Protein AF-A0A8J2SAT2-F1 (afdb_monomer_lite)

Foldseek 3Di:
DDPPPDFAFLLPDDADQKDKDDDPLDVLLQVLLVLVCVVLVCVPDDDPLNLQQPPPDDPPDLVPQDDDPADQDDDPDDDDDDDPVVSSVVVVVCVVVVVPPPPDPPPPPPVPQWFWGKGQSCSNDDNVSVNSRLCSVLVSCCVQVVFNHWHRKMKIFAFAFGKGHKDFQQSAAFKKKKWWSAAPQLEADPPDPHGHQKYFQWKKWFDPCCVPDPVPDDPVDDDDPVNTIDTHDSDDHGMMMMGGRGIIIMTTGMRHGPSRSSTTIIIITGGHQHAKFKDDFQHDPRHGHPQRVVLLVVLVVQLVVVLVVVVFAFKFGKWKWKWKAFLQQATDGIGTSHDNIDGPPVRDDDDDPPDDHSSSVSSNSSRVSSNPGGGHRGPGIMMMIHMDGGD

InterPro domains:
  IPR005123 Oxoglutarate/iron-dependent dioxygenase domain [PS51471] (148-273)
  IPR044862 Prolyl 4-hydroxylase alpha subunit, Fe(2+) 2OG dioxygenase domain [PF13640] (154-271)

Structure (mmCIF, N/CA/C/O backbone):
data_AF-A0A8J2SAT2-F1
#
_entry.id   AF-A0A8J2SAT2-F1
#
loop_
_atom_site.group_PDB
_atom_site.id
_atom_site.type_symbol
_atom_site.label_atom_id
_atom_site.label_alt_id
_atom_site.label_comp_id
_atom_site.label_asym_id
_atom_site.label_entity_id
_atom_site.label_seq_id
_atom_site.pdbx_PDB_ins_code
_atom_site.Cartn_x
_atom_site.Cartn_y
_atom_site.Cartn_z
_atom_site.occupancy
_atom_site.B_iso_or_equiv
_atom_site.auth_seq_id
_atom_site.auth_comp_id
_atom_site.auth_asym_id
_atom_site.auth_atom_id
_atom_site.pdbx_PDB_model_num
ATOM 1 N N . MET A 1 1 ? 15.779 -8.392 3.634 1.00 29.31 1 MET A N 1
ATOM 2 C CA . MET A 1 1 ? 15.142 -9.074 4.784 1.00 29.31 1 MET A CA 1
ATOM 3 C C . MET A 1 1 ? 13.706 -9.402 4.384 1.00 29.31 1 MET A C 1
ATOM 5 O O . MET A 1 1 ? 12.976 -8.477 4.062 1.00 29.31 1 MET A O 1
ATOM 9 N N . ARG A 1 2 ? 13.322 -10.683 4.261 1.00 31.28 2 ARG A N 1
ATOM 10 C CA . ARG A 1 2 ? 11.950 -11.072 3.873 1.00 31.28 2 ARG A CA 1
ATOM 11 C C . ARG A 1 2 ? 11.012 -10.817 5.053 1.00 31.28 2 ARG A C 1
ATOM 13 O O . ARG A 1 2 ? 10.958 -11.637 5.964 1.00 31.28 2 ARG A O 1
ATOM 20 N N . LEU A 1 3 ? 10.304 -9.693 5.050 1.00 35.06 3 LEU A N 1
ATOM 21 C CA . LEU A 1 3 ? 9.169 -9.490 5.945 1.00 35.06 3 LEU A CA 1
ATOM 22 C C . LEU A 1 3 ? 7.981 -10.250 5.350 1.00 35.06 3 LEU A C 1
ATOM 24 O O . LEU A 1 3 ? 7.232 -9.729 4.534 1.00 35.06 3 LEU A O 1
ATOM 28 N N . LEU A 1 4 ? 7.820 -11.513 5.751 1.00 37.09 4 LEU A N 1
ATOM 29 C CA . LEU A 1 4 ? 6.471 -12.064 5.843 1.00 37.09 4 LEU A CA 1
ATOM 30 C C . LEU A 1 4 ? 5.760 -11.162 6.853 1.00 37.09 4 LEU A C 1
ATOM 32 O O . LEU A 1 4 ? 6.168 -11.128 8.011 1.00 37.09 4 LEU A O 1
ATOM 36 N N . SER A 1 5 ? 4.815 -10.353 6.376 1.00 47.59 5 SER A N 1
ATOM 37 C CA . SER A 1 5 ? 4.057 -9.375 7.160 1.00 47.59 5 SER A CA 1
ATOM 38 C C . SER A 1 5 ? 3.298 -10.086 8.287 1.00 47.59 5 SER A C 1
ATOM 40 O O . SER A 1 5 ? 2.155 -10.516 8.140 1.00 47.59 5 SER A O 1
ATOM 42 N N . ALA A 1 6 ? 3.983 -10.300 9.409 1.00 60.56 6 ALA A N 1
ATOM 43 C CA . ALA A 1 6 ? 3.332 -10.515 10.681 1.00 60.56 6 ALA A CA 1
ATOM 44 C C . ALA A 1 6 ? 2.753 -9.163 11.096 1.00 60.56 6 ALA A C 1
ATOM 46 O O . ALA A 1 6 ? 3.448 -8.143 11.036 1.00 60.56 6 ALA A O 1
ATOM 47 N N . LEU A 1 7 ? 1.482 -9.178 11.484 1.00 77.31 7 LEU A N 1
ATOM 48 C CA . LEU A 1 7 ? 0.841 -8.046 12.133 1.00 77.31 7 LEU A CA 1
ATOM 49 C C . LEU A 1 7 ? 1.718 -7.565 13.294 1.00 77.31 7 LEU A C 1
ATOM 51 O O . LEU A 1 7 ? 2.286 -8.381 14.027 1.00 77.31 7 LEU A O 1
ATOM 55 N N . VAL A 1 8 ? 1.869 -6.248 13.413 1.00 84.81 8 VAL A N 1
ATOM 56 C CA . VAL A 1 8 ? 2.630 -5.627 14.499 1.00 84.81 8 VAL A CA 1
ATOM 57 C C . VAL A 1 8 ? 1.641 -4.974 15.452 1.00 84.81 8 VAL A C 1
ATOM 59 O O . VAL A 1 8 ? 0.794 -4.222 14.971 1.00 84.81 8 VAL A O 1
ATOM 62 N N . PRO A 1 9 ? 1.747 -5.210 16.773 1.00 93.25 9 PRO A N 1
ATOM 63 C CA . PRO A 1 9 ? 0.893 -4.535 17.742 1.00 93.25 9 PRO A CA 1
ATOM 64 C C . PRO A 1 9 ? 0.947 -3.021 17.546 1.00 93.25 9 PRO A C 1
ATOM 66 O O . PRO A 1 9 ? 2.048 -2.457 17.478 1.00 93.25 9 PRO A O 1
ATOM 69 N N . LEU A 1 10 ? -0.219 -2.372 17.465 1.00 93.25 10 LEU A N 1
ATOM 70 C CA . LEU A 1 10 ? -0.330 -0.969 17.054 1.00 93.25 10 LEU A CA 1
ATOM 71 C C . LEU A 1 10 ? 0.529 -0.032 17.919 1.00 93.25 10 LEU A C 1
ATOM 73 O O . LEU A 1 10 ? 1.277 0.775 17.375 1.00 93.25 10 LEU A O 1
ATOM 77 N N . ALA A 1 11 ? 0.526 -0.223 19.240 1.00 87.75 11 ALA A N 1
ATOM 78 C CA . ALA A 1 11 ? 1.330 0.559 20.189 1.00 87.75 11 ALA A CA 1
ATOM 79 C C . ALA A 1 11 ? 2.845 0.537 19.886 1.00 87.75 11 ALA A C 1
ATOM 81 O O . ALA A 1 11 ? 3.583 1.471 20.176 1.00 87.75 11 ALA A O 1
ATOM 82 N N . THR A 1 12 ? 3.333 -0.535 19.257 1.00 88.50 12 THR A N 1
ATOM 83 C CA . THR A 1 12 ? 4.752 -0.688 18.891 1.00 88.50 12 THR A CA 1
ATOM 84 C C . THR A 1 12 ? 5.023 -0.421 17.415 1.00 88.50 12 THR A C 1
ATOM 86 O O . THR A 1 12 ? 6.165 -0.545 16.962 1.00 88.50 12 THR A O 1
ATOM 89 N N . SER A 1 13 ? 3.989 -0.063 16.651 1.00 91.56 13 SER A N 1
ATOM 90 C CA . SER A 1 13 ? 4.128 0.267 15.241 1.00 91.56 13 SER A CA 1
ATOM 91 C C . SER A 1 13 ? 4.982 1.521 15.061 1.00 91.56 13 SER A C 1
ATOM 93 O O . SER A 1 13 ? 5.127 2.358 15.955 1.00 91.56 13 SER A O 1
ATOM 95 N N . ARG A 1 14 ? 5.628 1.603 13.904 1.00 88.75 14 ARG A N 1
ATOM 96 C CA . ARG A 1 14 ? 6.507 2.701 13.508 1.00 88.75 14 ARG A CA 1
ATOM 97 C C . ARG A 1 14 ? 6.238 3.010 12.048 1.00 88.75 14 ARG A C 1
ATOM 99 O O . ARG A 1 14 ? 5.882 2.103 11.294 1.00 88.75 14 ARG A O 1
ATOM 106 N N . TYR A 1 15 ? 6.511 4.254 11.664 1.00 91.06 15 TYR A N 1
ATOM 107 C CA . TYR A 1 15 ? 6.443 4.705 10.281 1.00 91.06 15 TYR A CA 1
ATOM 108 C C . TYR A 1 15 ? 7.145 3.735 9.320 1.00 91.06 15 TYR A C 1
ATOM 110 O O . TYR A 1 15 ? 8.320 3.393 9.498 1.00 91.06 15 TYR A O 1
ATOM 118 N N . ARG A 1 16 ? 6.434 3.332 8.266 1.00 91.88 16 ARG A N 1
ATOM 119 C CA . ARG A 1 16 ? 6.941 2.487 7.184 1.00 91.88 16 ARG A CA 1
ATOM 120 C C . ARG A 1 16 ? 6.669 3.168 5.844 1.00 91.88 16 ARG A C 1
ATOM 122 O O . ARG A 1 16 ? 5.519 3.192 5.415 1.00 91.88 16 ARG A O 1
ATOM 129 N N . PRO A 1 17 ? 7.709 3.656 5.141 1.00 91.38 17 PRO A N 1
ATOM 130 C CA . PRO A 1 17 ? 7.518 4.335 3.860 1.00 91.38 17 PRO A CA 1
ATOM 131 C C . PRO A 1 17 ? 7.028 3.389 2.761 1.00 91.38 17 PRO A C 1
ATOM 133 O O . PRO A 1 17 ? 6.446 3.842 1.785 1.00 91.38 17 PRO A O 1
ATOM 136 N N . PHE A 1 18 ? 7.269 2.082 2.891 1.00 94.12 18 PHE A N 1
ATOM 137 C CA . PHE A 1 18 ? 6.818 1.084 1.929 1.00 94.12 18 PHE A CA 1
ATOM 138 C C . PHE A 1 18 ? 6.648 -0.296 2.563 1.00 94.12 18 PHE A C 1
ATOM 140 O O . PHE A 1 18 ? 7.211 -0.610 3.616 1.00 94.12 18 PHE A O 1
ATOM 147 N N . GLN A 1 19 ? 5.889 -1.141 1.876 1.00 93.50 19 GLN A N 1
ATOM 148 C CA . GLN A 1 19 ? 5.701 -2.553 2.166 1.00 93.50 19 GLN A CA 1
ATOM 149 C C . GLN A 1 19 ? 5.877 -3.367 0.884 1.00 93.50 19 GLN A C 1
ATOM 151 O O . GLN A 1 19 ? 5.484 -2.942 -0.203 1.00 93.50 19 GLN A O 1
ATOM 156 N N . ILE A 1 20 ? 6.489 -4.543 1.019 1.00 94.31 20 ILE A N 1
ATOM 157 C CA . ILE A 1 20 ? 6.752 -5.462 -0.089 1.00 94.31 20 ILE A CA 1
ATOM 158 C C . ILE A 1 20 ? 6.026 -6.769 0.190 1.00 94.31 20 ILE A C 1
ATOM 160 O O . ILE A 1 20 ? 6.215 -7.378 1.244 1.00 94.31 20 ILE A O 1
ATOM 164 N N . PHE A 1 21 ? 5.258 -7.222 -0.791 1.00 93.44 21 PHE A N 1
ATOM 165 C CA . PHE A 1 21 ? 4.515 -8.468 -0.747 1.00 93.44 21 PHE A CA 1
ATOM 166 C C . PHE A 1 21 ? 4.997 -9.359 -1.889 1.00 93.44 21 PHE A C 1
ATOM 168 O O . PHE A 1 21 ? 4.803 -9.053 -3.063 1.00 93.44 21 PHE A O 1
ATOM 175 N N . ASP A 1 22 ? 5.667 -10.450 -1.526 1.00 89.88 22 ASP A N 1
ATOM 176 C CA . ASP A 1 22 ? 6.164 -11.459 -2.461 1.00 89.88 22 ASP A CA 1
ATOM 177 C C . ASP A 1 22 ? 5.229 -12.674 -2.505 1.00 89.88 22 ASP A C 1
ATOM 179 O O . ASP A 1 22 ? 4.592 -13.016 -1.508 1.00 89.88 22 ASP A O 1
ATOM 183 N N . GLY A 1 23 ? 5.235 -13.386 -3.634 1.00 73.81 23 GLY A N 1
ATOM 184 C CA . GLY A 1 23 ? 4.463 -14.614 -3.843 1.00 73.81 23 GLY A CA 1
ATOM 185 C C . GLY A 1 23 ? 3.230 -14.389 -4.716 1.00 73.81 23 GLY A C 1
ATOM 186 O O . GLY A 1 23 ? 3.149 -13.397 -5.435 1.00 73.81 23 GLY A O 1
ATOM 187 N N . ASP A 1 24 ? 2.268 -15.307 -4.645 1.00 70.88 24 ASP A N 1
ATOM 188 C CA . ASP A 1 24 ? 1.013 -15.244 -5.408 1.00 70.88 24 ASP A CA 1
ATOM 189 C C . ASP A 1 24 ? -0.002 -14.304 -4.724 1.00 70.88 24 ASP A C 1
ATOM 191 O O . ASP A 1 24 ? -1.126 -14.700 -4.412 1.00 70.88 24 ASP A O 1
ATOM 195 N N . ALA A 1 25 ? 0.422 -13.071 -4.415 1.00 81.12 25 ALA A N 1
ATOM 196 C CA . ALA A 1 25 ? -0.420 -12.061 -3.765 1.00 81.12 25 ALA A CA 1
ATOM 197 C C . ALA A 1 25 ? -1.638 -11.694 -4.628 1.00 81.12 25 ALA A C 1
ATOM 199 O O . ALA A 1 25 ? -2.727 -11.492 -4.097 1.00 81.12 25 ALA A O 1
ATOM 200 N N . ILE A 1 26 ? -1.441 -11.668 -5.948 1.00 92.31 26 ILE A N 1
ATOM 201 C CA . ILE A 1 26 ? -2.459 -11.464 -6.980 1.00 92.31 26 ILE A CA 1
ATOM 202 C C . ILE A 1 26 ? -2.243 -12.570 -8.018 1.00 92.31 26 ILE A C 1
ATOM 204 O O . ILE A 1 26 ? -1.152 -12.677 -8.586 1.00 92.31 26 ILE A O 1
ATOM 208 N N . ARG A 1 27 ? -3.231 -13.445 -8.228 1.00 94.00 27 ARG A N 1
ATOM 209 C CA . ARG A 1 27 ? -3.041 -14.697 -8.985 1.00 94.00 27 ARG A CA 1
ATOM 210 C C . ARG A 1 27 ? -3.110 -14.452 -10.486 1.00 94.00 27 ARG A C 1
ATOM 212 O O . ARG A 1 27 ? -2.312 -15.022 -11.230 1.00 94.00 27 ARG A O 1
ATOM 219 N N . SER A 1 28 ? -3.999 -13.556 -10.904 1.00 95.81 28 SER A N 1
ATOM 220 C CA . SER A 1 28 ? -4.216 -13.128 -12.293 1.00 95.81 28 SER A CA 1
ATOM 221 C C . SER A 1 28 ? -2.967 -12.539 -12.968 1.00 95.81 28 SER A C 1
ATOM 223 O O . SER A 1 28 ? -2.866 -12.541 -14.196 1.00 95.81 28 SER A O 1
ATOM 225 N N . VAL A 1 29 ? -1.954 -12.109 -12.198 1.00 95.62 29 VAL A N 1
ATOM 226 C CA . VAL A 1 29 ? -0.681 -11.563 -12.713 1.00 95.62 29 VAL A CA 1
ATOM 227 C C . VAL A 1 29 ? -0.002 -12.500 -13.717 1.00 95.62 29 VAL A C 1
ATOM 229 O O . VAL A 1 29 ? 0.600 -12.032 -14.689 1.00 95.62 29 VAL A O 1
ATOM 232 N N . LYS A 1 30 ? -0.117 -13.822 -13.533 1.00 95.75 30 LYS A N 1
ATOM 233 C CA . LYS A 1 30 ? 0.448 -14.800 -14.471 1.00 95.75 30 LYS A CA 1
ATOM 234 C C . LYS A 1 30 ? -0.234 -14.740 -15.838 1.00 95.75 30 LYS A C 1
ATOM 236 O O . LYS A 1 30 ? 0.456 -14.618 -16.848 1.00 95.75 30 LYS A O 1
ATOM 241 N N . GLN A 1 31 ? -1.561 -14.780 -15.869 1.00 97.12 31 GLN A N 1
ATOM 242 C CA . GLN A 1 31 ? -2.353 -14.716 -17.094 1.00 97.12 31 GLN A CA 1
ATOM 243 C C . GLN A 1 31 ? -2.179 -13.362 -17.793 1.00 97.12 31 GLN A C 1
ATOM 245 O O . GLN A 1 31 ? -1.996 -13.318 -19.008 1.00 97.12 31 GLN A O 1
ATOM 250 N N . LEU A 1 32 ? -2.132 -12.257 -17.039 1.00 96.50 32 LEU A N 1
ATOM 251 C CA . LEU A 1 32 ? -1.835 -10.930 -17.593 1.00 96.50 32 LEU A CA 1
ATOM 252 C C . LEU A 1 32 ? -0.473 -10.917 -18.300 1.00 96.50 32 LEU A C 1
ATOM 254 O O . LEU A 1 32 ? -0.332 -10.406 -19.414 1.00 96.50 32 LEU A O 1
ATOM 258 N N . ARG A 1 33 ? 0.545 -11.535 -17.692 1.00 95.31 33 ARG A N 1
ATOM 259 C CA . ARG A 1 33 ? 1.854 -11.665 -18.331 1.00 95.31 33 ARG A CA 1
ATOM 260 C C . ARG A 1 33 ? 1.808 -12.531 -19.596 1.00 95.31 33 ARG A C 1
ATOM 262 O O . ARG A 1 33 ? 2.442 -12.167 -20.585 1.00 95.31 33 ARG A O 1
ATOM 269 N N . GLU A 1 34 ? 1.070 -13.636 -19.588 1.00 95.62 34 GLU A N 1
ATOM 270 C CA . GLU A 1 34 ? 0.899 -14.501 -20.764 1.00 95.62 34 GLU A CA 1
ATOM 271 C C . GLU A 1 34 ? 0.256 -13.739 -21.935 1.00 95.62 34 GLU A C 1
ATOM 273 O O . GLU A 1 34 ? 0.784 -13.790 -23.047 1.00 95.62 34 GLU A O 1
ATOM 278 N N . VAL A 1 35 ? -0.783 -12.935 -21.674 1.00 93.94 35 VAL A N 1
ATOM 279 C CA . VAL A 1 35 ? -1.395 -12.044 -22.678 1.00 93.94 35 VAL A CA 1
ATOM 280 C C . VAL A 1 35 ? -0.370 -11.061 -23.243 1.00 93.94 35 VAL A C 1
ATOM 282 O O . VAL A 1 35 ? -0.306 -10.848 -24.457 1.00 93.94 35 VAL A O 1
ATOM 285 N N . PHE A 1 36 ? 0.455 -10.457 -22.381 1.00 91.94 36 PHE A N 1
ATOM 286 C CA . PHE A 1 36 ? 1.506 -9.551 -22.838 1.00 91.94 36 PHE A CA 1
ATOM 287 C C . PHE A 1 36 ? 2.501 -10.265 -23.764 1.00 91.94 36 PHE A C 1
ATOM 289 O O . PHE A 1 36 ? 2.794 -9.768 -24.852 1.00 91.94 36 PHE A O 1
ATOM 296 N N . ASP A 1 37 ? 2.994 -11.441 -23.373 1.00 91.31 37 ASP A N 1
ATOM 297 C CA . ASP A 1 37 ? 3.945 -12.212 -24.178 1.00 91.31 37 ASP A CA 1
ATOM 298 C C . ASP A 1 37 ? 3.346 -12.687 -25.508 1.00 91.31 37 ASP A C 1
ATOM 300 O O . ASP A 1 37 ? 4.030 -12.641 -26.535 1.00 91.31 37 ASP A O 1
ATOM 304 N N . GLU A 1 38 ? 2.075 -13.094 -25.519 1.00 89.94 38 GLU A N 1
ATOM 305 C CA . GLU A 1 38 ? 1.357 -13.498 -26.728 1.00 89.94 38 GLU A CA 1
ATOM 306 C C . GLU A 1 38 ? 1.243 -12.339 -27.723 1.00 89.94 38 GLU A C 1
ATOM 308 O O . GLU A 1 38 ? 1.615 -12.495 -28.892 1.00 89.94 38 GLU A O 1
ATOM 313 N N . ARG A 1 39 ? 0.837 -11.149 -27.262 1.00 86.31 39 ARG A N 1
ATOM 314 C CA . ARG A 1 39 ? 0.727 -9.944 -28.104 1.00 86.31 39 ARG A CA 1
ATOM 315 C C . ARG A 1 39 ? 2.073 -9.513 -28.700 1.00 86.31 39 ARG A C 1
ATOM 317 O O . ARG A 1 39 ? 2.116 -8.993 -29.815 1.00 86.31 39 ARG A O 1
ATOM 324 N N . PHE A 1 40 ? 3.186 -9.797 -28.019 1.00 81.75 40 PHE A N 1
ATOM 325 C CA . PHE A 1 40 ? 4.546 -9.558 -28.524 1.00 81.75 40 PHE A CA 1
ATOM 326 C C . PHE A 1 40 ? 5.200 -10.778 -29.206 1.00 81.75 40 PHE A C 1
ATOM 328 O O . PHE A 1 40 ? 6.345 -10.683 -29.663 1.00 81.75 40 PHE A O 1
ATOM 335 N N . SER A 1 41 ? 4.515 -11.923 -29.316 1.00 81.25 41 SER A N 1
ATOM 336 C CA . SER A 1 41 ? 5.086 -13.167 -29.862 1.00 81.25 41 SER A CA 1
ATOM 337 C C . SER A 1 41 ? 5.421 -13.069 -31.355 1.00 81.25 41 SER A C 1
ATOM 339 O O . SER A 1 41 ? 6.366 -13.707 -31.831 1.00 81.25 41 SER A O 1
ATOM 341 N N . LYS A 1 42 ? 4.698 -12.214 -32.088 1.00 77.69 42 LYS A N 1
ATOM 342 C CA . LYS A 1 42 ? 4.849 -12.009 -33.532 1.00 77.69 42 LYS A CA 1
ATOM 343 C C . LYS A 1 42 ? 5.026 -10.525 -33.880 1.00 77.69 42 LYS A C 1
ATOM 345 O O . LYS A 1 42 ? 4.162 -9.921 -34.510 1.00 77.69 42 LYS A O 1
ATOM 350 N N . PRO A 1 43 ? 6.185 -9.920 -33.564 1.00 67.31 43 PRO A N 1
ATOM 351 C CA . PRO A 1 43 ? 6.384 -8.464 -33.630 1.00 67.31 43 PRO A CA 1
ATOM 352 C C . PRO A 1 43 ? 6.308 -7.855 -35.044 1.00 67.31 43 PRO A C 1
ATOM 354 O O . PRO A 1 43 ? 6.326 -6.632 -35.192 1.00 67.31 43 PRO A O 1
ATOM 357 N N . ARG A 1 44 ? 6.271 -8.698 -36.087 1.00 69.25 44 ARG A N 1
ATOM 358 C CA . ARG A 1 44 ? 6.185 -8.308 -37.504 1.00 69.25 44 ARG A CA 1
ATOM 359 C C . ARG A 1 44 ? 4.768 -8.390 -38.077 1.00 69.25 44 ARG A C 1
ATOM 361 O O . ARG A 1 44 ? 4.562 -7.915 -39.190 1.00 69.25 44 ARG A O 1
ATOM 368 N N . GLU A 1 45 ? 3.823 -9.003 -37.367 1.00 69.62 45 GLU A N 1
ATOM 369 C CA . GLU A 1 45 ? 2.419 -9.040 -37.780 1.00 69.62 45 GLU A CA 1
ATOM 370 C C . GLU A 1 45 ? 1.716 -7.754 -37.310 1.00 69.62 45 G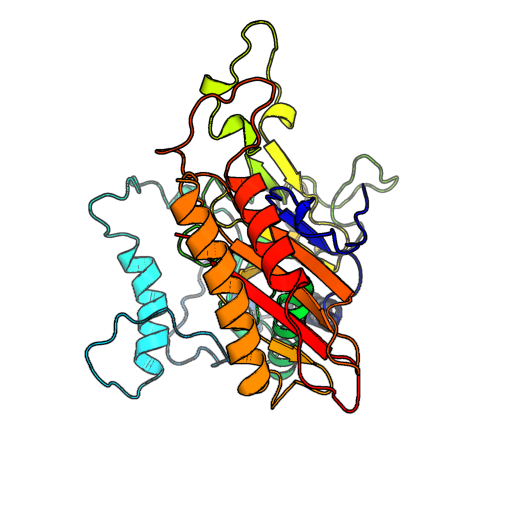LU A C 1
ATOM 372 O O . GLU A 1 45 ? 2.053 -7.183 -36.272 1.00 69.62 45 GLU A O 1
ATOM 377 N N . SER A 1 46 ? 0.777 -7.249 -38.113 1.00 62.03 46 SER A N 1
ATOM 378 C CA . SER A 1 46 ? -0.021 -6.070 -37.760 1.00 62.03 46 SER A CA 1
ATOM 379 C C . SER A 1 46 ? -1.326 -6.530 -37.112 1.00 62.03 46 SER A C 1
ATOM 381 O O . SER A 1 46 ? -2.078 -7.286 -37.718 1.00 62.03 46 SER A O 1
ATOM 383 N N . HIS A 1 47 ? -1.580 -6.089 -35.879 1.00 65.94 47 HIS A N 1
ATOM 384 C CA . HIS A 1 47 ? -2.836 -6.309 -35.156 1.00 65.94 47 HIS A CA 1
ATOM 385 C C . HIS A 1 47 ? -3.246 -5.001 -34.456 1.00 65.94 47 HIS A C 1
ATOM 387 O O . HIS A 1 47 ? -2.346 -4.258 -34.051 1.00 65.94 47 HIS A O 1
ATOM 393 N N . PRO A 1 48 ? -4.550 -4.693 -34.305 1.00 62.41 48 PRO A N 1
ATOM 394 C CA . PRO A 1 48 ? -5.031 -3.507 -33.586 1.00 62.41 48 PRO A CA 1
ATOM 395 C C . PRO A 1 48 ? -4.398 -3.314 -32.198 1.00 62.41 48 PRO A C 1
ATOM 397 O O . PRO A 1 48 ? -4.017 -2.206 -31.837 1.00 62.41 48 PRO A O 1
ATOM 400 N N . ASP A 1 49 ? -4.159 -4.410 -31.479 1.00 62.72 49 ASP A N 1
ATOM 401 C CA . ASP A 1 49 ? -3.559 -4.409 -30.135 1.00 62.72 49 ASP A CA 1
ATOM 402 C C . ASP A 1 49 ? -2.071 -4.029 -30.093 1.00 62.72 49 ASP A C 1
ATOM 404 O O . ASP A 1 49 ? -1.508 -3.781 -29.028 1.00 62.72 49 ASP A O 1
ATOM 408 N N . ARG A 1 50 ? -1.401 -3.977 -31.252 1.00 62.66 50 ARG A N 1
ATOM 409 C CA . ARG A 1 50 ? -0.009 -3.513 -31.351 1.00 62.66 50 ARG A CA 1
ATOM 410 C C . ARG A 1 50 ? 0.102 -2.017 -31.064 1.00 62.66 50 ARG A C 1
ATOM 412 O O . ARG A 1 50 ? 1.171 -1.551 -30.675 1.00 62.66 50 ARG A O 1
ATOM 419 N N . PHE A 1 51 ? -0.977 -1.267 -31.287 1.00 55.94 51 PHE A N 1
ATOM 420 C CA . PHE A 1 51 ? -0.956 0.188 -31.225 1.00 55.94 51 PHE A CA 1
ATOM 421 C C . PHE A 1 51 ? -1.052 0.747 -29.805 1.00 55.94 51 PHE A C 1
ATOM 423 O O . PHE A 1 51 ? -0.716 1.908 -29.631 1.00 55.94 51 PHE A O 1
ATOM 430 N N . SER A 1 52 ? -1.374 -0.045 -28.775 1.00 57.69 52 SER A N 1
ATOM 431 C CA . SER A 1 52 ? -1.426 0.444 -27.383 1.00 57.69 52 SER A CA 1
ATOM 432 C C . SER A 1 52 ? -0.091 1.017 -26.873 1.00 57.69 52 SER A C 1
ATOM 434 O O . SER A 1 52 ? -0.072 1.694 -25.850 1.00 57.69 52 SER A O 1
ATOM 436 N N . TRP A 1 53 ? 1.011 0.752 -27.587 1.00 57.62 53 TRP A N 1
ATOM 437 C CA . TRP A 1 53 ? 2.384 1.159 -27.265 1.00 57.62 53 TRP A CA 1
ATOM 438 C C . TRP A 1 53 ? 3.056 2.006 -28.348 1.00 57.62 53 TRP A C 1
ATOM 440 O O . TRP A 1 53 ? 4.234 2.344 -28.219 1.00 57.62 53 TRP A O 1
ATOM 450 N N . ASP A 1 54 ? 2.361 2.275 -29.455 1.00 52.25 54 ASP A N 1
ATOM 451 C CA . ASP A 1 54 ? 2.944 3.027 -30.558 1.00 52.25 54 ASP A CA 1
ATOM 452 C C . ASP A 1 54 ? 3.021 4.508 -30.147 1.00 52.25 54 ASP A C 1
ATOM 454 O O . ASP A 1 54 ? 1.989 5.079 -29.791 1.00 52.25 54 ASP A O 1
ATOM 458 N N . PRO A 1 55 ? 4.194 5.167 -30.194 1.00 41.56 55 PRO A N 1
ATOM 459 C CA . PRO A 1 55 ? 4.299 6.602 -29.921 1.00 41.56 55 PRO A CA 1
ATOM 460 C C . PRO A 1 55 ? 3.435 7.472 -30.856 1.00 41.56 55 PRO A C 1
ATOM 462 O O . PRO A 1 55 ? 3.252 8.656 -30.587 1.00 41.56 55 PRO A O 1
ATOM 465 N N . TRP A 1 56 ? 2.889 6.903 -31.939 1.00 36.38 56 TRP A N 1
ATOM 466 C CA . TRP A 1 56 ? 1.930 7.545 -32.843 1.00 36.38 56 TRP A CA 1
ATOM 467 C C . TRP A 1 56 ? 0.461 7.191 -32.562 1.00 36.38 56 TRP A C 1
ATOM 469 O O . TRP A 1 56 ? -0.425 7.628 -33.303 1.00 36.38 56 TRP A O 1
ATOM 479 N N . HIS A 1 57 ? 0.174 6.389 -31.534 1.00 41.25 57 HIS A N 1
ATOM 480 C CA . HIS A 1 57 ? -1.190 6.039 -31.165 1.00 41.25 57 HIS A CA 1
ATOM 481 C C . HIS A 1 57 ? -1.893 7.227 -30.512 1.00 41.25 57 HIS A C 1
ATOM 483 O O . HIS A 1 57 ? -1.596 7.629 -29.391 1.00 41.25 57 HIS A O 1
ATOM 489 N N . VAL A 1 58 ? -2.853 7.783 -31.245 1.00 38.06 58 VAL A N 1
ATOM 490 C CA . VAL A 1 58 ? -3.791 8.790 -30.758 1.00 38.06 58 VAL A CA 1
ATOM 491 C C . VAL A 1 58 ? -5.100 8.063 -30.479 1.00 38.06 58 VAL A C 1
ATOM 493 O O . VAL A 1 58 ? -5.749 7.601 -31.423 1.00 38.06 58 VAL A O 1
ATOM 496 N N . THR A 1 59 ? -5.494 7.950 -29.208 1.00 38.78 59 THR A N 1
ATOM 497 C CA . THR A 1 59 ? -6.830 7.470 -28.842 1.00 38.78 59 THR A CA 1
ATOM 498 C C . THR A 1 59 ? -7.863 8.390 -29.485 1.00 38.78 59 THR A C 1
ATOM 500 O O . THR A 1 59 ? -7.922 9.596 -29.233 1.00 38.78 59 THR A O 1
ATOM 503 N N . ARG A 1 60 ? -8.663 7.841 -30.402 1.00 34.38 60 ARG A N 1
ATOM 504 C CA . ARG A 1 60 ? -9.762 8.577 -31.018 1.00 34.38 60 ARG A CA 1
ATOM 505 C C . ARG A 1 60 ? -10.965 8.467 -30.090 1.00 34.38 60 ARG A C 1
ATOM 507 O O . ARG A 1 60 ? -11.817 7.646 -30.363 1.00 34.38 60 ARG A O 1
ATOM 514 N N . ARG A 1 61 ? -11.031 9.368 -29.101 1.00 37.62 61 ARG A N 1
ATOM 515 C CA . ARG A 1 61 ? -12.163 9.657 -28.189 1.00 37.62 61 ARG A CA 1
ATOM 516 C C . ARG A 1 61 ? -12.056 9.017 -26.802 1.00 37.62 61 ARG A C 1
ATOM 518 O O . ARG A 1 61 ? -11.576 7.906 -26.637 1.00 37.62 61 ARG A O 1
ATOM 525 N N . ALA A 1 62 ? -12.507 9.783 -25.808 1.00 40.94 62 ALA A N 1
ATOM 526 C CA . ALA A 1 62 ? -12.626 9.382 -24.404 1.00 40.94 62 ALA A CA 1
ATOM 527 C C . ALA A 1 62 ? -13.809 8.420 -24.153 1.00 40.94 62 ALA A C 1
ATOM 529 O O . ALA A 1 62 ? -13.933 7.877 -23.065 1.00 40.94 62 ALA A O 1
ATOM 530 N N . GLU A 1 63 ? -14.646 8.219 -25.173 1.00 41.44 63 GLU A N 1
ATOM 531 C CA . GLU A 1 63 ? -15.885 7.428 -25.183 1.00 41.44 63 GLU A CA 1
ATOM 532 C C . GLU A 1 63 ? -15.633 5.902 -25.125 1.00 41.44 63 GLU A C 1
ATOM 534 O O . GLU A 1 63 ? -16.552 5.145 -24.843 1.00 41.44 63 GLU A O 1
ATOM 539 N N . ASP A 1 64 ? -14.394 5.452 -25.377 1.00 38.09 64 ASP A N 1
ATOM 540 C CA . ASP A 1 64 ? -14.035 4.035 -25.575 1.00 38.09 64 ASP A CA 1
ATOM 541 C C . ASP A 1 64 ? -13.274 3.402 -24.380 1.00 38.09 64 ASP A C 1
ATOM 543 O O . ASP A 1 64 ? -12.690 2.324 -24.512 1.00 38.09 64 ASP A O 1
ATOM 547 N N . ALA A 1 65 ? -13.221 4.061 -23.215 1.00 36.44 65 ALA A N 1
ATOM 548 C CA . ALA A 1 65 ? -12.587 3.505 -22.013 1.00 36.44 65 ALA A CA 1
ATOM 549 C C . ALA A 1 65 ? -13.584 2.627 -21.221 1.00 36.44 65 ALA A C 1
ATOM 551 O O . ALA A 1 65 ? -14.623 3.143 -20.806 1.00 36.44 65 ALA A O 1
ATOM 552 N N . PRO A 1 66 ? -13.303 1.330 -20.974 1.00 35.44 66 PRO A N 1
ATOM 553 C CA . PRO A 1 66 ? -14.206 0.470 -20.212 1.00 35.44 66 PRO A CA 1
ATOM 554 C C . PRO A 1 66 ? -14.271 0.889 -18.734 1.00 35.44 66 PRO A C 1
ATOM 556 O O . PRO A 1 66 ? -13.253 1.133 -18.080 1.00 35.44 66 PRO A O 1
ATOM 559 N N . THR A 1 67 ? -15.495 0.978 -18.215 1.00 35.62 67 THR A N 1
ATOM 560 C CA . THR A 1 67 ? -15.829 1.324 -16.829 1.00 35.62 67 THR A CA 1
ATOM 561 C C . THR A 1 67 ? -15.595 0.134 -15.900 1.00 35.62 67 THR A C 1
ATOM 563 O O . THR A 1 67 ? -16.470 -0.713 -15.749 1.00 35.62 67 THR A O 1
ATOM 566 N N . ALA A 1 68 ? -14.440 0.077 -15.237 1.00 33.41 68 ALA A N 1
ATOM 567 C CA . ALA A 1 68 ? -14.284 -0.740 -14.033 1.00 33.41 68 ALA A CA 1
ATOM 568 C C . ALA A 1 68 ? -14.910 -0.012 -12.825 1.00 33.41 68 ALA A C 1
ATOM 570 O O . ALA A 1 68 ? -15.103 1.206 -12.864 1.00 33.41 68 ALA A O 1
ATOM 571 N N . ARG A 1 69 ? -15.212 -0.735 -11.736 1.00 35.50 69 ARG A N 1
ATOM 572 C CA . ARG A 1 69 ? -15.597 -0.150 -10.435 1.00 35.50 69 ARG A CA 1
ATOM 573 C C . ARG A 1 69 ? -14.426 0.659 -9.868 1.00 35.50 69 ARG A C 1
ATOM 575 O O . ARG A 1 69 ? -13.608 0.162 -9.106 1.00 35.50 69 ARG A O 1
ATOM 582 N N . VAL A 1 70 ? -14.336 1.896 -10.324 1.00 38.22 70 VAL A N 1
ATOM 583 C CA . VAL A 1 70 ? -13.283 2.871 -10.068 1.00 38.22 70 VAL A CA 1
ATOM 584 C C . VAL A 1 70 ? -13.871 3.907 -9.128 1.00 38.22 70 VAL A C 1
ATOM 586 O O . VAL A 1 70 ? -14.974 4.392 -9.376 1.00 38.22 70 VAL A O 1
ATOM 589 N N . ALA A 1 71 ? -13.161 4.241 -8.051 1.00 33.75 71 ALA A N 1
ATOM 590 C CA . ALA A 1 71 ? -13.551 5.376 -7.228 1.00 33.75 71 ALA A CA 1
ATOM 591 C C . ALA A 1 71 ? -13.619 6.622 -8.122 1.00 33.75 71 ALA A C 1
ATOM 593 O O . ALA A 1 71 ? -12.622 6.999 -8.746 1.00 33.75 71 ALA A O 1
ATOM 594 N N . ALA A 1 72 ? -14.800 7.237 -8.208 1.00 35.41 72 ALA A N 1
ATOM 595 C CA . ALA A 1 72 ? -14.901 8.602 -8.691 1.00 35.41 72 ALA A CA 1
ATOM 596 C C . ALA A 1 72 ? -13.971 9.460 -7.820 1.00 35.41 72 ALA A C 1
ATOM 598 O O . ALA A 1 72 ? -13.910 9.274 -6.602 1.00 35.41 72 ALA A O 1
ATOM 599 N N . ALA A 1 73 ? -13.196 10.338 -8.457 1.00 32.28 73 ALA A N 1
ATOM 600 C CA . ALA A 1 73 ? -12.373 11.315 -7.754 1.00 32.28 73 ALA A CA 1
ATOM 601 C C . ALA A 1 73 ? -13.226 12.060 -6.703 1.00 32.28 73 ALA A C 1
ATOM 603 O O . ALA A 1 73 ? -14.423 12.236 -6.935 1.00 32.28 73 ALA A O 1
ATOM 604 N N . PRO A 1 74 ? -12.656 12.485 -5.562 1.00 30.66 74 PRO A N 1
ATOM 605 C CA . PRO A 1 74 ? -13.435 13.139 -4.519 1.00 30.66 74 PRO A CA 1
ATOM 606 C C . PRO A 1 74 ? -14.055 14.435 -5.061 1.00 30.66 74 PRO A C 1
ATOM 608 O O . PRO A 1 74 ? -13.344 15.377 -5.413 1.00 30.66 74 PRO A O 1
ATOM 611 N N . GLU A 1 75 ? -15.384 14.460 -5.158 1.00 33.97 75 GLU A N 1
ATOM 612 C CA . GLU A 1 75 ? -16.157 15.651 -5.498 1.00 33.97 75 GLU A CA 1
ATOM 613 C C . GLU A 1 75 ? -16.276 16.565 -4.278 1.00 33.97 75 GLU A C 1
ATOM 615 O O . GLU A 1 75 ? -16.783 16.181 -3.223 1.00 33.97 75 GLU A O 1
ATOM 620 N N . VAL A 1 76 ? -15.883 17.823 -4.463 1.00 30.75 76 VAL A N 1
ATOM 621 C CA . VAL A 1 76 ? -16.556 18.936 -3.796 1.00 30.75 76 VAL A CA 1
ATOM 622 C C . VAL A 1 76 ? -17.926 19.043 -4.467 1.00 30.75 76 VAL A C 1
ATOM 624 O O . VAL A 1 76 ? -18.024 19.497 -5.604 1.00 30.75 76 VAL A O 1
ATOM 627 N N . ILE A 1 77 ? -18.965 18.548 -3.796 1.00 31.67 77 ILE A N 1
ATOM 628 C CA . ILE A 1 77 ? -20.343 18.584 -4.297 1.00 31.67 77 ILE A CA 1
ATOM 629 C C . ILE A 1 77 ? -20.877 20.007 -4.157 1.00 31.67 77 ILE A C 1
ATOM 631 O O . ILE A 1 77 ? -21.072 20.455 -3.034 1.00 31.67 77 ILE A O 1
ATOM 635 N N . GLU A 1 78 ? -21.199 20.651 -5.277 1.00 29.25 78 GLU A N 1
ATOM 636 C CA . GLU A 1 78 ? -22.472 21.364 -5.464 1.00 29.25 78 GLU A CA 1
ATOM 637 C C . GLU A 1 78 ? -22.824 21.340 -6.963 1.00 29.25 78 GLU A C 1
ATOM 639 O O . GLU A 1 78 ? -22.443 22.240 -7.700 1.00 29.25 78 GLU A O 1
ATOM 644 N N . GLU A 1 79 ? -23.477 20.263 -7.417 1.00 30.03 79 GLU A N 1
ATOM 645 C CA . GLU A 1 79 ? -24.612 20.233 -8.368 1.00 30.03 79 GLU A CA 1
ATOM 646 C C . GLU A 1 79 ? -24.829 18.790 -8.875 1.00 30.03 79 GLU A C 1
ATOM 648 O O . GLU A 1 79 ? -23.923 18.157 -9.412 1.00 30.03 79 GLU A O 1
ATOM 653 N N . GLU A 1 80 ? -26.043 18.256 -8.680 1.00 38.12 80 GLU A N 1
ATOM 654 C CA . GLU A 1 80 ? -26.477 16.942 -9.180 1.00 38.12 80 GLU A CA 1
ATOM 655 C C . GLU A 1 80 ? -26.226 16.813 -10.692 1.00 38.12 80 GLU A C 1
ATOM 657 O O . GLU A 1 80 ? -26.902 17.468 -11.490 1.00 38.12 80 GLU A O 1
ATOM 662 N N . THR A 1 81 ? -25.310 15.930 -11.105 1.00 33.25 81 THR A N 1
ATOM 663 C CA . THR A 1 81 ? -25.167 15.533 -12.514 1.00 33.25 81 THR A CA 1
ATOM 664 C C . THR A 1 81 ? -24.934 14.021 -12.651 1.00 33.25 81 THR A C 1
ATOM 666 O O . THR A 1 81 ? -23.925 13.455 -12.251 1.00 33.25 81 THR A O 1
ATOM 669 N N . ASP A 1 82 ? -25.923 13.345 -13.237 1.00 34.69 82 ASP A N 1
ATOM 670 C CA . ASP A 1 82 ? -26.080 11.883 -13.319 1.00 34.69 82 ASP A CA 1
ATOM 671 C C . ASP A 1 82 ? -25.270 11.214 -14.457 1.00 34.69 82 ASP A C 1
ATOM 673 O O . ASP A 1 82 ? -25.706 10.218 -15.041 1.00 34.69 82 ASP A O 1
ATOM 677 N N .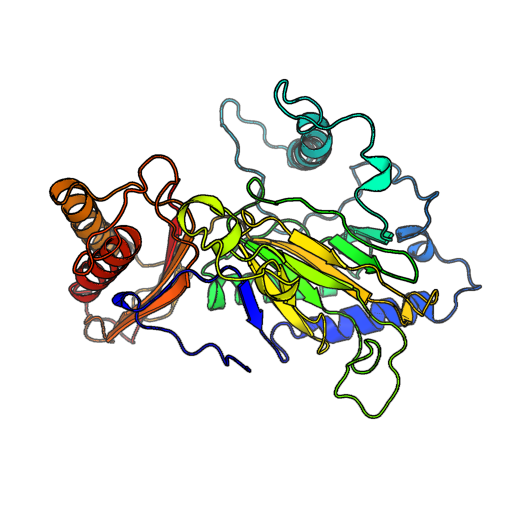 SER A 1 83 ? -24.100 11.740 -14.844 1.00 38.91 83 SER A N 1
ATOM 678 C CA . SER A 1 83 ? -23.368 11.171 -15.989 1.00 38.91 83 SER A CA 1
ATOM 679 C C . SER A 1 83 ? -21.891 10.871 -15.729 1.00 38.91 83 SER A C 1
ATOM 681 O O . SER A 1 83 ? -21.039 11.743 -15.593 1.00 38.91 83 SER A O 1
ATOM 683 N N . ILE A 1 84 ? -21.586 9.570 -15.762 1.00 38.06 84 ILE A N 1
ATOM 684 C CA . ILE A 1 84 ? -20.248 8.957 -15.706 1.00 38.06 84 ILE A CA 1
ATOM 685 C C . ILE A 1 84 ? -19.307 9.521 -16.797 1.00 38.06 84 ILE A C 1
ATOM 687 O O . ILE A 1 84 ? -18.086 9.542 -16.627 1.00 38.06 84 ILE A O 1
ATOM 691 N N . GLU A 1 85 ? -19.868 10.035 -17.899 1.00 37.28 85 GLU A N 1
ATOM 692 C CA . GLU A 1 85 ? -19.138 10.708 -18.983 1.00 37.28 85 GLU A CA 1
ATOM 693 C C . GLU A 1 85 ? -18.367 11.951 -18.499 1.00 37.28 85 GLU A C 1
ATOM 695 O O . GLU A 1 85 ? -17.253 12.210 -18.971 1.00 37.28 85 GLU A O 1
ATOM 700 N N . GLU A 1 86 ? -18.894 12.692 -17.517 1.00 38.31 86 GLU A N 1
ATOM 701 C CA . GLU A 1 86 ? -18.205 13.861 -16.961 1.00 38.31 86 GLU A CA 1
ATOM 702 C C . GLU A 1 86 ? -17.070 13.494 -16.004 1.00 38.31 86 GLU A C 1
ATOM 704 O O . GLU A 1 86 ? -16.061 14.203 -15.993 1.00 38.31 86 GLU A O 1
ATOM 709 N N . ALA A 1 87 ? -17.151 12.354 -15.310 1.00 38.12 87 ALA A N 1
ATOM 710 C CA . ALA A 1 87 ? -16.118 11.872 -14.388 1.00 38.12 87 ALA A CA 1
ATOM 711 C C . ALA A 1 87 ? -14.839 11.400 -15.115 1.00 38.12 87 ALA A C 1
ATOM 713 O O . ALA A 1 87 ? -13.721 11.734 -14.715 1.00 38.12 87 ALA A O 1
ATOM 714 N N . VAL A 1 88 ? -14.974 10.694 -16.246 1.00 36.53 88 VAL A N 1
ATOM 715 C CA . VAL A 1 88 ? -13.830 10.290 -17.095 1.00 36.53 88 VAL A CA 1
ATOM 716 C C . VAL A 1 88 ? -13.202 11.509 -17.778 1.00 36.53 88 VAL A C 1
ATOM 718 O O . VAL A 1 88 ? -11.974 11.642 -17.855 1.00 36.53 88 VAL A O 1
ATOM 721 N N . ALA A 1 89 ? -14.034 12.456 -18.218 1.00 35.41 89 ALA A N 1
ATOM 722 C CA . ALA A 1 89 ? -13.563 13.735 -18.730 1.00 35.41 89 ALA A CA 1
ATOM 723 C C . ALA A 1 89 ? -12.915 14.599 -17.629 1.00 35.41 89 ALA A C 1
ATOM 725 O O . ALA A 1 89 ? -11.992 15.356 -17.929 1.00 35.41 89 ALA A O 1
ATOM 726 N N . ALA A 1 90 ? -13.336 14.476 -16.366 1.00 35.75 90 ALA A N 1
ATOM 727 C CA . ALA A 1 90 ? -12.724 15.131 -15.212 1.00 35.75 90 ALA A CA 1
ATOM 728 C C . ALA A 1 90 ? -11.340 14.551 -14.886 1.00 35.75 90 ALA A C 1
ATOM 730 O O . ALA A 1 90 ? -10.418 15.331 -14.691 1.00 35.75 90 ALA A O 1
ATOM 731 N N . ALA A 1 91 ? -11.127 13.232 -14.959 1.00 34.38 91 ALA A N 1
ATOM 732 C CA . ALA A 1 91 ? -9.798 12.626 -14.787 1.00 34.38 91 ALA A CA 1
ATOM 733 C C . ALA A 1 91 ? -8.796 13.071 -15.878 1.00 34.38 91 ALA A C 1
ATOM 735 O O . ALA A 1 91 ? -7.660 13.443 -15.584 1.00 34.38 91 ALA A O 1
ATOM 736 N N . GLY A 1 92 ? -9.240 13.141 -17.141 1.00 32.44 92 GLY A N 1
ATOM 737 C CA . GLY A 1 92 ? -8.444 13.691 -18.251 1.00 32.44 92 GLY A CA 1
ATOM 738 C C . GLY A 1 92 ? -8.315 15.226 -18.255 1.00 32.44 92 GLY A C 1
ATOM 739 O O . GLY A 1 92 ? -7.496 15.782 -19.001 1.00 32.44 92 GLY A O 1
ATOM 740 N N . ARG A 1 93 ? -9.132 15.926 -17.453 1.00 33.31 93 ARG A N 1
ATOM 741 C CA . ARG A 1 93 ? -9.000 17.358 -17.144 1.00 33.31 93 ARG A CA 1
ATOM 742 C C . ARG A 1 93 ? -8.143 17.594 -15.902 1.00 33.31 93 ARG A C 1
ATOM 744 O O . ARG A 1 93 ? -7.461 18.601 -15.896 1.00 33.31 93 ARG A O 1
ATOM 751 N N . ALA A 1 94 ? -8.072 16.679 -14.937 1.00 34.06 94 ALA A N 1
ATOM 752 C CA . ALA A 1 94 ? -7.216 16.771 -13.754 1.00 34.06 94 ALA A CA 1
ATOM 753 C C . ALA A 1 94 ? -5.723 16.684 -14.119 1.00 34.06 94 ALA A C 1
ATOM 755 O O . ALA A 1 94 ? -4.939 17.480 -13.619 1.00 34.06 94 ALA A O 1
ATOM 756 N N . GLU A 1 95 ? -5.336 15.854 -15.100 1.00 37.38 95 GLU A N 1
ATOM 757 C CA . GLU A 1 95 ? -3.975 15.889 -15.684 1.00 37.38 95 GLU A CA 1
ATOM 758 C C . GLU A 1 95 ? -3.674 17.218 -16.419 1.00 37.38 95 GLU A C 1
ATOM 760 O O . GLU A 1 95 ? -2.515 17.601 -16.561 1.00 37.38 95 GLU A O 1
ATOM 765 N N . ARG A 1 96 ? -4.703 17.948 -16.883 1.00 32.56 96 ARG A N 1
ATOM 766 C CA . ARG A 1 96 ? -4.563 19.271 -17.529 1.00 32.56 96 ARG A CA 1
ATOM 767 C C . ARG A 1 96 ? -4.740 20.458 -16.575 1.00 32.56 96 ARG A C 1
ATOM 769 O O . ARG A 1 96 ? -4.240 21.531 -16.881 1.00 32.56 96 ARG A O 1
ATOM 776 N N . GLY A 1 97 ? -5.426 20.275 -15.451 1.00 27.20 97 GLY A N 1
ATOM 777 C CA . GLY A 1 97 ? -5.671 21.268 -14.402 1.00 27.20 97 GLY A CA 1
ATOM 778 C C . GLY A 1 97 ? -4.584 21.265 -13.328 1.00 27.20 97 GLY A C 1
ATOM 779 O O . GLY A 1 97 ? -4.240 22.324 -12.820 1.00 27.20 97 GLY A O 1
ATOM 780 N N . ALA A 1 98 ? -3.928 20.122 -13.094 1.00 33.56 98 ALA A N 1
ATOM 781 C CA . ALA A 1 98 ? -2.656 20.063 -12.368 1.00 33.56 98 ALA A CA 1
ATOM 782 C C . ALA A 1 98 ? -1.526 20.822 -13.099 1.00 33.56 98 ALA A C 1
ATOM 784 O O . ALA A 1 98 ? -0.507 21.141 -12.497 1.00 33.56 98 ALA A O 1
ATOM 785 N N . ALA A 1 99 ? -1.717 21.144 -14.386 1.00 33.88 99 ALA A N 1
ATOM 786 C CA . ALA A 1 99 ? -0.825 22.006 -15.158 1.00 33.88 99 ALA A CA 1
ATOM 787 C C . ALA A 1 99 ? -1.147 23.511 -15.024 1.00 33.88 99 ALA A C 1
ATOM 789 O O . ALA A 1 99 ? -0.471 24.326 -15.651 1.00 33.88 99 ALA A O 1
ATOM 790 N N . SER A 1 100 ? -2.174 23.901 -14.257 1.00 29.86 100 SER A N 1
ATOM 791 C CA . SER A 1 100 ? -2.591 25.304 -14.109 1.00 29.86 100 SER A CA 1
ATOM 792 C C . SER A 1 100 ? -2.735 25.789 -12.668 1.00 29.86 100 SER A C 1
ATOM 794 O O . SER A 1 100 ? -3.236 26.894 -12.472 1.00 29.86 100 SER A O 1
ATOM 796 N N . ASP A 1 101 ? -2.286 25.027 -11.668 1.00 32.09 101 ASP A N 1
ATOM 797 C CA . ASP A 1 101 ? -2.144 25.592 -10.327 1.00 32.09 101 ASP A CA 1
ATOM 798 C C . ASP A 1 101 ? -1.089 26.698 -10.382 1.00 32.09 101 ASP A C 1
ATOM 800 O O . ASP A 1 101 ? 0.088 26.439 -10.655 1.00 32.09 101 ASP A O 1
ATOM 804 N N . GLU A 1 102 ? -1.518 27.934 -10.116 1.00 33.84 102 GLU A N 1
ATOM 805 C CA . GLU A 1 102 ? -0.714 29.167 -10.157 1.00 33.84 102 GLU A CA 1
ATOM 806 C C . GLU A 1 102 ? 0.477 29.163 -9.166 1.00 33.84 102 GLU A C 1
ATOM 808 O O . GLU A 1 102 ? 1.260 30.112 -9.131 1.00 33.84 102 GLU A O 1
ATOM 813 N N . GLY A 1 103 ? 0.655 28.083 -8.391 1.00 33.69 103 GLY A N 1
ATOM 814 C CA . GLY A 1 103 ? 1.809 27.820 -7.524 1.00 33.69 103 GLY A CA 1
ATOM 815 C C . GLY A 1 103 ? 2.682 26.619 -7.921 1.00 33.69 103 GLY A C 1
ATOM 816 O O . GLY A 1 103 ? 3.719 26.397 -7.294 1.00 33.69 103 GLY A O 1
ATOM 817 N N . SER A 1 104 ? 2.313 25.838 -8.942 1.00 33.38 104 SER A N 1
ATOM 818 C CA . SER A 1 104 ? 3.121 24.700 -9.388 1.00 33.38 104 SER A CA 1
ATOM 819 C C . SER A 1 104 ? 4.319 25.197 -10.205 1.00 33.38 104 SER A C 1
ATOM 821 O O . SER A 1 104 ? 4.193 25.738 -11.302 1.00 33.38 104 SER A O 1
ATOM 823 N N . ILE A 1 105 ? 5.535 25.013 -9.682 1.00 38.22 105 ILE A N 1
ATOM 824 C CA . ILE A 1 105 ? 6.767 25.198 -10.462 1.00 38.22 105 ILE A CA 1
ATOM 825 C C . ILE A 1 105 ? 6.928 23.974 -11.380 1.00 38.22 105 ILE A C 1
ATOM 827 O O . ILE A 1 105 ? 7.886 23.214 -11.273 1.00 38.22 105 ILE A O 1
ATOM 831 N N . GLN A 1 106 ? 5.977 23.739 -12.283 1.00 37.25 106 GLN A N 1
ATOM 832 C CA . GLN A 1 106 ? 6.211 22.873 -13.433 1.00 37.25 106 GLN A CA 1
ATOM 833 C C . GLN A 1 106 ? 6.822 23.739 -14.534 1.00 37.25 106 GLN A C 1
ATOM 835 O O . GLN A 1 106 ? 6.147 24.255 -15.420 1.00 37.25 106 GLN A O 1
ATOM 840 N N . GLY A 1 107 ? 8.136 23.954 -14.424 1.00 31.56 107 GLY A N 1
ATOM 841 C CA . GLY A 1 107 ? 8.923 24.577 -15.485 1.00 31.56 107 GLY A CA 1
ATOM 842 C C . GLY A 1 107 ? 8.768 23.814 -16.804 1.00 31.56 107 GLY A C 1
ATOM 843 O O . GLY A 1 107 ? 8.458 22.625 -16.807 1.00 31.56 107 GLY A O 1
ATOM 844 N N . GLU A 1 108 ? 9.011 24.508 -17.916 1.00 31.83 108 GLU A N 1
ATOM 845 C CA . GLU A 1 108 ? 8.842 24.123 -19.332 1.00 31.83 108 GLU A CA 1
ATOM 846 C C . GLU A 1 108 ? 9.625 22.859 -19.811 1.00 31.83 108 GLU A C 1
ATOM 848 O O . GLU A 1 108 ? 10.118 22.808 -20.936 1.00 31.83 108 GLU A O 1
ATOM 853 N N . GLY A 1 109 ? 9.767 21.813 -18.987 1.00 31.36 109 GLY A N 1
ATOM 854 C CA . GLY A 1 109 ? 10.617 20.635 -19.202 1.00 31.36 109 GLY A CA 1
ATOM 855 C C . GLY A 1 109 ? 9.947 19.266 -19.000 1.00 31.36 109 GLY A C 1
ATOM 856 O O . GLY A 1 109 ? 10.660 18.263 -18.961 1.00 31.36 109 GLY A O 1
ATOM 857 N N . SER A 1 110 ? 8.613 19.180 -18.902 1.00 39.12 110 SER A N 1
ATOM 858 C CA . SER A 1 110 ? 7.879 17.922 -18.621 1.00 39.12 110 SER A CA 1
ATOM 859 C C . SER A 1 110 ? 8.148 16.778 -19.617 1.00 39.12 110 SER A C 1
ATOM 861 O O . SER A 1 110 ? 7.987 15.607 -19.277 1.00 39.12 110 SER A O 1
ATOM 863 N N . GLY A 1 111 ? 8.658 17.081 -20.818 1.00 40.75 111 GLY A N 1
ATOM 864 C CA . GLY A 1 111 ? 9.097 16.080 -21.800 1.00 40.75 111 GLY A CA 1
ATOM 865 C C . GLY A 1 111 ? 10.328 15.249 -21.397 1.00 40.75 111 GLY A C 1
ATOM 866 O O . GLY A 1 111 ? 10.645 14.285 -22.089 1.00 40.75 111 GLY A O 1
ATOM 867 N N . LEU A 1 112 ? 11.027 15.598 -20.307 1.00 51.19 112 LEU A N 1
ATOM 868 C CA . LEU A 1 112 ? 12.189 14.863 -19.774 1.00 51.19 112 LEU A CA 1
ATOM 869 C C . LEU A 1 112 ? 11.902 14.125 -18.454 1.00 51.19 112 LEU A C 1
ATOM 871 O O . LEU A 1 112 ? 12.786 13.450 -17.933 1.00 51.19 112 LEU A O 1
ATOM 875 N N . GLN A 1 113 ? 10.695 14.256 -17.899 1.00 64.06 113 GLN A N 1
ATOM 876 C CA . GLN A 1 113 ? 10.367 13.753 -16.560 1.00 64.06 113 GLN A CA 1
ATOM 877 C C . GLN A 1 113 ? 10.060 12.245 -16.544 1.00 64.06 113 GLN A C 1
ATOM 879 O O . GLN A 1 113 ? 10.324 11.560 -15.556 1.00 64.06 113 GLN A O 1
ATOM 884 N N . TYR A 1 114 ? 9.567 11.707 -17.662 1.00 73.75 114 TYR A N 1
ATOM 885 C CA . TYR A 1 114 ? 9.191 10.303 -17.806 1.00 73.75 114 TYR A CA 1
ATOM 886 C C . TYR A 1 114 ? 9.681 9.769 -19.152 1.00 73.75 114 TYR A C 1
ATOM 888 O O . TYR A 1 114 ? 9.342 10.304 -20.205 1.00 73.75 114 TYR A O 1
ATOM 896 N N . SER A 1 115 ? 10.456 8.689 -19.128 1.00 81.25 115 SER A N 1
ATOM 897 C CA . SER A 1 115 ? 10.892 7.968 -20.322 1.00 81.25 115 SER A CA 1
ATOM 898 C C . SER A 1 115 ? 10.447 6.524 -20.154 1.00 81.25 115 SER A C 1
ATOM 900 O O . SER A 1 115 ? 11.177 5.715 -19.595 1.00 81.25 115 SER A O 1
ATOM 902 N N . MET A 1 116 ? 9.207 6.211 -20.535 1.00 84.06 116 MET A N 1
ATOM 903 C CA . MET A 1 116 ? 8.655 4.855 -20.481 1.00 84.06 116 MET A CA 1
ATOM 904 C C . MET A 1 116 ? 7.525 4.681 -21.494 1.00 84.06 116 MET A C 1
ATOM 906 O O . MET A 1 116 ? 6.877 5.651 -21.886 1.00 84.06 116 MET A O 1
ATOM 910 N N . LEU A 1 117 ? 7.251 3.435 -21.881 1.00 85.56 117 LEU A N 1
ATOM 911 C CA . LEU A 1 117 ? 6.025 3.111 -22.607 1.00 85.56 117 LEU A CA 1
ATOM 912 C C . LEU A 1 117 ? 4.914 2.933 -21.574 1.00 85.56 117 LEU A C 1
ATOM 914 O O . LEU A 1 117 ? 5.100 2.166 -20.628 1.00 85.56 117 LEU A O 1
ATOM 918 N N . ARG A 1 118 ? 3.776 3.615 -21.740 1.00 85.62 118 ARG A N 1
ATOM 919 C CA . ARG A 1 118 ? 2.629 3.499 -20.828 1.00 85.62 118 ARG A CA 1
ATOM 920 C C . ARG A 1 118 ? 1.306 3.465 -21.582 1.00 85.62 118 ARG A C 1
ATOM 922 O O . ARG A 1 118 ? 1.158 4.161 -22.582 1.00 85.62 118 ARG A O 1
ATOM 929 N N . THR A 1 119 ? 0.353 2.694 -21.076 1.00 84.94 119 THR A N 1
ATOM 930 C CA . THR A 1 119 ? -1.016 2.624 -21.600 1.00 84.94 119 THR A CA 1
ATOM 931 C C . THR A 1 119 ? -1.987 2.267 -20.469 1.00 84.94 119 THR A C 1
ATOM 933 O O . THR A 1 119 ? -1.561 1.589 -19.526 1.00 84.94 119 THR A O 1
ATOM 936 N N . PRO A 1 120 ? -3.259 2.704 -20.494 1.00 88.69 120 PRO A N 1
ATOM 937 C CA . PRO A 1 120 ? -4.248 2.230 -19.529 1.00 88.69 120 PRO A CA 1
ATOM 938 C C . PRO A 1 120 ? -4.356 0.702 -19.593 1.00 88.69 120 PRO A C 1
ATOM 940 O O . PRO A 1 120 ? -4.523 0.135 -20.674 1.00 88.69 120 PRO A O 1
ATOM 943 N N . ALA A 1 121 ? -4.258 0.017 -18.452 1.00 90.00 121 ALA A N 1
ATOM 944 C CA . ALA A 1 121 ? -4.220 -1.446 -18.435 1.00 90.00 121 ALA A CA 1
ATOM 945 C C . ALA A 1 121 ? -5.525 -2.070 -18.959 1.00 90.00 121 ALA A C 1
ATOM 947 O O . ALA A 1 121 ? -5.478 -3.059 -19.690 1.00 90.00 121 ALA A O 1
ATOM 948 N N . ALA A 1 122 ? -6.665 -1.434 -18.675 1.00 89.00 122 ALA A N 1
ATOM 949 C CA . ALA A 1 122 ? -7.983 -1.853 -19.149 1.00 89.00 122 ALA A CA 1
ATOM 950 C C . ALA A 1 122 ? -8.097 -1.866 -20.685 1.00 89.00 122 ALA A C 1
ATOM 952 O O . ALA A 1 122 ? -8.793 -2.697 -21.252 1.00 89.00 122 ALA A O 1
ATOM 953 N N . ALA A 1 123 ? -7.372 -0.977 -21.374 1.00 85.56 123 ALA A N 1
ATOM 954 C CA . ALA A 1 123 ? -7.336 -0.941 -22.837 1.00 85.56 123 ALA A CA 1
ATOM 955 C C . ALA A 1 123 ? -6.396 -2.004 -23.438 1.00 85.56 123 ALA A C 1
ATOM 957 O O . ALA A 1 123 ? -6.393 -2.226 -24.650 1.00 85.56 123 ALA A O 1
ATOM 958 N N . TYR A 1 124 ? -5.559 -2.636 -22.609 1.00 86.38 124 TYR A N 1
ATOM 959 C CA . TYR A 1 124 ? -4.574 -3.621 -23.043 1.00 86.38 124 TYR A CA 1
ATOM 960 C C . TYR A 1 124 ? -4.962 -5.063 -22.705 1.00 86.38 124 TYR A C 1
ATOM 962 O O . TYR A 1 124 ? -4.607 -5.968 -23.451 1.00 86.38 124 TYR A O 1
ATOM 970 N N . PHE A 1 125 ? -5.653 -5.326 -21.602 1.00 90.94 125 PHE A N 1
ATOM 971 C CA . PHE A 1 125 ? -5.997 -6.695 -21.209 1.00 90.94 125 PHE A CA 1
ATOM 972 C C . PHE A 1 125 ? -7.433 -7.064 -21.601 1.00 90.94 125 PHE A C 1
ATOM 974 O O . PHE A 1 125 ? -8.270 -6.175 -21.730 1.00 90.94 125 PHE A O 1
ATOM 981 N N . PRO A 1 126 ? -7.731 -8.360 -21.825 1.00 94.00 126 PRO A N 1
ATOM 982 C CA . PRO A 1 126 ? -9.106 -8.828 -21.950 1.00 94.00 126 PRO A CA 1
ATOM 983 C C . PRO A 1 126 ? -9.929 -8.388 -20.739 1.00 94.00 126 PRO A C 1
ATOM 985 O O . PRO A 1 126 ? -9.458 -8.530 -19.613 1.00 94.00 126 PRO A O 1
ATOM 988 N N . GLU A 1 127 ? -11.137 -7.887 -20.989 1.00 92.94 127 GLU A N 1
ATOM 989 C CA . GLU A 1 127 ? -12.019 -7.289 -19.979 1.00 92.94 127 GLU A CA 1
ATOM 990 C C . GLU A 1 127 ? -12.222 -8.211 -18.770 1.00 92.94 127 GLU A C 1
ATOM 992 O O . GLU A 1 127 ? -11.823 -7.847 -17.670 1.00 92.94 127 GLU A O 1
ATOM 997 N N . GLU A 1 128 ? -12.681 -9.448 -18.991 1.00 96.12 128 GLU A N 1
ATOM 998 C CA . GLU A 1 128 ? -12.920 -10.435 -17.922 1.00 96.12 128 GLU A CA 1
ATOM 999 C C . GLU A 1 128 ? -11.673 -10.693 -17.052 1.00 96.12 128 GLU A C 1
ATOM 1001 O O . GLU A 1 128 ? -11.756 -10.779 -15.829 1.00 96.12 128 GLU A O 1
ATOM 1006 N N . LEU A 1 129 ? -10.490 -10.787 -17.672 1.00 96.94 129 LEU A N 1
ATOM 1007 C CA . LEU A 1 129 ? -9.238 -11.022 -16.947 1.00 96.94 129 LEU A CA 1
ATOM 1008 C C . LEU A 1 129 ? -8.789 -9.778 -16.165 1.00 96.94 129 LEU A C 1
ATOM 1010 O O . LEU A 1 129 ? -8.181 -9.886 -15.099 1.00 96.94 129 LEU A O 1
ATOM 1014 N N . PHE A 1 130 ? -9.037 -8.590 -16.711 1.00 96.06 130 PHE A N 1
ATOM 1015 C CA . PHE A 1 130 ? -8.703 -7.341 -16.044 1.00 96.06 130 PHE A CA 1
ATOM 1016 C C . PHE A 1 130 ? -9.637 -7.051 -14.864 1.00 96.06 130 PHE A C 1
ATOM 1018 O O . PHE A 1 130 ? -9.174 -6.556 -13.836 1.00 96.06 130 PHE A O 1
ATOM 1025 N N . GLU A 1 131 ? -10.917 -7.400 -14.982 1.00 96.19 131 GLU A N 1
ATOM 1026 C CA . GLU A 1 131 ? -11.879 -7.368 -13.879 1.00 96.19 131 GLU A CA 1
ATOM 1027 C C . GLU A 1 131 ? -11.458 -8.313 -12.749 1.00 96.19 131 GLU A C 1
ATOM 1029 O O . GLU A 1 131 ? -11.357 -7.865 -11.607 1.00 96.19 131 GLU A O 1
ATOM 1034 N N . GLU A 1 132 ? -11.089 -9.563 -13.063 1.00 96.88 132 GLU A N 1
ATOM 1035 C CA . GLU A 1 132 ? -10.549 -10.517 -12.077 1.00 96.88 132 GLU A CA 1
ATOM 1036 C C . GLU A 1 132 ? -9.332 -9.931 -11.341 1.00 96.88 132 GLU A C 1
ATOM 1038 O O . GLU A 1 132 ? -9.255 -9.967 -10.112 1.00 96.88 132 GLU A O 1
ATOM 1043 N N . PHE A 1 133 ? -8.396 -9.317 -12.073 1.00 97.12 133 PHE A N 1
ATOM 1044 C CA . PHE A 1 133 ? -7.249 -8.636 -11.468 1.00 97.12 133 PHE A CA 1
ATOM 1045 C C . PHE A 1 133 ? -7.660 -7.498 -10.527 1.00 97.12 133 PHE A C 1
ATOM 1047 O O . PHE A 1 133 ? -7.071 -7.340 -9.456 1.00 97.12 133 PHE A O 1
ATOM 1054 N N . CYS A 1 134 ? -8.655 -6.699 -10.910 1.00 96.25 134 CYS A N 1
ATOM 1055 C CA . CYS A 1 134 ? -9.123 -5.579 -10.103 1.00 96.25 134 CYS A CA 1
ATOM 1056 C C . CYS A 1 134 ? -9.807 -6.052 -8.811 1.00 96.25 134 CYS A C 1
ATOM 1058 O O . CYS A 1 134 ? -9.567 -5.472 -7.752 1.00 96.25 134 CYS A O 1
ATOM 1060 N N . GLU A 1 135 ? -10.595 -7.127 -8.865 1.00 94.62 135 GLU A N 1
ATOM 1061 C CA . GLU A 1 135 ? -11.189 -7.752 -7.676 1.00 94.62 135 GLU A CA 1
ATOM 1062 C C . GLU A 1 135 ? -10.114 -8.298 -6.726 1.00 94.62 135 GLU A C 1
ATOM 1064 O O . GLU A 1 135 ? -10.165 -8.063 -5.515 1.00 94.62 135 GLU A O 1
ATOM 1069 N N . GLU A 1 136 ? -9.096 -8.974 -7.267 1.00 95.62 136 GLU A N 1
ATOM 1070 C CA . GLU A 1 136 ? -7.961 -9.458 -6.478 1.00 95.62 136 GLU A CA 1
ATOM 1071 C C . GLU A 1 136 ? -7.160 -8.308 -5.849 1.00 95.62 136 GLU A C 1
ATOM 1073 O O . GLU A 1 136 ? -6.750 -8.412 -4.690 1.00 95.62 136 GLU A O 1
ATOM 1078 N N . LEU A 1 137 ? -6.956 -7.205 -6.577 1.00 95.38 137 LEU A N 1
ATOM 1079 C CA . LEU A 1 137 ? -6.248 -6.023 -6.083 1.00 95.38 137 LEU A CA 1
ATOM 1080 C C . LEU A 1 137 ? -7.040 -5.293 -4.984 1.00 95.38 137 LEU A C 1
ATOM 1082 O O . LEU A 1 137 ? -6.438 -4.882 -3.991 1.00 95.38 137 LEU A O 1
ATOM 1086 N N . ALA A 1 138 ? -8.367 -5.187 -5.112 1.00 92.69 138 ALA A N 1
ATOM 1087 C CA . ALA A 1 138 ? -9.242 -4.632 -4.072 1.00 92.69 138 ALA A CA 1
ATOM 1088 C C . ALA A 1 138 ? -9.182 -5.486 -2.798 1.00 92.69 138 ALA A C 1
ATOM 1090 O O . ALA A 1 138 ? -8.946 -4.980 -1.700 1.00 92.69 138 ALA A O 1
ATOM 1091 N N . ALA A 1 139 ? -9.317 -6.808 -2.943 1.00 91.12 139 ALA A N 1
ATOM 1092 C CA . ALA A 1 139 ? -9.222 -7.739 -1.823 1.00 91.12 139 ALA A CA 1
ATOM 1093 C C . ALA A 1 139 ? -7.834 -7.701 -1.161 1.00 91.12 139 ALA A C 1
ATOM 1095 O O . ALA A 1 139 ? -7.719 -7.771 0.068 1.00 91.12 139 ALA A O 1
ATOM 1096 N N . PHE A 1 140 ? -6.772 -7.570 -1.962 1.00 93.75 140 PHE A N 1
ATOM 1097 C CA . PHE A 1 140 ? -5.409 -7.377 -1.478 1.00 93.75 140 PHE A CA 1
ATOM 1098 C C . PHE A 1 140 ? -5.287 -6.088 -0.656 1.00 93.75 140 PHE A C 1
ATOM 1100 O O . PHE A 1 140 ? -4.800 -6.138 0.478 1.00 93.75 140 PHE A O 1
ATOM 1107 N N . GLY A 1 141 ? -5.752 -4.960 -1.200 1.00 92.44 141 GLY A N 1
ATOM 1108 C CA . GLY A 1 141 ? -5.720 -3.664 -0.532 1.00 92.44 141 GLY A CA 1
ATOM 1109 C C . GLY A 1 141 ? -6.460 -3.708 0.802 1.00 92.44 141 GLY A C 1
ATOM 1110 O O . GLY A 1 141 ? -5.890 -3.328 1.827 1.00 92.44 141 GLY A O 1
ATOM 1111 N N . GLN A 1 142 ? -7.664 -4.284 0.834 1.00 89.44 142 GLN A N 1
ATOM 1112 C CA . GLN A 1 142 ? -8.462 -4.361 2.056 1.00 89.44 142 GLN A CA 1
ATOM 1113 C C . GLN A 1 142 ? -7.759 -5.200 3.120 1.00 89.44 142 GLN A C 1
ATOM 1115 O O . GLN A 1 142 ? -7.673 -4.841 4.296 1.00 89.44 142 GLN A O 1
ATOM 1120 N N . LYS A 1 143 ? -7.186 -6.327 2.700 1.00 88.88 143 LYS A N 1
ATOM 1121 C CA . LYS A 1 143 ? -6.513 -7.259 3.599 1.00 88.88 143 LYS A CA 1
ATOM 1122 C C . LYS A 1 143 ? -5.217 -6.699 4.185 1.00 88.88 143 LYS A C 1
ATOM 1124 O O . LYS A 1 143 ? -4.919 -7.004 5.347 1.00 88.88 143 LYS A O 1
ATOM 1129 N N . HIS A 1 144 ? -4.440 -5.949 3.405 1.00 90.88 144 HIS A N 1
ATOM 1130 C CA . HIS A 1 144 ? -3.060 -5.588 3.748 1.00 90.88 144 HIS A CA 1
ATOM 1131 C C . HIS A 1 144 ? -2.837 -4.109 4.063 1.00 90.88 144 HIS A C 1
ATOM 1133 O O . HIS A 1 144 ? -1.896 -3.797 4.786 1.00 90.88 144 HIS A O 1
ATOM 1139 N N . LEU A 1 145 ? -3.682 -3.222 3.549 1.00 90.88 145 LEU A N 1
ATOM 1140 C CA . LEU A 1 145 ? -3.585 -1.771 3.725 1.00 90.88 145 LEU A CA 1
ATOM 1141 C C . LEU A 1 145 ? -4.854 -1.184 4.354 1.00 90.88 145 LEU A C 1
ATOM 1143 O O . LEU A 1 145 ? -4.880 -0.013 4.700 1.00 90.88 145 LEU A O 1
ATOM 1147 N N . GLY A 1 146 ? -5.921 -1.979 4.466 1.00 89.69 146 GLY A N 1
ATOM 1148 C CA . GLY A 1 146 ? -7.251 -1.480 4.795 1.00 89.69 146 GLY A CA 1
ATOM 1149 C C . GLY A 1 146 ? -7.904 -0.691 3.666 1.00 89.69 146 GLY A C 1
ATOM 1150 O O . GLY A 1 146 ? -8.863 0.003 3.956 1.00 89.69 146 GLY A O 1
ATOM 1151 N N . CYS A 1 147 ? -7.389 -0.792 2.429 1.00 89.88 147 CYS A N 1
ATOM 1152 C CA . CYS A 1 147 ? -7.860 -0.052 1.256 1.00 89.88 147 CYS A CA 1
ATOM 1153 C C . CYS A 1 147 ? -8.723 -0.881 0.293 1.00 89.88 147 CYS A C 1
ATOM 1155 O O . CYS A 1 147 ? -8.187 -1.774 -0.352 1.00 89.88 147 CYS A O 1
ATOM 1157 N N . ASP A 1 148 ? -10.008 -0.565 0.113 1.00 83.38 148 ASP A N 1
ATOM 1158 C CA . ASP A 1 148 ? -10.909 -1.293 -0.803 1.00 83.38 148 ASP A CA 1
ATOM 1159 C C . ASP A 1 148 ? -10.963 -0.716 -2.225 1.00 83.38 148 ASP A C 1
ATOM 1161 O O . ASP A 1 148 ? -11.438 -1.386 -3.143 1.00 83.38 148 ASP A O 1
ATOM 1165 N N . ALA A 1 149 ? -10.470 0.504 -2.425 1.00 87.44 149 ALA A N 1
ATOM 1166 C CA . ALA A 1 149 ? -10.558 1.214 -3.693 1.00 87.44 149 ALA A CA 1
ATOM 1167 C C . ALA A 1 149 ? -9.195 1.712 -4.190 1.00 87.44 149 ALA A C 1
ATOM 1169 O O . ALA A 1 149 ? -8.253 1.934 -3.424 1.00 87.44 149 ALA A O 1
ATOM 1170 N N . PHE A 1 150 ? -9.089 1.860 -5.510 1.00 92.56 150 PHE A N 1
ATOM 1171 C CA . PHE A 1 150 ? -7.883 2.307 -6.194 1.00 92.56 150 PHE A CA 1
ATOM 1172 C C . PHE A 1 150 ? -8.211 2.956 -7.545 1.00 92.56 150 PHE A C 1
ATOM 1174 O O . PHE A 1 150 ? -9.277 2.750 -8.130 1.00 92.56 150 PHE A O 1
ATOM 1181 N N . THR A 1 151 ? -7.270 3.740 -8.059 1.00 89.50 151 THR A N 1
ATOM 1182 C CA . THR A 1 151 ? -7.335 4.361 -9.388 1.00 89.50 151 THR A CA 1
ATOM 1183 C C . THR A 1 151 ? -7.128 3.330 -10.501 1.00 89.50 151 THR A C 1
ATOM 1185 O O . THR A 1 151 ? -6.331 2.410 -10.297 1.00 89.50 151 THR A O 1
ATOM 1188 N N . PRO A 1 152 ? -7.683 3.522 -11.715 1.00 88.62 152 PRO A N 1
ATOM 1189 C CA . PRO A 1 152 ? -7.453 2.624 -12.844 1.00 88.62 152 PRO A CA 1
ATOM 1190 C C . PRO A 1 152 ? -5.952 2.370 -13.086 1.00 88.62 152 PRO A C 1
ATOM 1192 O O . PRO A 1 152 ? -5.205 3.325 -13.320 1.00 88.62 152 PRO A O 1
ATOM 1195 N N . PRO A 1 153 ? -5.494 1.106 -13.044 1.00 93.94 153 PRO A N 1
ATOM 1196 C CA . PRO A 1 153 ? -4.087 0.785 -13.237 1.00 93.94 153 PRO A CA 1
ATOM 1197 C C . PRO A 1 153 ? -3.546 1.178 -14.619 1.00 93.94 153 PRO A C 1
ATOM 1199 O O . PRO A 1 153 ? -4.170 0.941 -15.659 1.00 93.94 153 PRO A O 1
ATOM 1202 N N . TRP A 1 154 ? -2.318 1.687 -14.638 1.00 91.25 154 TRP A N 1
ATOM 1203 C CA . TRP A 1 154 ? -1.510 1.869 -15.841 1.00 91.25 154 TRP A CA 1
ATOM 1204 C C . TRP A 1 154 ? -0.588 0.675 -16.043 1.00 91.25 154 TRP A C 1
ATOM 1206 O O . TRP A 1 154 ? 0.044 0.207 -15.100 1.00 91.25 154 TRP A O 1
ATOM 1216 N N . LEU A 1 155 ? -0.455 0.214 -17.284 1.00 93.75 155 LEU A N 1
ATOM 1217 C CA . LEU A 1 155 ? 0.567 -0.750 -17.673 1.00 93.75 155 LEU A CA 1
ATOM 1218 C C . LEU A 1 155 ? 1.784 0.009 -18.203 1.00 93.75 155 LEU A C 1
ATOM 1220 O O . LEU A 1 155 ? 1.676 0.771 -19.165 1.00 93.75 155 LEU A O 1
ATOM 1224 N N . ALA A 1 156 ? 2.943 -0.212 -17.586 1.00 92.81 156 ALA A N 1
ATOM 1225 C CA . ALA A 1 156 ? 4.186 0.472 -17.916 1.00 92.81 156 ALA A CA 1
ATOM 1226 C C . ALA A 1 156 ? 5.299 -0.515 -18.289 1.00 92.81 156 ALA A C 1
ATOM 1228 O O . ALA A 1 156 ? 5.513 -1.524 -17.610 1.00 92.81 156 ALA A O 1
ATOM 1229 N N . CYS A 1 157 ? 6.041 -0.202 -19.354 1.00 92.81 157 CYS A N 1
ATOM 1230 C CA . CYS A 1 157 ? 7.177 -0.984 -19.831 1.00 92.81 157 CYS A CA 1
ATOM 1231 C C . CYS A 1 157 ? 8.446 -0.123 -19.952 1.00 92.81 157 CYS A C 1
ATOM 1233 O O . CYS A 1 157 ? 8.492 0.886 -20.668 1.00 92.81 157 CYS A O 1
ATOM 1235 N N . TYR A 1 158 ? 9.509 -0.562 -19.277 1.00 92.88 158 TYR A N 1
ATOM 1236 C CA . TYR A 1 158 ? 10.820 0.077 -19.280 1.00 92.88 158 TYR A CA 1
ATOM 1237 C C . TYR A 1 158 ? 11.831 -0.814 -20.009 1.00 92.88 158 TYR A C 1
ATOM 1239 O O . TYR A 1 158 ? 12.033 -1.982 -19.667 1.00 92.88 158 TYR A O 1
ATOM 1247 N N . THR A 1 159 ? 12.483 -0.237 -21.011 1.00 91.44 159 THR A N 1
ATOM 1248 C CA . THR A 1 159 ? 13.575 -0.833 -21.786 1.00 91.44 159 THR A CA 1
ATOM 1249 C C . THR A 1 159 ? 14.820 0.046 -21.666 1.00 91.44 159 THR A C 1
ATOM 1251 O O . THR A 1 159 ? 14.808 1.051 -20.968 1.00 91.44 159 THR A O 1
ATOM 1254 N N . ASP A 1 160 ? 15.911 -0.319 -22.329 1.00 90.44 160 ASP A N 1
ATOM 1255 C CA . ASP A 1 160 ? 17.180 0.411 -22.326 1.00 90.44 160 ASP A CA 1
ATOM 1256 C C . ASP A 1 160 ? 16.993 1.930 -22.506 1.00 90.44 160 ASP A C 1
ATOM 1258 O O . ASP A 1 160 ? 16.465 2.385 -23.521 1.00 90.44 160 ASP A O 1
ATOM 1262 N N . GLY A 1 161 ? 17.427 2.699 -21.506 1.00 88.44 161 GLY A N 1
ATOM 1263 C CA . GLY A 1 161 ? 17.327 4.158 -21.455 1.00 88.44 161 GLY A CA 1
ATOM 1264 C C . GLY A 1 161 ? 16.062 4.713 -20.791 1.00 88.44 161 GLY A C 1
ATOM 1265 O O . GLY A 1 161 ? 16.017 5.916 -20.542 1.0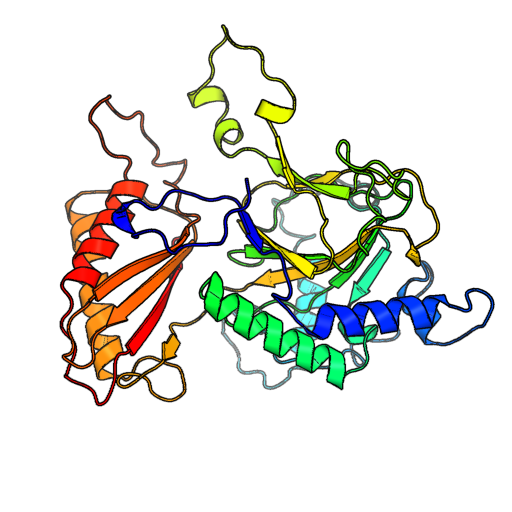0 88.44 161 GLY A O 1
ATOM 1266 N N . HIS A 1 162 ? 15.067 3.877 -20.484 1.00 92.19 162 HIS A N 1
ATOM 1267 C CA . HIS A 1 162 ? 13.848 4.290 -19.785 1.00 92.19 162 HIS A CA 1
ATOM 1268 C C . HIS A 1 162 ? 14.099 4.518 -18.292 1.00 92.19 162 HIS A C 1
ATOM 1270 O O . HIS A 1 162 ? 14.865 3.788 -17.662 1.00 92.19 162 HIS A O 1
ATOM 1276 N N . GLU A 1 163 ? 13.438 5.528 -17.735 1.00 91.62 163 GLU A N 1
ATOM 1277 C CA . GLU A 1 163 ? 13.499 5.930 -16.329 1.00 91.62 163 GLU A CA 1
ATOM 1278 C C . GLU A 1 163 ? 12.272 6.775 -15.966 1.00 91.62 163 GLU A C 1
ATOM 1280 O O . GLU A 1 163 ? 11.526 7.229 -16.839 1.00 91.62 163 GLU A O 1
ATOM 1285 N N . MET A 1 164 ? 12.084 7.007 -14.673 1.00 89.50 164 MET A N 1
ATOM 1286 C CA . MET A 1 164 ? 11.112 7.966 -14.159 1.00 89.50 164 MET A CA 1
ATOM 1287 C C . MET A 1 164 ? 11.840 8.903 -13.209 1.00 89.50 164 MET A C 1
ATOM 1289 O O . MET A 1 164 ? 12.475 8.423 -12.272 1.00 89.50 164 MET A O 1
ATOM 1293 N N . ALA A 1 165 ? 11.793 10.209 -13.465 1.00 89.81 165 ALA A N 1
ATOM 1294 C CA . ALA A 1 165 ? 12.451 11.202 -12.626 1.00 89.81 165 ALA A CA 1
ATOM 1295 C C . ALA A 1 165 ? 11.758 11.338 -11.257 1.00 89.81 165 ALA A C 1
ATOM 1297 O O . ALA A 1 165 ? 10.701 10.758 -11.009 1.00 89.81 165 ALA A O 1
ATOM 1298 N N . TRP A 1 166 ? 12.377 12.096 -10.353 1.00 92.25 166 TRP A N 1
ATOM 1299 C CA . TRP A 1 166 ? 11.854 12.331 -9.008 1.00 92.25 166 TRP A CA 1
ATOM 1300 C C . TRP A 1 166 ? 10.514 13.077 -9.028 1.00 92.25 166 TRP A C 1
ATOM 1302 O O . TRP A 1 166 ? 10.387 14.102 -9.694 1.00 92.25 166 TRP A O 1
ATOM 1312 N N . HIS A 1 167 ? 9.539 12.561 -8.286 1.00 91.00 167 HIS A N 1
ATOM 1313 C CA . HIS A 1 167 ? 8.205 13.136 -8.073 1.00 91.00 167 HIS A CA 1
ATOM 1314 C C . HIS A 1 167 ? 7.605 12.569 -6.775 1.00 91.00 167 HIS A C 1
ATOM 1316 O O . HIS A 1 167 ? 8.218 11.717 -6.132 1.00 91.00 167 HIS A O 1
ATOM 1322 N N . SER A 1 168 ? 6.429 13.047 -6.380 1.00 91.25 168 SER A N 1
ATOM 1323 C CA . SER A 1 168 ? 5.602 12.452 -5.327 1.00 91.25 168 SER A CA 1
ATOM 1324 C C . SER A 1 168 ? 4.151 12.388 -5.797 1.00 91.25 168 SER A C 1
ATOM 1326 O O . SER A 1 168 ? 3.752 13.126 -6.697 1.00 91.25 168 SER A O 1
ATOM 1328 N N . ASP A 1 169 ? 3.375 11.521 -5.158 1.00 89.94 169 ASP A N 1
ATOM 1329 C CA . ASP A 1 169 ? 1.992 11.202 -5.512 1.00 89.94 169 ASP A CA 1
ATOM 1330 C C . ASP A 1 169 ? 1.009 11.595 -4.397 1.00 89.94 169 ASP A C 1
ATOM 1332 O O . ASP A 1 169 ? -0.048 10.986 -4.234 1.00 89.94 169 ASP A O 1
ATOM 1336 N N . ALA A 1 170 ? 1.365 12.603 -3.594 1.00 84.75 170 ALA A N 1
ATOM 1337 C CA . ALA A 1 170 ? 0.637 12.979 -2.380 1.00 84.75 170 ALA A CA 1
ATOM 1338 C C . ALA A 1 170 ? -0.861 13.261 -2.618 1.00 84.75 170 ALA A C 1
ATOM 1340 O O . ALA A 1 170 ? -1.675 13.023 -1.734 1.00 84.75 170 ALA A O 1
ATOM 1341 N N . SER A 1 171 ? -1.231 13.734 -3.811 1.00 83.38 171 SER A N 1
ATOM 1342 C CA . SER A 1 171 ? -2.608 14.073 -4.188 1.00 83.38 171 SER A CA 1
ATOM 1343 C C . SER A 1 171 ? -3.468 12.882 -4.629 1.00 83.38 171 SER A C 1
ATOM 1345 O O . SER A 1 171 ? -4.657 13.065 -4.877 1.00 83.38 171 SER A O 1
ATOM 1347 N N . HIS A 1 172 ? -2.902 11.680 -4.780 1.00 80.81 172 HIS A N 1
ATOM 1348 C CA . HIS A 1 172 ? -3.598 10.541 -5.396 1.00 80.81 172 HIS A CA 1
ATOM 1349 C C . HIS A 1 172 ? -4.131 9.498 -4.405 1.00 80.81 172 HIS A C 1
ATOM 1351 O O . HIS A 1 172 ? -4.857 8.590 -4.810 1.00 80.81 172 HIS A O 1
ATOM 1357 N N . GLY A 1 173 ? -3.807 9.633 -3.119 1.00 84.50 173 GLY A N 1
ATOM 1358 C CA . GLY A 1 173 ? -4.247 8.732 -2.057 1.00 84.50 173 GLY A CA 1
ATOM 1359 C C . GLY A 1 173 ? -3.109 8.325 -1.116 1.00 84.50 173 GLY A C 1
ATOM 1360 O O . GLY A 1 173 ? -1.961 8.733 -1.308 1.00 84.50 173 GLY A O 1
ATOM 1361 N N . PRO A 1 174 ? -3.404 7.513 -0.083 1.00 89.12 174 PRO A N 1
ATOM 1362 C CA . PRO A 1 174 ? -2.426 7.153 0.943 1.00 89.12 174 PRO A CA 1
ATOM 1363 C C . PRO A 1 174 ? -1.267 6.301 0.412 1.00 89.12 174 PRO A C 1
ATOM 1365 O O . PRO A 1 174 ? -0.152 6.391 0.932 1.00 89.12 174 PRO A O 1
ATOM 1368 N N . PHE A 1 175 ? -1.508 5.480 -0.618 1.00 94.56 175 PHE A N 1
ATOM 1369 C CA . PHE A 1 175 ? -0.494 4.574 -1.151 1.00 94.56 175 PHE A CA 1
ATOM 1370 C C . PHE A 1 175 ? -0.450 4.573 -2.671 1.00 94.56 175 PHE A C 1
ATOM 1372 O O . PHE A 1 175 ? -1.439 4.262 -3.329 1.00 94.56 175 PHE A O 1
ATOM 1379 N N . ALA A 1 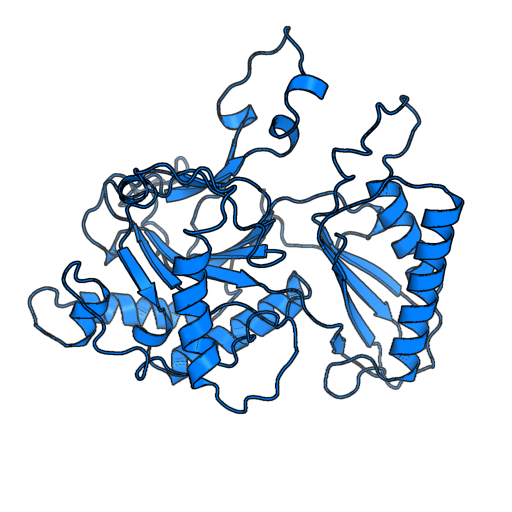176 ? 0.739 4.779 -3.225 1.00 95.56 176 ALA A N 1
ATOM 1380 C CA . ALA A 1 176 ? 1.056 4.334 -4.573 1.00 95.56 176 ALA A CA 1
ATOM 1381 C C . ALA A 1 176 ? 1.400 2.837 -4.551 1.00 95.56 176 ALA A C 1
ATOM 1383 O O . ALA A 1 176 ? 1.926 2.315 -3.560 1.00 95.56 176 ALA A O 1
ATOM 1384 N N . PHE A 1 177 ? 1.123 2.128 -5.645 1.00 96.56 177 PHE A N 1
ATOM 1385 C CA . PHE A 1 177 ? 1.477 0.721 -5.790 1.00 96.56 177 PHE A CA 1
ATOM 1386 C C . PHE A 1 177 ? 2.150 0.399 -7.124 1.00 96.56 177 PHE A C 1
ATOM 1388 O O . PHE A 1 177 ? 1.923 1.033 -8.155 1.00 96.56 177 PHE A O 1
ATOM 1395 N N . VAL A 1 178 ? 2.959 -0.660 -7.098 1.00 97.06 178 VAL A N 1
ATOM 1396 C CA . VAL A 1 178 ? 3.592 -1.279 -8.263 1.00 97.06 178 VAL A CA 1
ATOM 1397 C C . VAL A 1 178 ? 3.411 -2.790 -8.164 1.00 97.06 178 VAL A C 1
ATOM 1399 O O . VAL A 1 178 ? 3.924 -3.414 -7.236 1.00 97.06 178 VAL A O 1
ATOM 1402 N N . VAL A 1 179 ? 2.729 -3.394 -9.135 1.00 97.62 179 VAL A N 1
ATOM 1403 C CA . VAL A 1 179 ? 2.643 -4.851 -9.304 1.00 97.62 179 VAL A CA 1
ATOM 1404 C C . VAL A 1 179 ? 3.615 -5.271 -10.402 1.00 97.62 179 VAL A C 1
ATOM 1406 O O . VAL A 1 179 ? 3.535 -4.794 -11.535 1.00 97.62 179 VAL A O 1
ATOM 1409 N N . ASN A 1 180 ? 4.554 -6.159 -10.085 1.00 96.25 180 ASN A N 1
ATOM 1410 C CA . ASN A 1 180 ? 5.596 -6.581 -11.012 1.00 96.25 180 ASN A CA 1
ATOM 1411 C C . ASN A 1 180 ? 5.156 -7.750 -11.908 1.00 96.25 180 ASN A C 1
ATOM 1413 O O . ASN A 1 180 ? 4.952 -8.869 -11.440 1.00 96.25 180 ASN A O 1
ATOM 1417 N N . LEU A 1 181 ? 5.130 -7.512 -13.222 1.00 96.25 181 LEU A N 1
ATOM 1418 C CA . LEU A 1 181 ? 4.874 -8.514 -14.263 1.00 96.25 181 LEU A CA 1
ATOM 1419 C C . LEU A 1 181 ? 6.179 -8.967 -14.948 1.00 96.25 181 LEU A C 1
ATOM 1421 O O . LEU A 1 181 ? 6.151 -9.646 -15.975 1.00 96.25 181 LEU A O 1
ATOM 1425 N N . THR A 1 182 ? 7.345 -8.590 -14.420 1.00 94.44 182 THR A N 1
ATOM 1426 C CA . THR A 1 182 ? 8.650 -8.953 -14.989 1.00 94.44 182 THR A CA 1
ATOM 1427 C C . THR A 1 182 ? 9.052 -10.376 -14.578 1.00 94.44 182 THR A C 1
ATOM 1429 O O . THR A 1 182 ? 9.196 -10.627 -13.379 1.00 94.44 182 THR A O 1
ATOM 1432 N N . PRO A 1 183 ? 9.279 -11.311 -15.525 1.00 92.00 183 PRO A N 1
ATOM 1433 C CA . PRO A 1 183 ? 9.648 -12.684 -15.229 1.00 92.00 183 PRO A CA 1
ATOM 1434 C C . PRO A 1 183 ? 10.934 -12.785 -14.424 1.00 92.00 183 PRO A C 1
ATOM 1436 O O . PRO A 1 183 ? 11.883 -12.011 -14.588 1.00 92.00 183 PRO A O 1
ATOM 1439 N N . ASN A 1 184 ? 10.989 -13.818 -13.590 1.00 90.00 184 ASN A N 1
ATOM 1440 C CA . ASN A 1 184 ? 12.192 -14.143 -12.841 1.00 90.00 184 ASN A CA 1
ATOM 1441 C C . ASN A 1 184 ? 13.367 -14.403 -13.798 1.00 90.00 184 ASN A C 1
ATOM 1443 O O . ASN A 1 184 ? 13.238 -15.125 -14.786 1.00 90.00 184 ASN A O 1
ATOM 1447 N N . GLY A 1 185 ? 14.524 -13.814 -13.488 1.00 86.12 185 GLY A N 1
ATOM 1448 C CA . GLY A 1 185 ? 15.728 -13.896 -14.318 1.00 86.12 185 GLY A CA 1
ATOM 1449 C C . GLY A 1 185 ? 15.817 -12.849 -15.433 1.00 86.12 185 GLY A C 1
ATOM 1450 O O . GLY A 1 185 ? 16.840 -12.801 -16.108 1.00 86.12 185 GLY A O 1
ATOM 1451 N N . CYS A 1 186 ? 14.805 -11.992 -15.629 1.00 89.00 186 CYS A N 1
ATOM 1452 C CA . CYS A 1 186 ? 14.945 -10.828 -16.508 1.00 89.00 186 CYS A CA 1
ATOM 1453 C C . CYS A 1 186 ? 15.760 -9.702 -15.871 1.00 89.00 186 CYS A C 1
ATOM 1455 O O . CYS A 1 186 ? 16.629 -9.151 -16.541 1.00 89.00 186 CYS A O 1
ATOM 1457 N N . HIS A 1 187 ? 15.527 -9.399 -14.595 1.00 90.50 187 HIS A N 1
ATOM 1458 C CA . HIS A 1 187 ? 16.323 -8.419 -13.859 1.00 90.50 187 HIS A CA 1
ATOM 1459 C C . HIS A 1 187 ? 17.650 -9.046 -13.398 1.00 90.50 187 HIS A C 1
ATOM 1461 O O . HIS A 1 187 ? 17.658 -10.121 -12.789 1.00 90.50 187 HIS A O 1
ATOM 1467 N N . ALA A 1 188 ? 18.768 -8.400 -13.716 1.00 85.69 188 ALA A N 1
ATOM 1468 C CA . ALA A 1 188 ? 20.100 -8.787 -13.285 1.00 85.69 188 ALA A CA 1
ATOM 1469 C C . ALA A 1 188 ? 20.255 -8.455 -11.801 1.00 85.69 188 ALA A C 1
ATOM 1471 O O . ALA A 1 188 ? 20.100 -7.313 -11.382 1.00 85.69 188 ALA A O 1
ATOM 1472 N N . ARG A 1 189 ? 20.565 -9.471 -10.998 1.00 73.06 189 ARG A N 1
ATOM 1473 C CA . ARG A 1 189 ? 20.785 -9.325 -9.558 1.00 73.06 189 ARG A CA 1
ATOM 1474 C C . ARG A 1 189 ? 22.239 -9.605 -9.246 1.00 73.06 189 ARG A C 1
ATOM 1476 O O . ARG A 1 189 ? 22.779 -10.586 -9.754 1.00 73.06 189 ARG A O 1
ATOM 1483 N N . ALA A 1 190 ? 22.825 -8.813 -8.351 1.00 64.19 190 ALA A N 1
ATOM 1484 C CA . ALA A 1 190 ? 24.191 -9.021 -7.869 1.00 64.19 190 ALA A CA 1
ATOM 1485 C C . ALA A 1 190 ? 24.416 -10.442 -7.309 1.00 64.19 190 ALA A C 1
ATOM 1487 O O . ALA A 1 190 ? 25.516 -10.976 -7.381 1.00 64.19 190 ALA A O 1
ATOM 1488 N N . GLU A 1 191 ? 23.355 -11.067 -6.793 1.00 62.62 191 GLU A N 1
ATOM 1489 C CA . GLU A 1 191 ? 23.369 -12.399 -6.180 1.00 62.62 191 GLU A CA 1
ATOM 1490 C C . GLU A 1 191 ? 23.040 -13.546 -7.163 1.00 62.62 191 GLU A C 1
ATOM 1492 O O . GLU A 1 191 ? 23.027 -14.708 -6.761 1.00 62.62 191 GLU A O 1
ATOM 1497 N N . SER A 1 192 ? 22.726 -13.264 -8.437 1.00 63.56 192 SER A N 1
ATOM 1498 C CA . SER A 1 192 ? 22.335 -14.299 -9.407 1.00 63.56 192 SER A CA 1
ATOM 1499 C C . SER A 1 192 ? 23.520 -14.823 -10.220 1.00 63.56 192 SER A C 1
ATOM 1501 O O . SER A 1 192 ? 24.268 -14.056 -10.814 1.00 63.56 192 SER A O 1
ATOM 1503 N N . GLU A 1 193 ? 23.638 -16.151 -10.333 1.00 62.94 193 GLU A N 1
ATOM 1504 C CA . GLU A 1 193 ? 24.643 -16.816 -11.181 1.00 62.94 193 GLU A CA 1
ATOM 1505 C C . GLU A 1 193 ? 24.396 -16.632 -12.692 1.00 62.94 193 GLU A C 1
ATOM 1507 O O . GLU A 1 193 ? 25.291 -16.881 -13.502 1.00 62.94 193 GLU A O 1
ATOM 1512 N N . LYS A 1 194 ? 23.184 -16.223 -13.101 1.00 62.50 194 LYS A N 1
ATOM 1513 C CA . LYS A 1 194 ? 22.828 -15.989 -14.508 1.00 62.50 194 LYS A CA 1
ATOM 1514 C C . LYS A 1 194 ? 22.729 -14.486 -14.778 1.00 62.50 194 LYS A C 1
ATOM 1516 O O . LYS A 1 194 ? 22.036 -13.799 -14.029 1.00 62.50 194 LYS A O 1
ATOM 1521 N N . PRO A 1 195 ? 23.339 -13.971 -15.863 1.00 70.62 195 PRO A N 1
ATOM 1522 C CA . PRO A 1 195 ? 23.160 -12.576 -16.234 1.00 70.62 195 PRO A CA 1
ATOM 1523 C C . PRO A 1 195 ? 21.692 -12.358 -16.613 1.00 70.62 195 PRO A C 1
ATOM 1525 O O . PRO A 1 195 ? 21.162 -13.055 -17.482 1.00 70.62 195 PRO A O 1
ATOM 1528 N N . GLY A 1 196 ? 21.029 -11.420 -15.934 1.00 82.62 196 GLY A N 1
ATOM 1529 C CA . GLY A 1 196 ? 19.713 -10.946 -16.352 1.00 82.62 196 GLY A CA 1
ATOM 1530 C C . GLY A 1 196 ? 19.777 -10.257 -17.719 1.00 82.62 196 GLY A C 1
ATOM 1531 O O . GLY A 1 196 ? 20.849 -10.022 -18.276 1.00 82.62 196 GLY A O 1
ATOM 1532 N N . TRP A 1 197 ? 18.617 -9.923 -18.275 1.00 89.88 197 TRP A N 1
ATOM 1533 C CA . TRP A 1 197 ? 18.502 -9.177 -19.531 1.00 89.88 197 TRP A CA 1
ATOM 1534 C C . TRP A 1 197 ? 18.660 -7.663 -19.352 1.00 89.88 197 TRP A C 1
ATOM 1536 O O . TRP A 1 197 ? 18.995 -6.979 -20.320 1.00 89.88 197 TRP A O 1
ATOM 1546 N N . PHE A 1 198 ? 18.402 -7.141 -18.151 1.00 92.50 198 PHE A N 1
ATOM 1547 C CA . PHE A 1 198 ? 18.587 -5.729 -17.825 1.00 92.50 198 PHE A CA 1
ATOM 1548 C C . PHE A 1 198 ? 18.986 -5.514 -16.365 1.00 92.50 198 PHE A C 1
ATOM 1550 O O . PHE A 1 198 ? 18.694 -6.352 -15.520 1.00 92.50 198 PHE A O 1
ATOM 1557 N N . GLU A 1 199 ? 19.599 -4.372 -16.078 1.00 92.69 199 GLU A N 1
ATOM 1558 C CA . GLU A 1 199 ? 19.828 -3.828 -14.732 1.00 92.69 199 GLU A CA 1
ATOM 1559 C C . GLU A 1 199 ? 19.093 -2.488 -14.569 1.00 92.69 199 GLU A C 1
ATOM 1561 O O . GLU A 1 199 ? 18.696 -1.869 -15.568 1.00 92.69 199 GLU A O 1
ATOM 1566 N N . GLY A 1 200 ? 18.924 -2.034 -13.327 1.00 92.94 200 GLY A N 1
ATOM 1567 C CA . GLY A 1 200 ? 18.138 -0.847 -13.007 1.00 92.94 200 GLY A CA 1
ATOM 1568 C C . GLY A 1 200 ? 16.632 -1.108 -13.082 1.00 92.94 200 GLY A C 1
ATOM 1569 O O . GLY A 1 200 ? 16.166 -2.244 -13.139 1.00 92.94 200 GLY A O 1
ATOM 1570 N N . GLY A 1 201 ? 15.831 -0.045 -13.093 1.00 94.25 201 GLY A N 1
ATOM 1571 C CA . GLY A 1 201 ? 14.382 -0.151 -12.952 1.00 94.25 201 GLY A CA 1
ATOM 1572 C C . GLY A 1 201 ? 13.932 -0.443 -11.517 1.00 94.25 201 GLY A C 1
ATOM 1573 O O . GLY A 1 201 ? 12.814 -0.914 -11.306 1.00 94.25 201 GLY A O 1
ATOM 1574 N N . GLU A 1 202 ? 14.772 -0.189 -10.515 1.00 95.75 202 GLU A N 1
ATOM 1575 C CA . GLU A 1 202 ? 14.325 -0.202 -9.122 1.00 95.75 202 GLU A CA 1
ATOM 1576 C C . GLU A 1 202 ? 13.370 0.961 -8.870 1.00 95.75 202 GLU A C 1
ATOM 1578 O O . GLU A 1 202 ? 13.584 2.062 -9.382 1.00 95.75 202 GLU A O 1
ATOM 1583 N N . THR A 1 203 ? 12.343 0.728 -8.052 1.00 96.31 203 THR A N 1
ATOM 1584 C CA . THR A 1 203 ? 11.616 1.840 -7.431 1.00 96.31 203 THR A CA 1
ATOM 1585 C C . THR A 1 203 ? 12.543 2.435 -6.379 1.00 96.31 203 THR A C 1
ATOM 1587 O O . THR A 1 203 ? 13.000 1.721 -5.487 1.00 96.31 203 THR A O 1
ATOM 1590 N N . VAL A 1 204 ? 12.866 3.716 -6.497 1.00 96.69 204 VAL A N 1
ATOM 1591 C CA . VAL A 1 204 ? 13.801 4.402 -5.604 1.00 96.69 204 VAL A CA 1
ATOM 1592 C C . VAL A 1 204 ? 13.031 5.420 -4.784 1.00 96.69 204 VAL A C 1
ATOM 1594 O O . VAL A 1 204 ? 12.387 6.286 -5.363 1.00 96.69 204 VAL A O 1
ATOM 1597 N N . LEU A 1 205 ? 13.114 5.340 -3.461 1.00 96.44 205 LEU A N 1
ATOM 1598 C CA . LEU A 1 205 ? 12.478 6.277 -2.537 1.00 96.44 205 LEU A CA 1
ATOM 1599 C C . LEU A 1 205 ? 13.548 7.086 -1.810 1.00 96.44 205 LEU A C 1
ATOM 1601 O O . LEU A 1 205 ? 14.611 6.548 -1.487 1.00 96.44 205 LEU A O 1
ATOM 1605 N N . LEU A 1 206 ? 13.279 8.358 -1.519 1.00 95.25 206 LEU A N 1
ATOM 1606 C CA . LEU A 1 206 ? 14.088 9.076 -0.539 1.00 95.25 206 LEU A CA 1
ATOM 1607 C C . LEU A 1 206 ? 13.889 8.453 0.842 1.00 95.25 206 LEU A C 1
ATOM 1609 O O . LEU A 1 206 ? 12.774 8.120 1.247 1.00 95.25 206 LEU A O 1
ATOM 1613 N N . ARG A 1 207 ? 14.991 8.313 1.575 1.00 91.25 207 ARG A N 1
ATOM 1614 C CA . ARG A 1 207 ? 14.936 7.926 2.977 1.00 91.25 207 ARG A CA 1
ATOM 1615 C C . ARG A 1 207 ? 14.243 9.027 3.783 1.00 91.25 207 ARG A C 1
ATOM 1617 O O . ARG A 1 207 ? 14.622 10.192 3.636 1.00 91.25 207 ARG A O 1
ATOM 1624 N N . PRO A 1 208 ? 13.273 8.690 4.650 1.00 85.25 208 PRO A N 1
ATOM 1625 C CA . PRO A 1 208 ? 12.567 9.683 5.455 1.00 85.25 208 PRO A CA 1
ATOM 1626 C C . PRO A 1 208 ? 13.503 10.557 6.293 1.00 85.25 208 PRO A C 1
ATOM 1628 O O . PRO A 1 208 ? 13.231 11.735 6.487 1.00 85.25 208 PRO A O 1
ATOM 1631 N N . GLU A 1 209 ? 14.629 9.998 6.739 1.00 83.00 209 GLU A N 1
ATOM 1632 C CA . GLU A 1 209 ? 15.639 10.696 7.538 1.00 83.00 209 GLU A CA 1
ATOM 1633 C C . GLU A 1 209 ? 16.292 11.868 6.786 1.00 83.00 209 GLU A C 1
ATOM 1635 O O . GLU A 1 209 ? 16.818 12.781 7.413 1.00 83.00 209 GLU A O 1
ATOM 1640 N N . ILE A 1 210 ? 16.257 11.862 5.449 1.00 88.25 210 ILE A N 1
ATOM 1641 C CA . ILE A 1 210 ? 16.809 12.943 4.622 1.00 88.25 210 ILE A CA 1
ATOM 1642 C C . ILE A 1 210 ? 15.770 14.015 4.289 1.00 88.25 210 ILE A C 1
ATOM 1644 O O . ILE A 1 210 ? 16.144 15.132 3.932 1.00 88.25 210 ILE A O 1
ATOM 1648 N N . LEU A 1 211 ? 14.475 13.720 4.439 1.00 84.50 211 LEU A N 1
ATOM 1649 C CA . LEU A 1 211 ? 13.422 14.706 4.184 1.00 84.50 211 LEU A CA 1
ATOM 1650 C C . LEU A 1 211 ? 13.492 15.888 5.168 1.00 84.50 211 LEU A C 1
ATOM 1652 O O . LEU A 1 211 ? 13.103 16.992 4.799 1.00 84.50 211 LEU A O 1
ATOM 1656 N N . ASP A 1 212 ? 14.085 15.685 6.351 1.00 81.00 212 ASP A N 1
ATOM 1657 C CA . ASP A 1 212 ? 14.534 16.752 7.255 1.00 81.00 212 ASP A CA 1
ATOM 1658 C C . ASP A 1 212 ? 16.038 16.635 7.568 1.00 81.00 212 ASP A C 1
ATOM 1660 O O . ASP A 1 212 ? 16.478 16.338 8.682 1.00 81.00 212 ASP A O 1
ATOM 1664 N N . TYR A 1 213 ? 16.849 16.845 6.532 1.00 84.12 213 TYR A N 1
ATOM 1665 C CA . TYR A 1 213 ? 18.296 16.652 6.587 1.00 84.12 213 TYR A CA 1
ATOM 1666 C C . TYR A 1 213 ? 19.010 17.483 7.667 1.00 84.12 213 TYR A C 1
ATOM 1668 O O . TYR A 1 213 ? 19.927 16.992 8.327 1.00 84.12 213 TYR A O 1
ATOM 1676 N N . TRP A 1 214 ? 18.630 18.753 7.844 1.00 85.31 214 TRP A N 1
ATOM 1677 C CA . TRP A 1 214 ? 19.386 19.676 8.697 1.00 85.31 214 TRP A CA 1
ATOM 1678 C C . TRP A 1 214 ? 19.161 19.440 10.185 1.00 85.31 214 TRP A C 1
ATOM 1680 O O . TRP A 1 214 ? 20.070 19.693 10.975 1.00 85.31 214 TRP A O 1
ATOM 1690 N N . ARG A 1 215 ? 17.993 18.920 10.568 1.00 77.69 215 ARG A N 1
ATOM 1691 C CA . ARG A 1 215 ? 17.673 18.625 11.965 1.00 77.69 215 ARG A CA 1
ATOM 1692 C C . ARG A 1 215 ? 18.587 17.552 12.560 1.00 77.69 215 ARG A C 1
ATOM 1694 O O . ARG A 1 215 ? 18.980 17.660 13.716 1.00 77.69 215 ARG A O 1
ATOM 1701 N N . GLY A 1 216 ? 18.953 16.547 11.764 1.00 75.38 216 GLY A N 1
ATOM 1702 C CA . GLY A 1 216 ? 19.843 15.451 12.161 1.00 75.38 216 GLY A CA 1
ATOM 1703 C C . GLY A 1 216 ? 21.279 15.577 11.647 1.00 75.38 216 GLY A C 1
ATOM 1704 O O . GLY A 1 216 ? 22.013 14.587 11.670 1.00 75.38 216 GLY A O 1
ATOM 1705 N N . PHE A 1 217 ? 21.681 16.742 11.126 1.00 84.56 217 PHE A N 1
ATOM 1706 C CA . PHE A 1 217 ? 22.964 16.881 10.441 1.00 84.56 217 PHE A CA 1
ATOM 1707 C C . PHE A 1 217 ? 24.154 16.666 11.387 1.00 84.56 217 PHE A C 1
ATOM 1709 O O . PHE A 1 217 ? 24.385 17.434 12.320 1.00 84.56 217 PHE A O 1
ATOM 1716 N N . ASP A 1 218 ? 24.967 15.659 11.073 1.00 85.19 218 ASP A N 1
ATOM 1717 C CA . ASP A 1 218 ? 26.229 15.371 11.745 1.00 85.19 218 ASP A CA 1
ATOM 1718 C C . ASP A 1 218 ? 27.390 15.543 10.760 1.00 85.19 218 ASP A C 1
ATOM 1720 O O . ASP A 1 218 ? 27.694 14.662 9.954 1.00 85.19 218 ASP A O 1
ATOM 1724 N N . GLY A 1 219 ? 28.081 16.682 10.856 1.00 88.50 219 GLY A N 1
ATOM 1725 C CA . GLY A 1 219 ? 29.230 17.002 10.004 1.00 88.50 219 GLY A CA 1
ATOM 1726 C C . GLY A 1 219 ? 30.437 16.070 10.171 1.00 88.50 219 GLY A C 1
ATOM 1727 O O . GLY A 1 219 ? 31.400 16.194 9.415 1.00 88.50 219 GLY A O 1
ATOM 1728 N N . SER A 1 220 ? 30.414 15.146 11.138 1.00 91.44 220 SER A N 1
ATOM 1729 C CA . SER A 1 220 ? 31.438 14.110 11.293 1.00 91.44 220 SER A CA 1
ATOM 1730 C C . SER A 1 220 ? 31.184 12.861 10.439 1.00 91.44 220 SER A C 1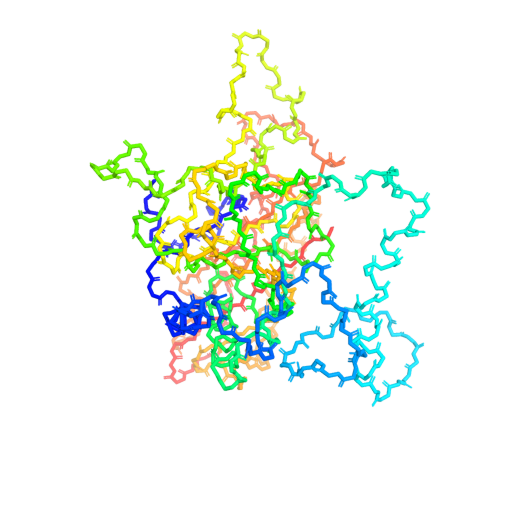
ATOM 1732 O O . SER A 1 220 ? 32.081 12.023 10.304 1.00 91.44 220 SER A O 1
ATOM 1734 N N . ARG A 1 221 ? 29.998 12.730 9.825 1.00 86.81 221 ARG A N 1
ATOM 1735 C CA . ARG A 1 221 ? 29.591 11.559 9.034 1.00 86.81 221 ARG A CA 1
ATOM 1736 C C . ARG A 1 221 ? 29.377 11.949 7.572 1.00 86.81 221 ARG A C 1
ATOM 1738 O O . ARG A 1 221 ? 28.625 12.865 7.260 1.00 86.81 221 ARG A O 1
ATOM 1745 N N . GLY A 1 222 ? 30.037 11.236 6.660 1.00 85.81 222 GLY A N 1
ATOM 1746 C CA . GLY A 1 222 ? 29.739 11.338 5.230 1.00 85.81 222 GLY A CA 1
ATOM 1747 C C . GLY A 1 222 ? 28.412 10.654 4.898 1.00 85.81 222 GLY A C 1
ATOM 1748 O O . GLY A 1 222 ? 28.076 9.641 5.513 1.00 85.81 222 GLY A O 1
ATOM 1749 N N . LEU A 1 223 ? 27.681 11.189 3.918 1.00 89.06 223 LEU A N 1
ATOM 1750 C CA . LEU A 1 223 ? 26.516 10.530 3.333 1.00 89.06 223 LEU A CA 1
ATOM 1751 C C . LEU A 1 223 ? 26.870 9.953 1.968 1.00 89.06 223 LEU A C 1
ATOM 1753 O O . LEU A 1 223 ? 27.369 10.660 1.096 1.00 89.06 223 LEU A O 1
ATOM 1757 N N . GLU A 1 224 ? 26.547 8.681 1.787 1.00 90.88 224 GLU A N 1
ATOM 1758 C CA . GLU A 1 224 ? 26.622 7.992 0.503 1.00 90.88 224 GLU A CA 1
ATOM 1759 C C . GLU A 1 224 ? 25.208 7.740 -0.031 1.00 90.88 224 GLU A C 1
ATOM 1761 O O . GLU A 1 224 ? 24.220 7.926 0.683 1.00 90.88 224 GLU A O 1
ATOM 1766 N N . ALA A 1 225 ? 25.091 7.290 -1.283 1.00 89.56 225 ALA A N 1
ATOM 1767 C CA . ALA A 1 225 ? 23.794 7.080 -1.930 1.00 89.56 225 ALA A CA 1
ATOM 1768 C C . ALA A 1 225 ? 22.829 6.236 -1.076 1.00 89.56 225 ALA A C 1
ATOM 1770 O O . ALA A 1 225 ? 21.695 6.647 -0.858 1.00 89.56 225 ALA A O 1
ATOM 1771 N N . ASP A 1 226 ? 23.283 5.118 -0.507 1.00 89.62 226 ASP A N 1
ATOM 1772 C CA . ASP A 1 226 ? 22.432 4.236 0.307 1.00 89.62 226 ASP A CA 1
ATOM 1773 C C . ASP A 1 226 ? 22.012 4.855 1.649 1.00 89.62 226 ASP A C 1
ATOM 1775 O O . ASP A 1 226 ? 21.100 4.347 2.295 1.00 89.62 226 ASP A O 1
ATOM 1779 N N . SER A 1 227 ? 22.644 5.954 2.076 1.00 89.25 227 SER A N 1
ATOM 1780 C CA . SER A 1 227 ? 22.203 6.771 3.216 1.00 89.25 227 SER A CA 1
ATOM 1781 C C . SER A 1 227 ? 21.124 7.787 2.834 1.00 89.25 227 SER A C 1
ATOM 1783 O O . SER A 1 227 ? 20.508 8.372 3.717 1.00 89.25 227 SER A O 1
ATOM 1785 N N . ILE A 1 228 ? 20.899 8.000 1.535 1.00 92.06 228 ILE A N 1
ATOM 1786 C CA . ILE A 1 228 ? 19.968 8.999 0.999 1.00 92.06 228 ILE A CA 1
ATOM 1787 C C . ILE A 1 228 ? 18.728 8.349 0.402 1.00 92.06 228 ILE A C 1
ATOM 1789 O O . ILE A 1 228 ? 17.621 8.867 0.540 1.00 92.06 228 ILE A O 1
ATOM 1793 N N . ILE A 1 229 ? 18.913 7.210 -0.256 1.00 95.06 229 ILE A N 1
ATOM 1794 C CA . ILE A 1 229 ? 17.858 6.517 -0.978 1.00 95.06 229 ILE A CA 1
ATOM 1795 C C . ILE A 1 229 ? 17.694 5.084 -0.494 1.00 95.06 229 ILE A C 1
ATOM 1797 O O . ILE A 1 229 ? 18.644 4.421 -0.080 1.00 95.06 229 ILE A O 1
ATOM 1801 N N . GLU A 1 230 ? 16.468 4.600 -0.608 1.00 94.75 230 GLU A N 1
ATOM 1802 C CA . GLU A 1 230 ? 16.130 3.189 -0.540 1.00 94.75 230 GLU A CA 1
ATOM 1803 C C . GLU A 1 230 ? 15.791 2.704 -1.954 1.00 94.75 230 GLU A C 1
ATOM 1805 O O . GLU A 1 230 ? 15.039 3.356 -2.681 1.00 94.75 230 GLU A O 1
ATOM 1810 N N . ARG A 1 231 ? 16.339 1.554 -2.359 1.00 94.38 231 ARG A N 1
ATOM 1811 C CA . ARG A 1 231 ? 16.047 0.927 -3.655 1.00 94.38 231 ARG A CA 1
ATOM 1812 C C . ARG A 1 231 ? 15.253 -0.350 -3.446 1.00 94.38 231 ARG A C 1
ATOM 1814 O O . ARG A 1 231 ? 15.733 -1.294 -2.824 1.00 94.38 231 ARG A O 1
ATOM 1821 N N . VAL A 1 232 ? 14.070 -0.409 -4.040 1.00 93.44 232 VAL A N 1
ATOM 1822 C CA . VAL A 1 232 ? 13.229 -1.601 -4.056 1.00 93.44 232 VAL A CA 1
ATOM 1823 C C . VAL A 1 232 ? 13.413 -2.330 -5.383 1.00 93.44 232 VAL A C 1
ATOM 1825 O O . VAL A 1 232 ? 13.006 -1.852 -6.444 1.00 93.44 232 VAL A O 1
ATOM 1828 N N . ASP A 1 233 ? 14.027 -3.512 -5.312 1.00 90.25 233 ASP A N 1
ATOM 1829 C CA . ASP A 1 233 ? 14.191 -4.408 -6.461 1.00 90.25 233 ASP A CA 1
ATOM 1830 C C . ASP A 1 233 ? 12.809 -4.808 -7.021 1.00 90.25 233 ASP A C 1
ATOM 1832 O O . ASP A 1 233 ? 11.956 -5.268 -6.247 1.00 90.25 233 ASP A O 1
ATOM 1836 N N . PRO A 1 234 ? 12.568 -4.666 -8.341 1.00 85.06 234 PRO A N 1
ATOM 1837 C CA . PRO A 1 234 ? 11.290 -5.019 -8.953 1.00 85.06 234 PRO A CA 1
ATOM 1838 C C . PRO A 1 234 ? 10.958 -6.514 -8.853 1.00 85.06 234 PRO A C 1
ATOM 1840 O O . PRO A 1 234 ? 9.786 -6.873 -8.845 1.00 85.06 234 PRO A O 1
ATOM 1843 N N . ALA A 1 235 ? 11.952 -7.401 -8.784 1.00 85.44 235 ALA A N 1
ATOM 1844 C CA . ALA A 1 235 ? 11.729 -8.845 -8.731 1.00 85.44 235 ALA A CA 1
ATOM 1845 C C . ALA A 1 235 ? 11.447 -9.336 -7.290 1.00 85.44 235 ALA A C 1
ATOM 1847 O O . ALA A 1 235 ? 11.925 -8.722 -6.339 1.00 85.44 235 ALA A O 1
ATOM 1848 N N . PRO A 1 236 ? 10.801 -10.500 -7.075 1.00 91.94 236 PRO A N 1
ATOM 1849 C CA . PRO A 1 236 ? 10.400 -11.493 -8.069 1.00 91.94 236 PRO A CA 1
ATOM 1850 C C . PRO A 1 236 ? 9.163 -11.089 -8.877 1.00 91.94 236 PRO A C 1
ATOM 1852 O O . PRO A 1 236 ? 8.484 -10.108 -8.586 1.00 91.94 236 PRO A O 1
ATOM 1855 N N . PHE A 1 237 ? 8.877 -11.870 -9.915 1.00 93.94 237 PHE A N 1
ATOM 1856 C CA . PHE A 1 237 ? 7.582 -11.857 -10.594 1.00 93.94 237 PHE A CA 1
ATOM 1857 C C . PHE A 1 237 ? 6.430 -11.963 -9.579 1.00 93.94 237 PHE A C 1
ATOM 1859 O O . PHE A 1 237 ? 6.529 -12.756 -8.642 1.00 93.94 237 PHE A O 1
ATOM 1866 N N . GLY A 1 238 ? 5.366 -11.175 -9.761 1.00 94.62 238 GLY A N 1
ATOM 1867 C CA . GLY A 1 238 ? 4.205 -11.147 -8.863 1.00 94.62 238 GLY A CA 1
ATOM 1868 C C . GLY A 1 238 ? 4.366 -10.268 -7.621 1.00 94.62 238 GLY A C 1
ATOM 1869 O O . GLY A 1 238 ? 3.400 -10.086 -6.887 1.00 94.62 238 GLY A O 1
ATOM 1870 N N . ARG A 1 239 ? 5.555 -9.692 -7.384 1.00 95.06 239 ARG A N 1
ATOM 1871 C CA . ARG A 1 239 ? 5.781 -8.764 -6.268 1.00 95.06 239 ARG A CA 1
ATOM 1872 C C . ARG A 1 239 ? 4.828 -7.572 -6.350 1.00 95.06 239 ARG A C 1
ATOM 1874 O O . ARG A 1 239 ? 4.757 -6.919 -7.389 1.00 95.06 239 ARG A O 1
ATOM 1881 N N . VAL A 1 240 ? 4.198 -7.244 -5.227 1.00 96.56 240 VAL A N 1
ATOM 1882 C CA . VAL A 1 240 ? 3.485 -5.981 -5.022 1.00 96.56 240 VAL A CA 1
ATOM 1883 C C . VAL A 1 240 ? 4.311 -5.107 -4.086 1.00 96.56 240 VAL A C 1
ATOM 1885 O O . VAL A 1 240 ? 4.728 -5.549 -3.015 1.00 96.56 240 VAL A O 1
ATOM 1888 N N . VAL A 1 241 ? 4.568 -3.870 -4.494 1.00 96.12 241 VAL A N 1
ATOM 1889 C CA . VAL A 1 241 ? 5.176 -2.837 -3.653 1.00 96.12 241 VAL A CA 1
ATOM 1890 C C . VAL A 1 241 ? 4.134 -1.758 -3.440 1.00 96.12 241 VAL A C 1
ATOM 1892 O O . VAL A 1 241 ? 3.625 -1.221 -4.417 1.00 96.12 241 VAL A O 1
ATOM 1895 N N . CYS A 1 242 ? 3.837 -1.435 -2.188 1.00 95.81 242 CYS A N 1
ATOM 1896 C CA . CYS A 1 242 ? 2.974 -0.316 -1.822 1.00 95.81 242 CYS A CA 1
ATOM 1897 C C . CYS A 1 242 ? 3.797 0.670 -1.007 1.00 95.81 242 CYS A C 1
ATOM 1899 O O . CYS A 1 242 ? 4.552 0.243 -0.134 1.00 95.81 242 CYS A O 1
ATOM 1901 N N . PHE A 1 243 ? 3.684 1.961 -1.282 1.00 95.62 243 PHE A N 1
ATOM 1902 C CA . PHE A 1 243 ? 4.473 2.975 -0.595 1.00 95.62 243 PHE A CA 1
ATOM 1903 C C . PHE A 1 243 ? 3.694 4.265 -0.395 1.00 95.62 243 PHE A C 1
ATOM 1905 O O . PHE A 1 243 ? 2.765 4.560 -1.141 1.00 95.62 243 PHE A O 1
ATOM 1912 N N . ASP A 1 244 ? 4.068 4.992 0.651 1.00 94.19 244 ASP A N 1
ATOM 1913 C CA . ASP A 1 244 ? 3.493 6.277 1.035 1.00 94.19 244 ASP A CA 1
ATOM 1914 C C . ASP A 1 244 ? 3.622 7.269 -0.127 1.00 94.19 244 ASP A C 1
ATOM 1916 O O . ASP A 1 244 ? 4.735 7.639 -0.512 1.00 94.19 244 ASP A O 1
ATOM 1920 N N . GLY A 1 245 ? 2.483 7.692 -0.686 1.00 91.50 245 GLY A N 1
ATOM 1921 C CA . GLY A 1 245 ? 2.440 8.573 -1.859 1.00 91.50 245 GLY A CA 1
ATOM 1922 C C . GLY A 1 245 ? 3.130 9.920 -1.625 1.00 91.50 245 GLY A C 1
ATOM 1923 O O . GLY A 1 245 ? 3.586 10.563 -2.569 1.00 91.50 245 GLY A O 1
ATOM 1924 N N . ARG A 1 246 ? 3.291 10.338 -0.365 1.00 91.00 246 ARG A N 1
ATOM 1925 C CA . ARG A 1 246 ? 3.956 11.598 -0.007 1.00 91.00 246 ARG A CA 1
ATOM 1926 C C . ARG A 1 246 ? 5.473 11.536 -0.164 1.00 91.00 246 ARG A C 1
ATOM 1928 O O . ARG A 1 246 ? 6.110 12.580 -0.293 1.00 91.00 246 ARG A O 1
ATOM 1935 N N . VAL A 1 247 ? 6.067 10.341 -0.157 1.00 93.06 247 VAL A N 1
ATOM 1936 C CA . VAL A 1 247 ? 7.523 10.177 -0.224 1.00 93.06 247 VAL A CA 1
ATOM 1937 C C . VAL A 1 247 ? 8.013 10.438 -1.653 1.00 93.06 247 VAL A C 1
ATOM 1939 O O . VAL A 1 247 ? 7.560 9.769 -2.590 1.00 93.06 247 VAL A O 1
ATOM 1942 N N . PRO A 1 248 ? 8.974 11.363 -1.853 1.00 95.12 248 PRO A N 1
ATOM 1943 C CA . PRO A 1 248 ? 9.580 11.558 -3.158 1.00 95.12 248 PRO A CA 1
ATOM 1944 C C . PRO A 1 248 ? 10.262 10.281 -3.650 1.00 95.12 248 PRO A C 1
ATOM 1946 O O . PRO A 1 248 ? 11.072 9.671 -2.943 1.00 95.12 248 PRO A O 1
ATOM 1949 N N . HIS A 1 249 ? 9.950 9.887 -4.878 1.00 95.81 249 HIS A N 1
ATOM 1950 C CA . HIS A 1 249 ? 10.401 8.634 -5.458 1.00 95.81 249 HIS A CA 1
ATOM 1951 C C . HIS A 1 249 ? 10.655 8.746 -6.970 1.00 95.81 249 HIS A C 1
ATOM 1953 O O . HIS A 1 249 ? 10.319 9.736 -7.619 1.00 95.81 249 HIS A O 1
ATOM 1959 N N . SER A 1 250 ? 11.331 7.742 -7.527 1.00 95.31 250 SER A N 1
ATOM 1960 C CA . SER A 1 250 ? 11.735 7.651 -8.935 1.00 95.31 250 SER A CA 1
ATOM 1961 C C . SER A 1 250 ? 11.832 6.186 -9.388 1.00 95.31 250 SER A C 1
ATOM 1963 O O . SER A 1 250 ? 11.707 5.262 -8.581 1.00 95.31 250 SER A O 1
ATOM 1965 N N . VAL A 1 251 ? 12.065 5.952 -10.683 1.00 95.69 251 VAL A N 1
ATOM 1966 C CA . VAL A 1 251 ? 12.461 4.632 -11.208 1.00 95.69 251 VAL A CA 1
ATOM 1967 C C . VAL A 1 251 ? 13.833 4.767 -11.835 1.00 95.69 251 VAL A C 1
ATOM 1969 O O . VAL A 1 251 ? 14.019 5.564 -12.757 1.00 95.69 251 VAL A O 1
ATOM 1972 N N . SER A 1 252 ? 14.793 3.986 -11.341 1.00 94.44 252 SER A N 1
ATOM 1973 C CA . SER A 1 252 ? 16.167 4.054 -11.831 1.00 94.44 252 SER A CA 1
ATOM 1974 C C . SER A 1 252 ? 16.256 3.668 -13.310 1.00 94.44 252 SER A C 1
ATOM 1976 O O . SER A 1 252 ? 15.471 2.864 -13.821 1.00 94.44 252 SER A O 1
ATOM 1978 N N . ARG A 1 253 ? 17.242 4.235 -14.009 1.00 93.31 253 ARG A N 1
ATOM 1979 C CA . ARG A 1 253 ? 17.430 3.990 -15.439 1.00 93.31 253 ARG A CA 1
ATOM 1980 C C . ARG A 1 253 ? 17.654 2.515 -15.745 1.00 93.31 253 ARG A C 1
ATOM 1982 O O . ARG A 1 253 ? 18.632 1.933 -15.281 1.00 93.31 253 ARG A O 1
ATOM 1989 N N . VAL A 1 254 ? 16.818 1.963 -16.616 1.00 93.50 254 VAL A N 1
ATOM 1990 C CA . VAL A 1 254 ? 16.969 0.606 -17.146 1.00 93.50 254 VAL A CA 1
ATOM 1991 C C . VAL A 1 254 ? 18.076 0.565 -18.199 1.00 93.50 254 VAL A C 1
ATOM 1993 O O . VAL A 1 254 ? 18.143 1.422 -19.084 1.00 93.50 254 VAL A O 1
ATOM 1996 N N . ARG A 1 255 ? 18.941 -0.451 -18.135 1.00 91.94 255 ARG A N 1
ATOM 1997 C CA . ARG A 1 255 ? 20.016 -0.700 -19.113 1.00 91.94 255 ARG A CA 1
ATOM 1998 C C . ARG A 1 255 ? 20.036 -2.165 -19.531 1.00 91.94 255 ARG A C 1
ATOM 2000 O O . ARG A 1 255 ? 19.915 -3.039 -18.683 1.00 91.94 255 ARG A O 1
ATOM 2007 N N . GLY A 1 256 ? 20.236 -2.442 -20.821 1.00 90.69 256 GLY A N 1
ATOM 2008 C CA . GLY A 1 256 ? 20.610 -3.784 -21.303 1.00 90.69 256 GLY A CA 1
ATOM 2009 C C . GLY A 1 256 ? 19.709 -4.408 -22.372 1.00 90.69 256 GLY A C 1
ATOM 2010 O O . GLY A 1 256 ? 20.220 -5.078 -23.270 1.00 90.69 256 GLY A O 1
ATOM 2011 N N . THR A 1 257 ? 18.394 -4.161 -22.363 1.00 88.31 257 THR A N 1
ATOM 2012 C CA . THR A 1 257 ? 17.474 -4.736 -23.366 1.00 88.31 257 THR A CA 1
ATOM 2013 C C . THR A 1 257 ? 16.567 -3.698 -24.005 1.00 88.31 257 THR A C 1
ATOM 2015 O O . THR A 1 257 ? 15.949 -2.893 -23.321 1.00 88.31 257 THR A O 1
ATOM 2018 N N . ARG A 1 258 ? 16.422 -3.767 -25.331 1.00 86.88 258 ARG A N 1
ATOM 2019 C CA . ARG A 1 258 ? 15.382 -3.048 -26.093 1.00 86.88 258 ARG A CA 1
ATOM 2020 C C . ARG A 1 258 ? 14.187 -3.931 -26.456 1.00 86.88 258 ARG A C 1
ATOM 2022 O O . ARG A 1 258 ? 13.240 -3.448 -27.061 1.00 86.88 258 ARG A O 1
ATOM 2029 N N . ASP A 1 259 ? 14.242 -5.224 -26.130 1.00 86.62 259 ASP A N 1
ATOM 2030 C CA . ASP A 1 259 ? 13.113 -6.139 -26.316 1.00 86.62 259 ASP A CA 1
ATOM 2031 C C . ASP A 1 259 ? 12.127 -5.956 -25.147 1.00 86.62 259 ASP A C 1
ATOM 2033 O O . ASP A 1 259 ? 12.496 -6.289 -24.014 1.00 86.62 259 ASP A O 1
ATOM 2037 N N . PRO A 1 260 ? 10.897 -5.461 -25.384 1.00 86.94 260 PRO A N 1
ATOM 2038 C CA . PRO A 1 260 ? 9.917 -5.200 -24.328 1.00 86.94 260 PRO A CA 1
ATOM 2039 C C . PRO A 1 260 ? 9.497 -6.467 -23.572 1.00 86.94 260 PRO A C 1
ATOM 2041 O O . PRO A 1 260 ? 9.200 -6.395 -22.384 1.00 86.94 260 PRO A O 1
ATOM 2044 N N . ARG A 1 261 ? 9.580 -7.658 -24.187 1.00 87.81 261 ARG A N 1
ATOM 2045 C CA . ARG A 1 261 ? 9.323 -8.939 -23.494 1.00 87.81 261 ARG A CA 1
ATOM 2046 C C . ARG A 1 261 ? 10.347 -9.231 -22.405 1.00 87.81 261 ARG A C 1
ATOM 2048 O O . ARG A 1 261 ? 10.091 -10.022 -21.502 1.00 87.81 261 ARG A O 1
ATOM 2055 N N . ARG A 1 262 ? 11.527 -8.625 -22.511 1.00 90.12 262 ARG A N 1
ATOM 2056 C CA . ARG A 1 262 ? 12.633 -8.785 -21.566 1.00 90.12 262 ARG A CA 1
ATOM 2057 C C . ARG A 1 262 ? 12.811 -7.570 -20.662 1.00 90.12 262 ARG A C 1
ATOM 2059 O O . ARG A 1 262 ? 13.622 -7.662 -19.750 1.00 90.12 262 ARG A O 1
ATOM 2066 N N . GLY A 1 263 ? 12.111 -6.468 -20.932 1.00 91.44 263 GLY A N 1
ATOM 2067 C CA . GLY A 1 263 ? 12.152 -5.249 -20.128 1.00 91.44 263 GLY A CA 1
ATOM 2068 C C . GLY A 1 263 ? 11.396 -5.386 -18.808 1.00 91.44 263 GLY A C 1
ATOM 2069 O O . GLY A 1 263 ? 10.762 -6.410 -18.536 1.00 91.44 263 GLY A O 1
ATOM 2070 N N . ARG A 1 264 ? 11.451 -4.330 -17.993 1.00 95.06 264 ARG A N 1
ATOM 2071 C CA . ARG A 1 264 ? 10.661 -4.234 -16.763 1.00 95.06 264 ARG A CA 1
ATOM 2072 C C . ARG A 1 264 ? 9.220 -3.910 -17.133 1.00 95.06 264 ARG A C 1
ATOM 2074 O O . ARG A 1 264 ? 8.959 -2.848 -17.692 1.00 95.06 264 ARG A O 1
ATOM 2081 N N . LEU A 1 265 ? 8.306 -4.811 -16.802 1.00 95.62 265 LEU A N 1
ATOM 2082 C CA . LEU A 1 265 ? 6.872 -4.664 -17.024 1.00 95.62 265 LEU A CA 1
ATOM 2083 C C . LEU A 1 265 ? 6.163 -4.603 -15.675 1.00 95.62 265 LEU A C 1
ATOM 2085 O O . LEU A 1 265 ? 6.348 -5.496 -14.846 1.00 95.62 265 LEU A O 1
ATOM 2089 N N . VAL A 1 266 ? 5.362 -3.566 -15.460 1.00 97.06 266 VAL A N 1
ATOM 2090 C CA . VAL A 1 266 ? 4.645 -3.355 -14.199 1.00 97.06 266 VAL A CA 1
ATOM 2091 C C . VAL A 1 266 ? 3.249 -2.791 -14.433 1.00 97.06 266 VAL A C 1
ATOM 2093 O O . VAL A 1 266 ? 3.015 -2.110 -15.431 1.00 97.06 266 VAL A O 1
ATOM 2096 N N . LEU A 1 267 ? 2.350 -3.050 -13.489 1.00 96.69 267 LEU A N 1
ATOM 2097 C CA . LEU A 1 267 ? 1.114 -2.296 -13.313 1.00 96.69 267 LEU A CA 1
ATOM 2098 C C . LEU A 1 267 ? 1.300 -1.299 -12.172 1.00 96.69 267 LEU A C 1
ATOM 2100 O O . LEU A 1 267 ? 1.875 -1.657 -11.145 1.00 96.69 267 LEU A O 1
ATOM 2104 N N . THR A 1 268 ? 0.827 -0.071 -12.341 1.00 95.88 268 THR A N 1
ATOM 2105 C CA . THR A 1 268 ? 0.960 0.995 -11.339 1.00 95.88 268 THR A CA 1
ATOM 2106 C C . THR A 1 268 ? -0.349 1.738 -11.139 1.00 95.88 268 THR A C 1
ATOM 2108 O O . THR A 1 268 ? -1.140 1.859 -12.073 1.00 95.88 268 THR A O 1
ATOM 2111 N N . GLY A 1 269 ? -0.552 2.282 -9.949 1.00 94.81 269 GLY A N 1
ATOM 2112 C CA . GLY A 1 269 ? -1.696 3.123 -9.615 1.00 94.81 269 GLY A CA 1
ATOM 2113 C C . GLY A 1 269 ? -1.642 3.534 -8.150 1.00 94.81 269 GLY A C 1
ATOM 2114 O O . GLY A 1 269 ? -0.612 3.359 -7.495 1.00 94.81 269 GLY A O 1
ATOM 2115 N N . TRP A 1 270 ? -2.758 4.036 -7.638 1.00 95.31 270 TRP A N 1
ATOM 2116 C CA . TRP A 1 270 ? -2.882 4.510 -6.265 1.00 95.31 270 TRP A CA 1
ATOM 2117 C C . TRP A 1 270 ? -4.085 3.873 -5.589 1.00 95.31 270 TRP A C 1
ATOM 2119 O O . TRP A 1 270 ? -5.157 3.795 -6.185 1.00 95.31 270 TRP A O 1
ATOM 2129 N N . PHE A 1 271 ? -3.909 3.412 -4.355 1.00 93.44 271 PHE A N 1
ATOM 2130 C CA . PHE A 1 271 ? -5.030 3.109 -3.474 1.00 93.44 271 PHE A CA 1
ATOM 2131 C C . PHE A 1 271 ? -5.608 4.421 -2.954 1.00 93.44 271 PHE A C 1
ATOM 2133 O O . PHE A 1 271 ? -4.856 5.320 -2.579 1.00 93.44 271 PHE A O 1
ATOM 2140 N N . SER A 1 272 ? -6.932 4.519 -2.925 1.00 83.75 272 SER A N 1
ATOM 2141 C CA . SER A 1 272 ? -7.647 5.666 -2.370 1.00 83.75 272 SER A CA 1
ATOM 2142 C C . SER A 1 272 ? -7.988 5.444 -0.897 1.00 83.75 272 SER A C 1
ATOM 2144 O O . SER A 1 272 ? -7.982 4.311 -0.411 1.00 83.75 272 SER A O 1
ATOM 2146 N N . ALA A 1 273 ? -8.291 6.540 -0.193 1.00 66.25 273 ALA A N 1
ATOM 2147 C CA . ALA A 1 273 ? -8.752 6.490 1.189 1.00 66.25 273 ALA A CA 1
ATOM 2148 C C . ALA A 1 273 ? -10.008 5.594 1.287 1.00 66.25 273 ALA A C 1
ATOM 2150 O O . ALA A 1 273 ? -10.952 5.794 0.518 1.00 66.25 273 ALA A O 1
ATOM 2151 N N . PRO A 1 274 ? -10.012 4.588 2.165 1.00 75.94 274 PRO A N 1
ATOM 2152 C CA . PRO A 1 274 ? -11.021 3.537 2.131 1.00 75.94 274 PRO A CA 1
ATOM 2153 C C . PRO A 1 274 ? -12.017 3.621 3.282 1.00 75.94 274 PRO A C 1
ATOM 2155 O O . PRO A 1 274 ? -11.973 4.534 4.104 1.00 75.94 274 PRO A O 1
ATOM 2158 N N . ARG A 1 275 ? -12.919 2.640 3.341 1.00 83.00 275 ARG A N 1
ATOM 2159 C CA . ARG A 1 275 ? -13.963 2.534 4.367 1.00 83.00 275 ARG A CA 1
ATOM 2160 C C . ARG A 1 275 ? -13.662 1.428 5.385 1.00 83.00 275 ARG A C 1
ATOM 2162 O O . ARG A 1 275 ? -12.996 0.446 5.041 1.00 83.00 275 ARG A O 1
ATOM 2169 N N . PRO A 1 276 ? -14.164 1.548 6.628 1.00 92.31 276 PRO A N 1
ATOM 2170 C CA . PRO A 1 276 ? -14.132 0.449 7.583 1.00 92.31 276 PRO A CA 1
ATOM 2171 C C . PRO A 1 276 ? -14.749 -0.828 6.999 1.00 92.31 276 PRO A C 1
ATOM 2173 O O . PRO A 1 276 ? -15.776 -0.776 6.325 1.00 92.31 276 PRO A O 1
ATOM 2176 N N . SER A 1 277 ? -14.150 -1.984 7.289 1.00 93.25 277 SER A N 1
ATOM 2177 C CA . SER A 1 277 ? -14.711 -3.289 6.915 1.00 93.25 277 SER A CA 1
ATOM 2178 C C . SER A 1 277 ? -14.713 -4.258 8.086 1.00 93.25 277 SER A C 1
ATOM 2180 O O . SER A 1 277 ? -13.900 -4.146 9.007 1.00 93.25 277 SER A O 1
ATOM 2182 N N . ALA A 1 278 ? -15.553 -5.284 8.002 1.00 95.38 278 ALA A N 1
ATOM 2183 C CA . ALA A 1 278 ? -15.629 -6.341 8.997 1.00 95.38 278 ALA A CA 1
ATOM 2184 C C . ALA A 1 278 ? -15.829 -7.724 8.372 1.00 95.38 278 ALA A C 1
ATOM 2186 O O . ALA A 1 278 ? -16.407 -7.878 7.299 1.00 95.38 278 ALA A O 1
ATOM 2187 N N . VAL A 1 279 ? -15.363 -8.747 9.085 1.00 95.62 279 VAL A N 1
ATOM 2188 C CA . VAL A 1 279 ? -15.668 -10.159 8.823 1.00 95.62 279 VAL A CA 1
ATOM 2189 C C . VAL A 1 279 ? -16.007 -10.826 10.153 1.00 95.62 279 VAL A C 1
ATOM 2191 O O . VAL A 1 279 ? -15.342 -10.545 11.150 1.00 95.62 279 VAL A O 1
ATOM 2194 N N . GLY A 1 280 ? -16.987 -11.731 10.163 1.00 96.75 280 GLY A N 1
ATOM 2195 C CA . GLY A 1 280 ? -17.376 -12.523 11.333 1.00 96.75 280 GLY A CA 1
ATOM 2196 C C . GLY A 1 280 ? -18.750 -12.149 11.885 1.00 96.75 280 GLY A C 1
ATOM 2197 O O . GLY A 1 280 ? -19.563 -11.546 11.192 1.00 96.75 280 GLY A O 1
ATOM 2198 N N . GLY A 1 281 ? -19.012 -12.518 13.139 1.00 97.00 281 GLY A N 1
ATOM 2199 C CA . GLY A 1 281 ? -20.352 -12.452 13.733 1.00 97.00 281 GLY A CA 1
ATOM 2200 C C . GLY A 1 281 ? -20.892 -11.043 14.015 1.00 97.00 281 GLY A C 1
ATOM 2201 O O . GLY A 1 281 ? -22.077 -10.915 14.299 1.00 97.00 281 GLY A O 1
ATOM 2202 N N . LEU A 1 282 ? -20.043 -10.014 13.947 1.00 97.06 282 LEU A N 1
ATOM 2203 C CA . LEU A 1 282 ? -20.386 -8.590 14.094 1.00 97.06 282 LEU A CA 1
ATOM 2204 C C . LEU A 1 282 ? -20.252 -7.821 12.767 1.00 97.06 282 LEU A C 1
ATOM 2206 O O . LEU A 1 282 ? -20.078 -6.602 12.762 1.00 97.06 282 LEU A O 1
ATOM 2210 N N . ALA A 1 283 ? -20.244 -8.537 11.642 1.00 96.50 283 ALA A N 1
ATOM 2211 C CA . ALA A 1 283 ? -20.207 -7.950 10.311 1.00 96.50 283 ALA A CA 1
ATOM 2212 C C . ALA A 1 283 ? -21.588 -8.012 9.646 1.00 96.50 283 ALA A C 1
ATOM 2214 O O . ALA A 1 283 ? -22.278 -9.028 9.730 1.00 96.50 283 ALA A O 1
ATOM 2215 N N . GLU A 1 284 ? -21.944 -6.958 8.920 1.00 95.12 284 GLU A N 1
ATOM 2216 C CA . GLU A 1 284 ? -23.127 -6.871 8.067 1.00 95.12 284 GLU A CA 1
ATOM 2217 C C . GLU A 1 284 ? -22.681 -6.389 6.682 1.00 95.12 284 GLU A C 1
ATOM 2219 O O . GLU A 1 284 ? -22.030 -5.355 6.555 1.00 95.12 284 GLU A O 1
ATOM 2224 N N . ASP A 1 285 ? -22.917 -7.202 5.647 1.00 91.38 285 ASP A N 1
ATOM 2225 C CA . ASP A 1 285 ? -22.502 -6.936 4.258 1.00 91.38 285 ASP A CA 1
ATOM 2226 C C . ASP A 1 285 ? -21.025 -6.517 4.077 1.00 91.38 285 ASP A C 1
ATOM 2228 O O . ASP A 1 285 ? -20.664 -5.753 3.182 1.00 91.38 285 ASP A O 1
ATOM 2232 N N . GLY A 1 286 ? -20.136 -7.060 4.917 1.00 90.56 286 GLY A N 1
ATOM 2233 C CA . GLY A 1 286 ? -18.695 -6.779 4.877 1.00 90.56 286 GLY A CA 1
ATOM 2234 C C . GLY A 1 286 ? -18.272 -5.492 5.595 1.00 90.56 286 GLY A C 1
ATOM 2235 O O . GLY A 1 286 ? -17.083 -5.170 5.600 1.00 90.56 286 GLY A O 1
ATOM 2236 N N . ALA A 1 287 ? -19.202 -4.788 6.238 1.00 93.75 287 ALA A N 1
ATOM 2237 C CA . ALA A 1 287 ? -18.964 -3.648 7.119 1.00 93.75 287 ALA A CA 1
ATOM 2238 C C . ALA A 1 287 ? -19.227 -4.029 8.590 1.00 93.75 287 ALA A C 1
ATOM 2240 O O . ALA A 1 287 ? -19.851 -5.061 8.850 1.00 93.75 287 ALA A O 1
ATOM 2241 N N . PRO A 1 288 ? -18.738 -3.257 9.578 1.00 96.31 288 PRO A N 1
ATOM 2242 C CA . PRO A 1 288 ? -19.170 -3.431 10.964 1.00 96.31 288 PRO A CA 1
ATOM 2243 C C . PRO A 1 288 ? -20.694 -3.264 11.067 1.00 96.31 288 PRO A C 1
ATOM 2245 O O . PRO A 1 288 ? -21.242 -2.348 10.459 1.00 96.31 288 PRO A O 1
ATOM 2248 N N . SER A 1 289 ? -21.375 -4.120 11.837 1.00 97.12 289 SER A N 1
ATOM 2249 C CA . SER A 1 289 ? -22.785 -3.889 12.195 1.00 97.12 289 SER A CA 1
ATOM 2250 C C . SER A 1 289 ? -22.946 -2.531 12.887 1.00 97.12 289 SER A C 1
ATOM 2252 O O . SER A 1 289 ? -22.008 -2.103 13.558 1.00 97.12 289 SER A O 1
ATOM 2254 N N . GLU A 1 290 ? -24.128 -1.915 12.822 1.00 97.00 290 GLU A N 1
ATOM 2255 C CA . GLU A 1 290 ? -24.409 -0.593 13.417 1.00 97.00 290 GLU A CA 1
ATOM 2256 C C . GLU A 1 290 ? -23.917 -0.469 14.874 1.00 97.00 290 GLU A C 1
ATOM 2258 O O . GLU A 1 290 ? -23.110 0.404 15.179 1.00 97.00 290 GLU A O 1
ATOM 2263 N N . GLU A 1 291 ? -24.273 -1.420 15.745 1.00 97.00 291 GLU A N 1
ATOM 2264 C CA . GLU A 1 291 ? -23.834 -1.437 17.153 1.00 97.00 291 GLU A CA 1
ATOM 2265 C C . GLU A 1 291 ? -22.302 -1.544 17.298 1.00 97.00 291 GLU A C 1
ATOM 2267 O O . GLU A 1 291 ? -21.696 -0.899 18.151 1.00 97.00 291 GLU A O 1
ATOM 2272 N N . ALA A 1 292 ? -21.641 -2.329 16.442 1.00 97.69 292 ALA A N 1
ATOM 2273 C CA . ALA A 1 292 ? -20.183 -2.445 16.454 1.00 97.69 292 ALA A CA 1
ATOM 2274 C C . ALA A 1 292 ? -19.499 -1.166 15.948 1.00 97.69 292 ALA A C 1
ATOM 2276 O O . ALA A 1 292 ? -18.445 -0.807 16.469 1.00 97.69 292 ALA A O 1
ATOM 2277 N N . ALA A 1 293 ? -20.083 -0.486 14.957 1.00 97.75 293 ALA A N 1
ATOM 2278 C CA . ALA A 1 293 ? -19.591 0.796 14.465 1.00 97.75 293 ALA A CA 1
ATOM 2279 C C . ALA A 1 293 ? -19.664 1.870 15.561 1.00 97.75 293 ALA A C 1
ATOM 2281 O O . ALA A 1 293 ? -18.658 2.520 15.822 1.00 97.75 293 ALA A O 1
ATOM 2282 N N . GLU A 1 294 ? -20.787 1.970 16.282 1.00 98.12 294 GLU A N 1
ATOM 2283 C CA . GLU A 1 294 ? -20.939 2.911 17.404 1.00 98.12 294 GLU A CA 1
ATOM 2284 C C . GLU A 1 294 ? -19.888 2.689 18.504 1.00 98.12 294 GLU A C 1
ATOM 2286 O O . GLU A 1 294 ? -19.330 3.646 19.041 1.00 98.12 294 GLU A O 1
ATOM 2291 N N . ILE A 1 295 ? -19.577 1.429 18.823 1.00 98.44 295 ILE A N 1
ATOM 2292 C CA . ILE A 1 295 ? -18.551 1.077 19.817 1.00 98.44 295 ILE A CA 1
ATOM 2293 C C . ILE A 1 295 ? -17.152 1.481 19.339 1.00 98.44 295 ILE A C 1
ATOM 2295 O O . ILE A 1 295 ? -16.357 2.007 20.120 1.00 98.44 295 ILE A O 1
ATOM 2299 N N . LEU A 1 296 ? -16.841 1.236 18.064 1.00 98.19 296 LEU A N 1
ATOM 2300 C CA . LEU A 1 296 ? -15.562 1.614 17.464 1.00 98.19 296 LEU A CA 1
ATOM 2301 C C . LEU A 1 296 ? -15.389 3.137 17.436 1.00 98.19 296 LEU A C 1
ATOM 2303 O O . LEU A 1 296 ? -14.331 3.630 17.826 1.00 98.19 296 LEU A O 1
ATOM 2307 N N . ASP A 1 297 ? -16.429 3.869 17.041 1.00 97.81 297 ASP A N 1
ATOM 2308 C CA . ASP A 1 297 ? -16.427 5.331 17.008 1.00 97.81 297 ASP A CA 1
ATOM 2309 C C . ASP A 1 297 ? -16.284 5.920 18.416 1.00 97.81 297 ASP A C 1
ATOM 2311 O O . ASP A 1 297 ? -15.484 6.831 18.626 1.00 97.81 297 ASP A O 1
ATOM 2315 N N . ALA A 1 298 ? -16.983 5.359 19.410 1.00 98.25 298 ALA A N 1
ATOM 2316 C CA . ALA A 1 298 ? -16.848 5.773 20.806 1.00 98.25 298 ALA A CA 1
ATOM 2317 C C . ALA A 1 298 ? -15.430 5.530 21.351 1.00 98.25 298 ALA A C 1
ATOM 2319 O O . ALA A 1 298 ? -14.883 6.381 22.051 1.00 98.25 298 ALA A O 1
ATOM 2320 N N . ALA A 1 299 ? -14.808 4.398 21.011 1.00 98.06 299 ALA A N 1
ATOM 2321 C CA . ALA A 1 299 ? -13.429 4.114 21.396 1.00 98.06 299 ALA A CA 1
ATOM 2322 C C . ALA A 1 299 ? -12.435 5.080 20.726 1.00 98.06 299 ALA A C 1
ATOM 2324 O O . ALA A 1 299 ? -11.522 5.581 21.381 1.00 98.06 299 ALA A O 1
ATOM 2325 N N . LEU A 1 300 ? -12.615 5.391 19.440 1.00 97.44 300 LEU A N 1
ATOM 2326 C CA . LEU A 1 300 ? -11.775 6.375 18.751 1.00 97.44 300 LEU A CA 1
ATOM 2327 C C . LEU A 1 300 ? -11.961 7.787 19.320 1.00 97.44 300 LEU A C 1
ATOM 2329 O O . LEU A 1 300 ? -10.971 8.495 19.481 1.00 97.44 300 LEU A O 1
ATOM 2333 N N . ALA A 1 301 ? -13.184 8.172 19.695 1.00 97.50 301 ALA A N 1
ATOM 2334 C CA . ALA A 1 301 ? -13.451 9.450 20.353 1.00 97.50 301 ALA A CA 1
ATOM 2335 C C . ALA A 1 301 ? -12.674 9.591 21.671 1.00 97.50 301 ALA A C 1
ATOM 2337 O O . ALA A 1 301 ? -12.035 10.614 21.884 1.00 97.50 301 ALA A O 1
ATOM 2338 N N . VAL A 1 302 ? -12.623 8.539 22.499 1.00 97.56 302 VAL A N 1
ATOM 2339 C CA . VAL A 1 302 ? -11.798 8.524 23.725 1.00 97.56 302 VAL A CA 1
ATOM 2340 C C . VAL A 1 302 ? -10.317 8.745 23.409 1.00 97.56 302 VAL A C 1
ATOM 2342 O O . VAL A 1 302 ? -9.633 9.469 24.132 1.00 97.56 302 VAL A O 1
ATOM 2345 N N . ALA A 1 303 ? -9.809 8.135 22.335 1.00 95.62 303 ALA A N 1
ATOM 2346 C CA . ALA A 1 303 ? -8.427 8.348 21.919 1.00 95.62 303 ALA A CA 1
ATOM 2347 C C . ALA A 1 303 ? -8.189 9.800 21.477 1.00 95.62 303 ALA A C 1
ATOM 2349 O O . ALA A 1 303 ? -7.195 10.385 21.895 1.00 95.62 303 ALA A O 1
ATOM 2350 N N . TYR A 1 304 ? -9.083 10.381 20.672 1.00 94.75 304 TYR A N 1
ATOM 2351 C CA . TYR A 1 304 ? -8.962 11.766 20.207 1.00 94.75 304 TYR A CA 1
ATOM 2352 C C . TYR A 1 304 ? -9.071 12.783 21.348 1.00 94.75 304 TYR A C 1
ATOM 2354 O O . TYR A 1 304 ? -8.224 13.667 21.436 1.00 94.75 304 TYR A O 1
ATOM 2362 N N . ASP A 1 305 ? -10.016 12.602 22.273 1.00 96.31 305 ASP A N 1
ATOM 2363 C CA . ASP A 1 305 ? -10.139 13.448 23.466 1.00 96.31 305 ASP A CA 1
ATOM 2364 C C . ASP A 1 305 ? -8.843 13.416 24.297 1.00 96.31 305 ASP A C 1
ATOM 2366 O O . ASP A 1 305 ? -8.354 14.453 24.741 1.00 96.31 305 ASP A O 1
ATOM 2370 N N . ALA A 1 306 ? -8.227 12.239 24.455 1.00 94.75 306 ALA A N 1
ATOM 2371 C CA . ALA A 1 306 ? -6.955 12.109 25.161 1.00 94.75 306 ALA A CA 1
ATOM 2372 C C . ALA A 1 306 ? -5.781 12.778 24.423 1.00 94.75 306 ALA A C 1
ATOM 2374 O O . ALA A 1 306 ? -4.881 13.312 25.072 1.00 94.75 306 ALA A O 1
ATOM 2375 N N . MET A 1 307 ? -5.763 12.759 23.084 1.00 93.75 307 MET A N 1
ATOM 2376 C CA . MET A 1 307 ? -4.749 13.475 22.294 1.00 93.75 307 MET A CA 1
ATOM 2377 C C . MET A 1 307 ? -4.866 14.989 22.493 1.00 93.75 307 MET A C 1
ATOM 2379 O O . MET A 1 307 ? -3.847 15.652 22.689 1.00 93.75 307 MET A O 1
ATOM 2383 N N . ASP A 1 308 ? -6.096 15.507 22.495 1.00 92.44 308 ASP A N 1
ATOM 2384 C CA . ASP A 1 308 ? -6.389 16.923 22.724 1.00 92.44 308 ASP A CA 1
ATOM 2385 C C . ASP A 1 308 ? -6.029 17.349 24.156 1.00 92.44 308 ASP A C 1
ATOM 2387 O O . ASP A 1 308 ? -5.387 18.381 24.353 1.00 92.44 308 ASP A O 1
ATOM 2391 N N . GLU A 1 309 ? -6.382 16.546 25.167 1.00 93.75 309 GLU A N 1
ATOM 2392 C CA . GLU A 1 309 ? -6.040 16.810 26.575 1.00 93.75 309 GLU A CA 1
ATOM 2393 C C . GLU A 1 309 ? -4.528 16.823 26.835 1.00 93.75 309 GLU A C 1
ATOM 2395 O O . GLU A 1 309 ? -4.050 17.567 27.696 1.00 93.75 309 GLU A O 1
ATOM 2400 N N . LEU A 1 310 ? -3.777 15.993 26.107 1.00 91.00 310 LEU A N 1
ATOM 2401 C CA . LEU A 1 310 ? -2.319 15.921 26.187 1.00 91.00 310 LEU A CA 1
ATOM 2402 C C . LEU A 1 310 ? -1.614 16.945 25.289 1.00 91.00 310 LEU A C 1
ATOM 2404 O O . LEU A 1 310 ? -0.385 17.005 25.320 1.00 91.00 310 LEU A O 1
ATOM 2408 N N . GLU A 1 311 ? -2.367 17.737 24.519 1.00 89.94 311 GLU A N 1
ATOM 2409 C CA . GLU A 1 311 ? -1.848 18.719 23.561 1.00 89.94 311 GLU A CA 1
ATOM 2410 C C . GLU A 1 311 ? -0.804 18.107 22.605 1.00 89.94 311 GLU A C 1
ATOM 2412 O O . GLU A 1 311 ? 0.239 18.711 22.334 1.00 89.94 311 GLU A O 1
ATOM 2417 N N . LEU A 1 312 ? -1.058 16.885 22.116 1.00 89.44 312 LEU A N 1
ATOM 2418 C CA . LEU A 1 312 ? -0.141 16.223 21.186 1.00 89.44 312 LEU A CA 1
ATOM 2419 C C . LEU A 1 312 ? -0.012 17.026 19.888 1.00 89.44 312 LEU A C 1
ATOM 2421 O O . LEU A 1 312 ? -1.003 17.542 19.366 1.00 89.44 312 LEU A O 1
ATOM 2425 N N . ALA A 1 313 ? 1.200 17.082 19.329 1.00 88.00 313 ALA A N 1
ATOM 2426 C CA . ALA A 1 313 ? 1.397 17.672 18.015 1.00 88.00 313 ALA A CA 1
ATOM 2427 C C . ALA A 1 313 ? 0.560 16.948 16.954 1.00 88.00 313 ALA A C 1
ATOM 2429 O O . ALA A 1 313 ? 0.403 15.721 16.972 1.00 88.00 313 ALA A O 1
ATOM 2430 N N . ARG A 1 314 ? 0.083 17.714 15.975 1.00 88.31 314 ARG A N 1
ATOM 2431 C CA . ARG A 1 314 ? -0.637 17.190 14.819 1.00 88.31 314 ARG A CA 1
ATOM 2432 C C . ARG A 1 314 ? 0.194 16.139 14.110 1.00 88.31 314 ARG A C 1
ATOM 2434 O O . ARG A 1 314 ? 1.390 16.311 13.860 1.00 88.31 314 ARG A O 1
ATOM 2441 N N . VAL A 1 315 ? -0.471 15.058 13.734 1.00 91.25 315 VAL A N 1
ATOM 2442 C CA . VAL A 1 315 ? 0.096 14.019 12.883 1.00 91.25 315 VAL A CA 1
ATOM 2443 C C . VAL A 1 315 ? -0.592 14.044 11.530 1.00 91.25 315 VAL A C 1
ATOM 2445 O O . VAL A 1 315 ? -1.773 14.345 11.442 1.00 91.25 315 VAL A O 1
ATOM 2448 N N . ALA A 1 316 ? 0.146 13.677 10.491 1.00 89.69 316 ALA A N 1
ATOM 2449 C CA . ALA A 1 316 ? -0.362 13.521 9.141 1.00 89.69 316 ALA A CA 1
ATOM 2450 C C . ALA A 1 316 ? -0.016 12.130 8.600 1.00 89.69 316 ALA A C 1
ATOM 2452 O O . ALA A 1 316 ? 1.079 11.589 8.825 1.00 89.69 316 ALA A O 1
ATOM 2453 N N . GLY A 1 317 ? -0.907 11.572 7.787 1.00 91.12 317 GLY A N 1
ATOM 2454 C CA . GLY A 1 317 ? -0.715 10.309 7.085 1.00 91.12 317 GLY A CA 1
ATOM 2455 C C . GLY A 1 317 ? -1.862 9.338 7.282 1.00 91.12 317 GLY A C 1
ATOM 2456 O O . GLY A 1 317 ? -3.003 9.718 7.511 1.00 91.12 317 GLY A O 1
ATOM 2457 N N . PHE A 1 318 ? -1.549 8.055 7.151 1.00 93.31 318 PHE A N 1
ATOM 2458 C CA . PHE A 1 318 ? -2.539 6.997 7.122 1.00 93.31 318 PHE A CA 1
ATOM 2459 C C . PHE A 1 318 ? -2.153 5.851 8.051 1.00 93.31 318 PHE A C 1
ATOM 2461 O O . PHE A 1 318 ? -1.014 5.369 8.050 1.00 93.31 318 PHE A O 1
ATOM 2468 N N . LEU A 1 319 ? -3.132 5.376 8.811 1.00 93.94 319 LEU A N 1
ATOM 2469 C CA . LEU A 1 319 ? -3.005 4.247 9.712 1.00 93.94 319 LEU A CA 1
ATOM 2470 C C . LEU A 1 319 ? -4.119 3.239 9.425 1.00 93.94 319 LEU A C 1
ATOM 2472 O O . LEU A 1 319 ? -5.293 3.497 9.669 1.00 93.94 319 LEU A O 1
ATOM 2476 N N . GLY A 1 320 ? -3.740 2.066 8.922 1.00 94.69 320 GLY A N 1
ATOM 2477 C CA . GLY A 1 320 ? -4.654 0.936 8.781 1.00 94.69 320 GLY A CA 1
ATOM 2478 C C . GLY A 1 320 ? -4.583 0.076 10.035 1.00 94.69 320 GLY A C 1
ATOM 2479 O O . GLY A 1 320 ? -3.539 -0.517 10.305 1.00 94.69 320 GLY A O 1
ATOM 2480 N N . VAL A 1 321 ? -5.674 -0.013 10.791 1.00 96.06 321 VAL A N 1
ATOM 2481 C CA . VAL A 1 321 ? -5.748 -0.752 12.058 1.00 96.06 321 VAL A CA 1
ATOM 2482 C C . VAL A 1 321 ? -6.593 -2.008 11.887 1.00 96.06 321 VAL A C 1
ATOM 2484 O O . VAL A 1 321 ? -7.645 -1.978 11.257 1.00 96.06 321 VAL A O 1
ATOM 2487 N N . ARG A 1 322 ? -6.157 -3.126 12.466 1.00 96.88 322 ARG A N 1
ATOM 2488 C CA . ARG A 1 322 ? -6.928 -4.366 12.559 1.00 96.88 322 ARG A CA 1
ATOM 2489 C C . ARG A 1 322 ? -7.265 -4.670 14.009 1.00 96.88 322 ARG A C 1
ATOM 2491 O O . ARG A 1 322 ? -6.364 -4.839 14.823 1.00 96.88 322 ARG A O 1
ATOM 2498 N N . VAL A 1 323 ? -8.555 -4.802 14.297 1.00 98.06 323 VAL A N 1
ATOM 2499 C CA . VAL A 1 323 ? -9.067 -5.163 15.624 1.00 98.06 323 VAL A CA 1
ATOM 2500 C C . VAL A 1 323 ? -9.655 -6.565 15.551 1.00 98.06 323 VAL A C 1
ATOM 2502 O O . VAL A 1 323 ? -10.603 -6.807 14.804 1.00 98.06 323 VAL A O 1
ATOM 2505 N N . ALA A 1 324 ? -9.086 -7.508 16.296 1.00 98.00 324 ALA A N 1
ATOM 2506 C CA . ALA A 1 324 ? -9.612 -8.866 16.393 1.00 98.00 324 ALA A CA 1
ATOM 2507 C C . ALA A 1 324 ? -10.463 -8.999 17.658 1.00 98.00 324 ALA A C 1
ATOM 2509 O O . ALA A 1 324 ? -9.962 -8.777 18.758 1.00 98.00 324 ALA A O 1
ATOM 2510 N N . VAL A 1 325 ? -11.718 -9.423 17.519 1.00 98.38 325 VAL A N 1
ATOM 2511 C CA . VAL A 1 325 ? -12.682 -9.554 18.620 1.00 98.38 325 VAL A CA 1
ATOM 2512 C C . VAL A 1 325 ? -13.128 -11.004 18.743 1.00 98.38 325 VAL A C 1
ATOM 2514 O O . VAL A 1 325 ? -13.425 -11.683 17.761 1.00 98.38 325 VAL A O 1
ATOM 2517 N N . THR A 1 326 ? -13.134 -11.527 19.963 1.00 98.31 326 THR A N 1
ATOM 2518 C CA . THR A 1 326 ? -13.594 -12.894 20.239 1.00 98.31 326 THR A CA 1
ATOM 2519 C C . THR A 1 326 ? -15.116 -13.007 20.111 1.00 98.31 326 THR A C 1
ATOM 2521 O O . THR A 1 326 ? -15.826 -12.013 20.195 1.00 98.31 326 THR A O 1
ATOM 2524 N N . ALA A 1 327 ? -15.652 -14.226 19.986 1.00 97.69 327 ALA A N 1
ATOM 2525 C CA . ALA A 1 327 ? -17.107 -14.442 19.977 1.00 97.69 327 ALA A CA 1
ATOM 2526 C C . ALA A 1 327 ? -17.805 -13.960 21.270 1.00 97.69 327 ALA A C 1
ATOM 2528 O O . ALA A 1 327 ? -19.003 -13.709 21.276 1.00 97.69 327 ALA A O 1
ATOM 2529 N N . ALA A 1 328 ? -17.056 -13.817 22.369 1.00 97.56 328 ALA A N 1
ATOM 2530 C CA . ALA A 1 328 ? -17.561 -13.275 23.627 1.00 97.56 328 ALA A CA 1
ATOM 2531 C C . ALA A 1 328 ? -17.625 -11.737 23.651 1.00 97.56 328 ALA A C 1
ATOM 2533 O O . ALA A 1 328 ? -18.012 -11.187 24.675 1.00 97.56 328 ALA A O 1
ATOM 2534 N N . GLY A 1 329 ? -17.214 -11.059 22.572 1.00 97.56 329 GLY A N 1
ATOM 2535 C CA . GLY A 1 329 ? -17.214 -9.599 22.484 1.00 97.56 329 GLY A CA 1
ATOM 2536 C C . GLY A 1 329 ? -15.957 -8.915 23.031 1.00 97.56 329 GLY A C 1
ATOM 2537 O O . GLY A 1 329 ? -15.870 -7.696 23.041 1.00 97.56 329 GLY A O 1
ATOM 2538 N N . VAL A 1 330 ? -14.951 -9.680 23.464 1.00 97.62 330 VAL A N 1
ATOM 2539 C CA . VAL A 1 330 ? -13.706 -9.124 24.026 1.00 97.62 330 VAL A CA 1
ATOM 2540 C C . VAL A 1 330 ? -12.659 -8.929 22.935 1.00 97.62 330 VAL A C 1
ATOM 2542 O O . VAL A 1 330 ? -12.412 -9.862 22.155 1.00 97.62 330 VAL A O 1
ATOM 2545 N N . VAL A 1 331 ? -12.009 -7.763 22.913 1.00 98.12 331 VAL A N 1
ATOM 2546 C CA . VAL A 1 331 ? -10.884 -7.462 22.018 1.00 98.12 331 VAL A CA 1
ATOM 2547 C C . VAL A 1 331 ? -9.677 -8.329 22.376 1.00 98.12 331 VAL A C 1
ATOM 2549 O O . VAL A 1 331 ? -9.226 -8.405 23.515 1.00 98.12 331 VAL A O 1
ATOM 2552 N N . LYS A 1 332 ? -9.157 -9.037 21.374 1.00 97.50 332 LYS A N 1
ATOM 2553 C CA . LYS A 1 332 ? -8.007 -9.938 21.483 1.00 97.50 332 LYS A CA 1
ATOM 2554 C C . LYS A 1 332 ? -6.704 -9.257 21.074 1.00 97.50 332 LYS A C 1
ATOM 2556 O O . LYS A 1 332 ? -5.665 -9.548 21.663 1.00 97.50 332 LYS A O 1
ATOM 2561 N N . SER A 1 333 ? -6.739 -8.433 20.028 1.00 97.25 333 SER A N 1
ATOM 2562 C CA . SER A 1 333 ? -5.576 -7.682 19.552 1.00 97.25 333 SER A CA 1
ATOM 2563 C C . SER A 1 333 ? -5.985 -6.440 18.767 1.00 97.25 333 SER A C 1
ATOM 2565 O O . SER A 1 333 ? -7.047 -6.414 18.140 1.00 97.25 333 SER A O 1
ATOM 2567 N N . VAL A 1 334 ? -5.101 -5.442 18.802 1.00 98.12 334 VAL A N 1
ATOM 2568 C CA . VAL A 1 334 ? -5.145 -4.229 17.983 1.00 98.12 334 VAL A CA 1
ATOM 2569 C C . VAL A 1 334 ? -3.796 -4.104 17.282 1.00 98.12 334 VAL A C 1
ATOM 2571 O O . VAL A 1 334 ? -2.759 -3.887 17.916 1.00 98.12 334 VAL A O 1
ATOM 2574 N N . ASP A 1 335 ? -3.801 -4.289 15.969 1.00 96.69 335 ASP A N 1
ATOM 2575 C CA . ASP A 1 335 ? -2.597 -4.445 15.162 1.00 96.69 335 ASP A CA 1
ATOM 2576 C C . ASP A 1 335 ? -2.545 -3.419 14.025 1.00 96.69 335 ASP A C 1
ATOM 2578 O O . ASP A 1 335 ? -3.561 -3.103 13.411 1.00 96.69 335 ASP A O 1
ATOM 2582 N N . ALA A 1 336 ? -1.351 -2.936 13.686 1.00 94.81 336 ALA A N 1
ATOM 2583 C CA . ALA A 1 336 ? -1.134 -2.109 12.505 1.00 94.81 336 ALA A CA 1
ATOM 2584 C C . ALA A 1 336 ? -0.991 -2.976 11.239 1.00 94.81 336 ALA A C 1
ATOM 2586 O O . ALA A 1 336 ? -0.170 -3.899 11.182 1.00 94.81 336 ALA A O 1
ATOM 2587 N N . LEU A 1 337 ? -1.768 -2.646 10.204 1.00 92.31 337 LEU A N 1
ATOM 2588 C CA . LEU A 1 337 ? -1.645 -3.163 8.834 1.00 92.31 337 LEU A CA 1
ATOM 2589 C C . LEU A 1 337 ? -0.641 -2.353 8.023 1.00 92.31 337 LEU A C 1
ATOM 2591 O O . LEU A 1 337 ? 0.239 -2.890 7.349 1.00 92.31 337 LEU A O 1
ATOM 2595 N N . CYS A 1 338 ? -0.772 -1.039 8.114 1.00 92.00 338 CYS A N 1
ATOM 2596 C CA . CYS A 1 338 ? 0.098 -0.068 7.487 1.00 92.00 338 CYS A CA 1
ATOM 2597 C C . CYS A 1 338 ? 0.137 1.177 8.359 1.00 92.00 338 CYS A C 1
ATOM 2599 O O . CYS A 1 338 ? -0.835 1.495 9.042 1.00 92.00 338 CYS A O 1
ATOM 2601 N N . ASP A 1 339 ? 1.269 1.862 8.332 1.00 94.00 339 ASP A N 1
ATOM 2602 C CA . ASP A 1 339 ? 1.532 2.964 9.237 1.00 94.00 339 ASP A CA 1
ATOM 2603 C C . ASP A 1 339 ? 2.445 3.974 8.552 1.00 94.00 339 ASP A C 1
ATOM 2605 O O . ASP A 1 339 ? 3.648 3.744 8.395 1.00 94.00 339 ASP A O 1
ATOM 2609 N N . THR A 1 340 ? 1.849 5.079 8.121 1.00 93.31 340 THR A N 1
ATOM 2610 C CA . THR A 1 340 ? 2.559 6.211 7.532 1.00 93.31 340 THR A CA 1
ATOM 2611 C C . THR A 1 340 ? 2.456 7.458 8.409 1.00 93.31 340 THR A C 1
ATOM 2613 O O . THR A 1 340 ? 2.833 8.539 7.964 1.00 93.31 340 THR A O 1
ATOM 2616 N N . LEU A 1 341 ? 2.011 7.345 9.667 1.00 92.50 341 LEU A N 1
ATOM 2617 C CA . LEU A 1 341 ? 1.871 8.524 10.526 1.00 92.50 341 LEU A CA 1
ATOM 2618 C C . LEU A 1 341 ? 3.224 9.174 10.813 1.00 92.50 341 LEU A C 1
ATOM 2620 O O . LEU A 1 341 ? 4.210 8.500 11.136 1.00 92.50 341 LEU A O 1
ATOM 2624 N N . ARG A 1 342 ? 3.237 10.500 10.701 1.00 89.19 342 ARG A N 1
ATOM 2625 C CA . ARG A 1 342 ? 4.349 11.386 11.038 1.00 89.19 342 ARG A CA 1
ATOM 2626 C C . ARG A 1 342 ? 3.797 12.627 11.716 1.00 89.19 342 ARG A C 1
ATOM 2628 O O . ARG A 1 342 ? 2.759 13.116 11.295 1.00 89.19 342 ARG A O 1
ATOM 2635 N N . VAL A 1 343 ? 4.521 13.161 12.693 1.00 87.19 343 VAL A N 1
ATOM 2636 C CA . VAL A 1 343 ? 4.240 14.501 13.226 1.00 87.19 343 VAL A CA 1
ATOM 2637 C C . VAL A 1 343 ? 4.416 15.534 12.110 1.00 87.19 343 VAL A C 1
ATOM 2639 O O . VAL A 1 343 ? 5.408 15.466 11.369 1.00 87.19 343 VAL A O 1
ATOM 2642 N N . ASP A 1 344 ? 3.481 16.477 11.995 1.00 80.75 344 ASP A N 1
ATOM 2643 C CA . ASP A 1 344 ? 3.564 17.599 11.064 1.00 80.75 344 ASP A CA 1
ATOM 2644 C C . ASP A 1 344 ? 4.859 18.378 11.308 1.00 80.75 344 ASP A C 1
ATOM 2646 O O . ASP A 1 344 ? 5.155 18.820 12.417 1.00 80.75 344 ASP A O 1
ATOM 2650 N N . SER A 1 345 ? 5.631 18.566 10.238 1.00 70.06 345 SER A N 1
ATOM 2651 C CA . SER A 1 345 ? 6.856 19.363 10.215 1.00 70.06 345 SER A CA 1
ATOM 2652 C C . SER A 1 345 ? 6.746 20.726 10.912 1.00 70.06 345 SER A C 1
ATOM 2654 O O . SER A 1 345 ? 7.729 21.159 11.515 1.00 70.06 345 SER A O 1
ATOM 2656 N N . GLY A 1 346 ? 5.581 21.386 10.855 1.00 69.81 346 GLY A N 1
ATOM 2657 C CA . GLY A 1 346 ? 5.342 22.684 11.490 1.00 69.81 346 GLY A CA 1
ATOM 2658 C C . GLY A 1 346 ? 5.253 22.628 13.017 1.00 69.81 346 GLY A C 1
ATOM 2659 O O . GLY A 1 346 ? 5.566 23.614 13.683 1.00 69.81 346 GLY A O 1
ATOM 2660 N N . GLU A 1 347 ? 4.882 21.473 13.567 1.00 76.38 347 GLU A N 1
ATOM 2661 C CA . GLU A 1 347 ? 4.723 21.244 15.007 1.00 76.38 347 GLU A CA 1
ATOM 2662 C C . GLU A 1 347 ? 5.839 20.365 15.590 1.00 76.38 347 GLU A C 1
ATOM 2664 O O . GLU A 1 347 ? 5.994 20.258 16.807 1.00 76.38 347 GLU A O 1
ATOM 2669 N N . GLN A 1 348 ? 6.685 19.779 14.737 1.00 70.12 348 GLN A N 1
ATOM 2670 C CA . GLN A 1 348 ? 7.808 18.973 15.189 1.00 70.12 348 GLN A CA 1
ATOM 2671 C C . GLN A 1 348 ? 8.813 19.796 16.011 1.00 70.12 348 GLN A C 1
ATOM 2673 O O . GLN A 1 348 ? 9.580 20.601 15.470 1.00 70.12 348 GLN A O 1
ATOM 2678 N N . ARG A 1 349 ? 8.931 19.465 17.295 1.00 71.94 349 ARG A N 1
ATOM 2679 C CA . ARG A 1 349 ? 9.894 20.042 18.244 1.00 71.94 349 ARG A CA 1
ATOM 2680 C C . ARG A 1 349 ? 11.075 19.104 18.537 1.00 71.94 349 ARG A C 1
ATOM 2682 O O . ARG A 1 349 ? 10.970 17.901 18.292 1.00 71.94 349 ARG A O 1
ATOM 2689 N N . PRO A 1 350 ? 12.219 19.626 19.021 1.00 70.06 350 PRO A N 1
ATOM 2690 C CA . PRO A 1 350 ? 13.240 18.789 19.640 1.00 70.06 350 PRO A CA 1
ATOM 2691 C C . PRO A 1 350 ? 12.630 18.036 20.826 1.00 70.06 350 PRO A C 1
ATOM 2693 O O . PRO A 1 350 ? 11.881 18.634 21.596 1.00 70.06 350 PRO A O 1
ATOM 2696 N N . LEU A 1 351 ? 12.953 16.751 20.942 1.00 69.06 351 LEU A N 1
ATOM 2697 C CA . LEU A 1 351 ? 12.544 15.906 22.060 1.00 69.06 351 LEU A CA 1
ATOM 2698 C C . LEU A 1 351 ? 13.695 15.808 23.062 1.00 69.06 351 LEU A C 1
ATOM 2700 O O . LEU A 1 351 ? 14.857 15.716 22.652 1.00 69.06 351 LEU A O 1
ATOM 2704 N N . ASP A 1 352 ? 13.367 15.813 24.350 1.00 73.75 352 ASP A N 1
ATOM 2705 C CA . ASP A 1 352 ? 14.312 15.424 25.400 1.00 73.75 352 ASP A CA 1
ATOM 2706 C C . ASP A 1 352 ? 14.548 13.896 25.367 1.00 73.75 352 ASP A C 1
ATOM 2708 O O . ASP A 1 352 ? 13.724 13.146 24.844 1.00 73.75 352 ASP A O 1
ATOM 2712 N N . ASP A 1 353 ? 15.663 13.409 25.931 1.00 65.50 353 ASP A N 1
ATOM 2713 C CA . ASP A 1 353 ? 16.082 11.991 25.833 1.00 65.50 353 ASP A CA 1
ATOM 2714 C C . ASP A 1 353 ? 15.028 10.977 26.342 1.00 65.50 353 ASP A C 1
ATOM 2716 O O . ASP A 1 353 ? 15.016 9.827 25.897 1.00 65.50 353 ASP A O 1
ATOM 2720 N N . ASP A 1 354 ? 14.149 11.398 27.257 1.00 74.56 354 ASP A N 1
ATOM 2721 C CA . ASP A 1 354 ? 13.101 10.570 27.870 1.00 74.56 354 ASP A CA 1
ATOM 2722 C C . ASP A 1 354 ? 11.702 10.805 27.261 1.00 74.56 354 ASP A C 1
ATOM 2724 O O . ASP A 1 354 ? 10.720 10.199 27.700 1.00 74.56 354 ASP A O 1
ATOM 2728 N N . GLU A 1 355 ? 11.582 11.697 26.274 1.00 75.38 355 GLU A N 1
ATOM 2729 C CA . GLU A 1 355 ? 10.299 12.100 25.706 1.00 75.38 355 GLU A CA 1
ATOM 2730 C C . GLU A 1 355 ? 9.860 11.176 24.562 1.00 75.38 355 GLU A C 1
ATOM 2732 O O . GLU A 1 355 ? 10.627 10.833 23.656 1.00 75.38 355 GLU A O 1
ATOM 2737 N N . VAL A 1 356 ? 8.594 10.756 24.602 1.00 75.69 356 VAL A N 1
ATOM 2738 C CA . VAL A 1 356 ? 7.995 9.912 23.567 1.00 75.69 356 VAL A CA 1
ATOM 2739 C C . VAL A 1 356 ? 7.498 10.810 22.429 1.00 75.69 356 VAL A C 1
ATOM 2741 O O . VAL A 1 356 ? 6.747 11.743 22.701 1.00 75.69 356 VAL A O 1
ATOM 2744 N N . PRO A 1 357 ? 7.881 10.552 21.163 1.00 78.88 357 PRO A N 1
ATOM 2745 C CA . PRO A 1 357 ? 7.362 11.311 20.028 1.00 78.88 357 PRO A CA 1
ATOM 2746 C C . PRO A 1 357 ? 5.828 11.274 19.950 1.00 78.88 357 PRO A C 1
ATOM 2748 O O . PRO A 1 357 ? 5.228 10.213 20.124 1.00 78.88 357 PRO A O 1
ATOM 2751 N N . ASP A 1 358 ? 5.195 12.397 19.611 1.00 83.81 358 ASP A N 1
ATOM 2752 C CA . ASP A 1 358 ? 3.728 12.528 19.620 1.00 83.81 358 ASP A CA 1
ATOM 2753 C C . ASP A 1 358 ? 3.019 11.570 18.649 1.00 83.81 358 ASP A C 1
ATOM 2755 O O . ASP A 1 358 ? 1.919 11.086 18.924 1.00 83.81 358 ASP A O 1
ATOM 2759 N N . ASP A 1 359 ? 3.667 11.189 17.545 1.00 79.69 359 ASP A N 1
ATOM 2760 C CA . ASP A 1 359 ? 3.135 10.164 16.651 1.00 79.69 359 ASP A CA 1
ATOM 2761 C C . ASP A 1 359 ? 3.160 8.767 17.294 1.00 79.69 359 ASP A C 1
ATOM 2763 O O . ASP A 1 359 ? 2.296 7.933 17.009 1.00 79.69 359 ASP A O 1
ATOM 2767 N N . VAL A 1 360 ? 4.128 8.475 18.165 1.00 83.88 360 VAL A N 1
ATOM 2768 C CA . VAL A 1 360 ? 4.144 7.237 18.960 1.00 83.88 360 VAL A CA 1
ATOM 2769 C C . VAL A 1 360 ? 3.027 7.277 19.999 1.00 83.88 360 VAL A C 1
ATOM 2771 O O . VAL A 1 360 ? 2.239 6.333 20.050 1.00 83.88 360 VAL A O 1
ATOM 2774 N N . SER A 1 361 ? 2.890 8.384 20.732 1.00 88.25 361 SER A N 1
ATOM 2775 C CA . SER A 1 361 ? 1.804 8.594 21.700 1.00 88.25 361 SER A CA 1
ATOM 2776 C C . SER A 1 361 ? 0.423 8.437 21.051 1.00 88.25 361 SER A C 1
ATOM 2778 O O . SER A 1 361 ? -0.437 7.736 21.579 1.00 88.25 361 SER A O 1
ATOM 2780 N N . THR A 1 362 ? 0.237 8.973 19.840 1.00 93.06 362 THR A N 1
ATOM 2781 C CA . THR A 1 362 ? -0.993 8.806 19.043 1.00 93.06 362 THR A CA 1
ATOM 2782 C C . THR A 1 362 ? -1.343 7.327 18.836 1.00 93.06 362 THR A C 1
ATOM 2784 O O . THR A 1 362 ? -2.484 6.912 19.037 1.00 93.06 362 THR A O 1
ATOM 2787 N N . ARG A 1 363 ? -0.361 6.493 18.465 1.00 94.38 363 ARG A N 1
ATOM 2788 C CA . ARG A 1 363 ? -0.571 5.049 18.245 1.00 94.38 363 ARG A CA 1
ATOM 2789 C C . ARG A 1 363 ? -0.908 4.319 19.539 1.00 94.38 363 ARG A C 1
ATOM 2791 O O . ARG A 1 363 ? -1.742 3.416 19.522 1.00 94.38 363 ARG A O 1
ATOM 2798 N N . GLU A 1 364 ? -0.249 4.679 20.637 1.00 94.44 364 GLU A N 1
ATOM 2799 C CA . GLU A 1 364 ? -0.487 4.085 21.953 1.00 94.44 364 GLU A CA 1
ATOM 2800 C C . GLU A 1 364 ? -1.900 4.393 22.460 1.00 94.44 364 GLU A C 1
ATOM 2802 O O . GLU A 1 364 ? -2.585 3.472 22.904 1.00 94.44 364 GLU A O 1
ATOM 2807 N N . LEU A 1 365 ? -2.371 5.635 22.306 1.00 96.06 365 LEU A N 1
ATOM 2808 C CA . LEU A 1 365 ? -3.725 6.047 22.692 1.00 96.06 365 LEU A CA 1
ATOM 2809 C C . LEU A 1 365 ? -4.804 5.325 21.877 1.00 96.06 365 LEU A C 1
ATOM 2811 O O . LEU A 1 365 ? -5.734 4.767 22.458 1.00 96.06 365 LEU A O 1
ATOM 2815 N N . ILE A 1 366 ? -4.651 5.249 20.549 1.00 97.56 366 ILE A N 1
ATOM 2816 C CA . ILE A 1 366 ? -5.589 4.504 19.687 1.00 97.56 366 ILE A CA 1
ATOM 2817 C C . ILE A 1 366 ? -5.594 3.016 2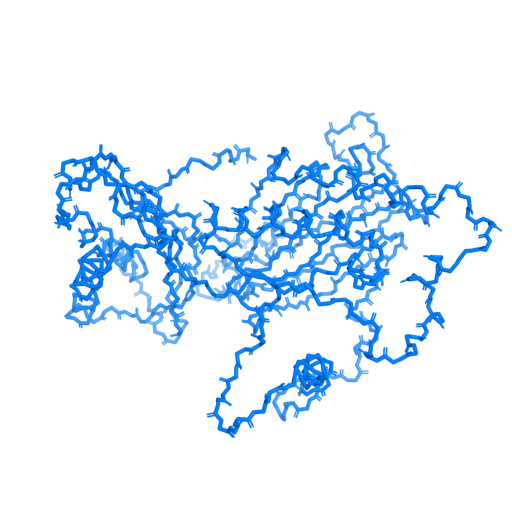0.057 1.00 97.56 366 ILE A C 1
ATOM 2819 O O . ILE A 1 366 ? -6.654 2.398 20.149 1.00 97.56 366 ILE A O 1
ATOM 2823 N N . ALA A 1 367 ? -4.416 2.425 20.282 1.00 97.25 367 ALA A N 1
ATOM 2824 C CA . ALA A 1 367 ? -4.303 1.019 20.658 1.00 97.25 367 ALA A CA 1
ATOM 2825 C C . ALA A 1 367 ? -4.956 0.723 22.013 1.00 97.25 367 ALA A C 1
ATOM 2827 O O . ALA A 1 367 ? -5.612 -0.310 22.147 1.00 97.25 367 ALA A O 1
ATOM 2828 N N . ALA A 1 368 ? -4.778 1.609 22.996 1.00 96.62 368 ALA A N 1
ATOM 2829 C CA . ALA A 1 368 ? -5.376 1.480 24.318 1.00 96.62 368 ALA A CA 1
ATOM 2830 C C . ALA A 1 368 ? -6.903 1.582 24.242 1.00 96.62 368 ALA A C 1
ATOM 2832 O O . ALA A 1 368 ? -7.590 0.660 24.673 1.00 96.62 368 ALA A O 1
ATOM 2833 N N . ALA A 1 369 ? -7.430 2.634 23.611 1.00 97.88 369 ALA A N 1
ATOM 2834 C CA . ALA A 1 369 ? -8.869 2.862 23.549 1.00 97.88 369 ALA A CA 1
ATOM 2835 C C . ALA A 1 369 ? -9.608 1.748 22.787 1.00 97.88 369 ALA A C 1
ATOM 2837 O O . ALA A 1 369 ? -10.596 1.204 23.277 1.00 97.88 369 ALA A O 1
ATOM 2838 N N . LEU A 1 370 ? -9.087 1.322 21.628 1.00 98.06 370 LEU A N 1
ATOM 2839 C CA . LEU A 1 370 ? -9.647 0.180 20.892 1.00 98.06 370 LEU A CA 1
ATOM 2840 C C . LEU A 1 370 ? -9.464 -1.148 21.639 1.00 98.06 370 LEU A C 1
ATOM 2842 O O . LEU A 1 370 ? -10.261 -2.061 21.455 1.00 98.06 370 LEU A O 1
ATOM 2846 N N . GLY A 1 371 ? -8.410 -1.281 22.448 1.00 97.25 371 GLY A N 1
ATOM 2847 C CA . GLY A 1 371 ? -8.129 -2.476 23.244 1.00 97.25 371 GLY A CA 1
ATOM 2848 C C . GLY A 1 371 ? -9.084 -2.668 24.423 1.00 97.25 371 GLY A C 1
ATOM 2849 O O . GLY A 1 371 ? -9.306 -3.805 24.838 1.00 97.25 371 GLY A O 1
ATOM 2850 N N . GLU A 1 372 ? -9.647 -1.577 24.940 1.00 97.31 372 GLU A N 1
ATOM 2851 C CA . GLU A 1 372 ? -10.600 -1.564 26.058 1.00 97.31 372 GLU A CA 1
ATOM 2852 C C . GLU A 1 372 ? -12.068 -1.648 25.612 1.00 97.31 372 GLU A C 1
ATOM 2854 O O . GLU A 1 372 ? -12.952 -1.821 26.449 1.00 97.31 372 GLU A O 1
ATOM 2859 N N . ALA A 1 373 ? -12.341 -1.567 24.306 1.00 97.50 373 ALA A N 1
ATOM 2860 C CA . ALA A 1 373 ? -13.691 -1.680 23.772 1.00 97.50 373 ALA A CA 1
ATOM 2861 C C . ALA A 1 373 ? -14.316 -3.062 24.059 1.00 97.50 373 ALA A C 1
ATOM 2863 O O . ALA A 1 373 ? -13.690 -4.110 23.868 1.00 97.50 373 ALA A O 1
ATOM 2864 N N . GLU A 1 374 ? -15.587 -3.067 24.463 1.00 96.94 374 GLU A N 1
ATOM 2865 C CA . GLU A 1 374 ? -16.381 -4.277 24.687 1.00 96.94 374 GLU A CA 1
ATOM 2866 C C . GLU A 1 374 ? -17.535 -4.340 23.685 1.00 96.94 374 GLU A C 1
ATOM 2868 O O . GLU A 1 374 ? -18.325 -3.408 23.571 1.00 96.94 374 GLU A O 1
ATOM 2873 N N . PHE A 1 375 ? -17.637 -5.458 22.971 1.00 98.19 375 PHE A N 1
ATOM 2874 C CA . PHE A 1 375 ? -18.649 -5.702 21.947 1.00 98.19 375 PHE A CA 1
ATOM 2875 C C . PHE A 1 375 ? -19.742 -6.649 22.458 1.00 98.19 375 PHE A C 1
ATOM 2877 O O . PHE A 1 375 ? -19.495 -7.448 23.368 1.00 98.19 375 PHE A O 1
ATOM 2884 N N . PRO A 1 376 ? -20.947 -6.638 21.862 1.00 97.06 376 PRO A N 1
ATOM 2885 C CA . PRO A 1 376 ? -21.938 -7.667 22.143 1.00 97.06 376 PRO A CA 1
ATOM 2886 C C . PRO A 1 376 ? -21.402 -9.065 21.765 1.00 97.06 376 PRO A C 1
ATOM 2888 O O . PRO A 1 376 ? -20.653 -9.213 20.791 1.00 97.06 376 PRO A O 1
ATOM 2891 N N . PRO A 1 377 ? -21.778 -10.127 22.504 1.00 97.00 377 PRO A N 1
ATOM 2892 C CA . PRO A 1 377 ? -21.457 -11.493 22.110 1.00 97.00 377 PRO A CA 1
ATOM 2893 C C . PRO A 1 377 ? -22.052 -11.834 20.741 1.00 97.00 377 PRO A C 1
ATOM 2895 O O . PRO A 1 377 ? -23.208 -11.520 20.460 1.00 97.00 377 PRO A O 1
ATOM 2898 N N . ALA A 1 378 ? -21.291 -12.555 19.924 1.00 96.50 378 ALA A N 1
ATOM 2899 C CA . ALA A 1 378 ? -21.678 -12.938 18.572 1.00 96.50 378 ALA A CA 1
ATOM 2900 C C . ALA A 1 378 ? -21.549 -14.450 18.351 1.00 96.50 378 ALA A C 1
ATOM 2902 O O . ALA A 1 378 ? -20.951 -15.179 19.145 1.00 96.50 378 ALA A O 1
ATOM 2903 N N . SER A 1 379 ? -22.107 -14.944 17.244 1.00 94.19 379 SER A N 1
ATOM 2904 C CA . SER A 1 379 ? -22.043 -16.368 16.885 1.00 94.19 379 SER A CA 1
ATOM 2905 C C . SER A 1 379 ? -20.619 -16.868 16.633 1.00 94.19 379 SER A C 1
ATOM 2907 O O . SER A 1 379 ? -20.340 -18.055 16.806 1.00 94.19 379 SER A O 1
ATOM 2909 N N . GLU A 1 380 ? -19.719 -15.975 16.225 1.00 97.12 380 GLU A N 1
ATOM 2910 C CA . GLU A 1 380 ? -18.316 -16.261 15.954 1.00 97.12 380 GLU A CA 1
ATOM 2911 C C . GLU A 1 380 ? -17.434 -15.031 16.207 1.00 97.12 380 GLU A C 1
ATOM 2913 O O . GLU A 1 380 ? -17.925 -13.927 16.443 1.00 97.12 380 GLU A O 1
ATOM 2918 N N . ALA A 1 381 ? -16.116 -15.233 16.190 1.00 98.06 381 ALA A N 1
ATOM 2919 C CA . ALA A 1 381 ? -15.153 -14.144 16.315 1.00 98.06 381 ALA A CA 1
ATOM 2920 C C . ALA A 1 381 ? -15.255 -13.180 15.125 1.00 98.06 381 ALA A C 1
ATOM 2922 O O . ALA A 1 381 ? -15.573 -13.597 14.012 1.00 98.06 381 ALA A O 1
ATOM 2923 N N . SER A 1 382 ? -14.929 -11.913 15.364 1.00 98.25 382 SER A N 1
ATOM 2924 C CA . SER A 1 382 ? -14.972 -10.858 14.354 1.00 98.25 382 SER A CA 1
ATOM 2925 C C . SER A 1 382 ? -13.605 -10.220 14.151 1.00 98.25 382 SER A C 1
ATOM 2927 O O . SER A 1 382 ? -12.720 -10.280 15.006 1.00 98.25 382 SER A O 1
ATOM 2929 N N . THR A 1 383 ? -13.395 -9.632 12.984 1.00 97.50 383 THR A N 1
ATOM 2930 C CA . THR A 1 383 ? -12.205 -8.843 12.672 1.00 97.50 383 THR A CA 1
ATOM 2931 C C . THR A 1 383 ? -12.629 -7.582 11.949 1.00 97.50 383 THR A C 1
ATOM 2933 O O . THR A 1 383 ? -13.218 -7.663 10.873 1.00 97.50 383 THR A O 1
ATOM 2936 N N . PHE A 1 384 ? -12.283 -6.438 12.525 1.00 96.81 384 PHE A N 1
ATOM 2937 C CA . PHE A 1 384 ? -12.502 -5.122 11.944 1.00 96.81 384 PHE A CA 1
ATOM 2938 C C . PHE A 1 384 ? -11.211 -4.615 11.310 1.00 96.81 384 PHE A C 1
ATOM 2940 O O . PHE A 1 384 ? -10.116 -4.871 11.817 1.00 96.81 384 PHE A O 1
ATOM 2947 N N . THR A 1 385 ? -11.335 -3.912 10.192 1.00 95.56 385 THR A N 1
ATOM 2948 C CA . THR A 1 385 ? -10.249 -3.149 9.576 1.00 95.56 385 THR A CA 1
ATOM 2949 C C . THR A 1 385 ? -10.684 -1.692 9.502 1.00 95.56 385 THR A C 1
ATOM 2951 O O . THR A 1 385 ? -11.686 -1.396 8.859 1.00 95.56 385 THR A O 1
ATOM 2954 N N . LEU A 1 386 ? -9.955 -0.815 10.192 1.00 94.88 386 LEU A N 1
ATOM 2955 C CA . LEU A 1 386 ? -10.264 0.603 10.355 1.00 94.88 386 LEU A CA 1
ATOM 2956 C C . LEU A 1 386 ? -9.195 1.432 9.639 1.00 94.88 386 LEU A C 1
ATOM 2958 O O . LEU A 1 386 ? -8.024 1.379 10.030 1.00 94.88 386 LEU A O 1
ATOM 2962 N N . PRO A 1 387 ? -9.562 2.172 8.592 1.00 93.50 387 PRO A N 1
ATOM 2963 C CA . PRO A 1 387 ? -8.673 3.131 7.968 1.00 93.50 387 PRO A CA 1
ATOM 2964 C C . PRO A 1 387 ? -8.788 4.496 8.643 1.00 93.50 387 PRO A C 1
ATOM 2966 O O . PRO A 1 387 ? -9.852 5.106 8.643 1.00 93.50 387 PRO A O 1
ATOM 2969 N N . LEU A 1 388 ? -7.685 4.979 9.206 1.00 93.38 388 LEU A N 1
ATOM 2970 C CA . LEU A 1 388 ? -7.613 6.272 9.878 1.00 93.38 388 LEU A CA 1
ATOM 2971 C C . LEU A 1 388 ? -6.695 7.193 9.070 1.00 93.38 388 LEU A C 1
ATOM 2973 O O . LEU A 1 388 ? -5.495 6.931 8.950 1.00 93.38 388 LEU A O 1
ATOM 2977 N N . ALA A 1 389 ? -7.271 8.241 8.486 1.00 90.31 389 ALA A N 1
ATOM 2978 C CA . ALA A 1 389 ? -6.545 9.280 7.767 1.00 90.31 389 ALA A CA 1
ATOM 2979 C C . ALA A 1 389 ? -6.398 10.520 8.656 1.00 90.31 389 ALA A C 1
ATOM 2981 O O . ALA A 1 389 ? -7.330 10.884 9.370 1.00 90.31 389 ALA A O 1
ATOM 2982 N N . PHE A 1 390 ? -5.221 11.134 8.609 1.00 88.75 390 PHE A N 1
ATOM 2983 C CA . PHE A 1 390 ? -4.866 12.325 9.367 1.00 88.75 390 PHE A CA 1
ATOM 2984 C C . PHE A 1 390 ? -4.283 13.349 8.392 1.00 88.75 390 PHE A C 1
ATOM 2986 O O . PHE A 1 390 ? -3.348 13.010 7.654 1.00 88.75 390 PHE A O 1
ATOM 2993 N N . ASP A 1 391 ? -4.836 14.560 8.398 1.00 77.69 391 ASP A N 1
ATOM 2994 C CA . ASP A 1 391 ? -4.484 15.652 7.481 1.00 77.69 391 ASP A CA 1
ATOM 2995 C C . ASP A 1 391 ? -3.641 16.740 8.153 1.00 77.69 391 ASP A C 1
ATOM 2997 O O . ASP A 1 391 ? -3.983 17.152 9.290 1.00 77.69 391 ASP A O 1
#

Organism: NCBI:txid35677

pLDDT: mean 80.56, std 21.61, range [27.2, 98.44]

Radius of gyration: 22.75 Å; chains: 1; bounding box: 58×46×66 Å

Sequence (391 aa):
MRLLSALVPLATSRYRPFQIFDGDAIRSVKQLREVFDERFSKPRESHPDRFSWDPWHVTRRAEDAPTARVAAAPEVIEEETDSIEEAVAAAGRAERGAASDEGSIQGEGSGLQYSMLRTPAAAYFPEELFEEFCEELAAFGQKHLGCDAFTPPWLACYTDGHEMAWHSDASHGPFAFVVNLTPNGCHARAESEKPGWFEGGETVLLRPEILDYWRGFDGSRGLEADSIIERVDPAPFGRVVCFDGRVPHSVSRVRGTRDPRRGRLVLTGWFSAPRPSAVGGLAEDGAPSEEAAEILDAALAVAYDAMDELELARVAGFLGVRVAVTAAGVVKSVDALCDTLRVDSGEQRPLDDDEVPDDVSTRELIAAALGEAEFPPASEASTFTLPLAFD

Secondary structure (DSSP, 8-state):
-------EEGGG----SEEEE-SSSSSTHHHHHHHHHHHTS-TTS--GGGGGG-TT-----GGG----S-PPP-----S----HHHHHHHHHHHHHHTT--TT----S-GGGTEESEEEEGGGTS-HHHHHHHHHHHHHHHHHHHS---BPPPEEEEE-TT-EEEEE--TTS-SEEEEEE-PPTTTB--TT-SS--SBB---EEEE-HHHHTTTTT--TTS---HHHHEEEE--PSTT-EEEEETTS-EEEPPPBS---GGGSEEEEEEEEPP---EEEETTEETTEE-HHHHHHHHHHHHHHHHHHHHTTPPPEEEEEEEEEEE-TTSBEEEEEEEEE--EE-TTT-PPPPTTPPPHHHHHHHHHHHHHHH-B----SS-EEEEEEEEE-